Protein AF-0000000068022196 (afdb_homodimer)

Structure (mmCIF, N/CA/C/O backbone):
data_AF-0000000068022196-model_v1
#
loop_
_entity.id
_entity.type
_entity.pdbx_description
1 polymer 'cysteine dioxygenase'
#
loop_
_atom_site.group_PDB
_atom_site.id
_atom_site.type_symbol
_atom_site.label_atom_id
_atom_site.label_alt_id
_atom_site.label_comp_id
_atom_site.label_asym_id
_atom_site.label_entity_id
_atom_site.label_seq_id
_atom_site.pdbx_PDB_ins_code
_atom_site.Cartn_x
_atom_site.Cartn_y
_atom_site.Cartn_z
_atom_site.occupancy
_atom_site.B_iso_or_equiv
_atom_site.auth_seq_id
_atom_site.auth_comp_id
_atom_site.auth_asym_id
_atom_site.auth_atom_id
_atom_site.pdbx_PDB_model_num
ATOM 1 N N . MET A 1 1 ? 104.312 42.906 -6.195 1 23.88 1 MET A N 1
ATOM 2 C CA . MET A 1 1 ? 105.125 42.062 -7.109 1 23.88 1 MET A CA 1
ATOM 3 C C . MET A 1 1 ? 104.25 40.875 -7.605 1 23.88 1 MET A C 1
ATOM 5 O O . MET A 1 1 ? 104.688 39.719 -7.438 1 23.88 1 MET A O 1
ATOM 9 N N . GLY A 1 2 ? 102.875 40.969 -7.668 1 22.78 2 GLY A N 1
ATOM 10 C CA . GLY A 1 2 ? 101.812 40.125 -7.254 1 22.78 2 GLY A CA 1
ATOM 11 C C . GLY A 1 2 ? 101.5 39.031 -8.258 1 22.78 2 GLY A C 1
ATOM 12 O O . GLY A 1 2 ? 101.688 39.219 -9.469 1 22.78 2 GLY A O 1
ATOM 13 N N . ALA A 1 3 ? 101.562 37.719 -7.883 1 22.64 3 ALA A N 1
ATOM 14 C CA . ALA A 1 3 ? 101.625 36.375 -8.5 1 22.64 3 ALA A CA 1
ATOM 15 C C . ALA A 1 3 ? 100.375 36.125 -9.375 1 22.64 3 ALA A C 1
ATOM 17 O O . ALA A 1 3 ? 99.25 36.312 -8.938 1 22.64 3 ALA A O 1
ATOM 18 N N . GLY A 1 4 ? 100.438 36.25 -10.719 1 22.05 4 GLY A N 1
ATOM 19 C CA . GLY A 1 4 ? 99.562 36.375 -11.883 1 22.05 4 GLY A CA 1
ATOM 20 C C . GLY A 1 4 ? 98.812 35.125 -12.219 1 22.05 4 GLY A C 1
ATOM 21 O O . GLY A 1 4 ? 99.188 34.406 -13.164 1 22.05 4 GLY A O 1
ATOM 22 N N . ALA A 1 5 ? 98.25 34.344 -11.133 1 22.5 5 ALA A N 1
ATOM 23 C CA . ALA A 1 5 ? 97.938 32.938 -11.305 1 22.5 5 ALA A CA 1
ATOM 24 C C . ALA A 1 5 ? 96.812 32.75 -12.367 1 22.5 5 ALA A C 1
ATOM 26 O O . ALA A 1 5 ? 95.75 33.375 -12.289 1 22.5 5 ALA A O 1
ATOM 27 N N . ALA A 1 6 ? 97.188 32.5 -13.633 1 22.41 6 ALA A N 1
ATOM 28 C CA . ALA A 1 6 ? 96.5 32.406 -14.922 1 22.41 6 ALA A CA 1
ATOM 29 C C . ALA A 1 6 ? 95.438 31.297 -14.906 1 22.41 6 ALA A C 1
ATOM 31 O O . ALA A 1 6 ? 95.75 30.125 -14.719 1 22.41 6 ALA A O 1
ATOM 32 N N . GLY A 1 7 ? 94.312 31.5 -14.172 1 22.11 7 GLY A N 1
ATOM 33 C CA . GLY A 1 7 ? 93.25 30.562 -13.836 1 22.11 7 GLY A CA 1
ATOM 34 C C . GLY A 1 7 ? 92.562 29.953 -15.055 1 22.11 7 GLY A C 1
ATOM 35 O O . GLY A 1 7 ? 92.188 30.656 -15.984 1 22.11 7 GLY A O 1
ATOM 36 N N . LEU A 1 8 ? 93.062 28.75 -15.602 1 22.62 8 LEU A N 1
ATOM 37 C CA . LEU A 1 8 ? 92.688 27.953 -16.781 1 22.62 8 LEU A CA 1
ATOM 38 C C . LEU A 1 8 ? 91.188 27.656 -16.828 1 22.62 8 LEU A C 1
ATOM 40 O O . LEU A 1 8 ? 90.625 27.172 -15.859 1 22.62 8 LEU A O 1
ATOM 44 N N . ASP A 1 9 ? 90.375 28.453 -17.516 1 23.56 9 ASP A N 1
ATOM 45 C CA . ASP A 1 9 ? 88.938 28.516 -17.812 1 23.56 9 ASP A CA 1
ATOM 46 C C . ASP A 1 9 ? 88.5 27.234 -18.516 1 23.56 9 ASP A C 1
ATOM 48 O O . ASP A 1 9 ? 88.812 27.016 -19.688 1 23.56 9 ASP A O 1
ATOM 52 N N . VAL A 1 10 ? 88.688 26.016 -17.938 1 22.84 10 VAL A N 1
ATOM 53 C CA . VAL A 1 10 ? 88.375 24.797 -18.656 1 22.84 10 VAL A CA 1
ATOM 54 C C . VAL A 1 10 ? 86.875 24.797 -19.031 1 22.84 10 VAL A C 1
ATOM 56 O O . VAL A 1 10 ? 86.062 25.109 -18.188 1 22.84 10 VAL A O 1
ATOM 59 N N . ALA A 1 11 ? 86.5 24.953 -20.312 1 22.17 11 ALA A N 1
ATOM 60 C CA . ALA A 1 11 ? 85.312 25.031 -21.062 1 22.17 11 ALA A CA 1
ATOM 61 C C . ALA A 1 11 ? 84.438 23.797 -20.844 1 22.17 11 ALA A C 1
ATOM 63 O O . ALA A 1 11 ? 84.812 22.688 -21.234 1 22.17 11 ALA A O 1
ATOM 64 N N . ALA A 1 12 ? 83.875 23.516 -19.641 1 22.25 12 ALA A N 1
ATOM 65 C CA . ALA A 1 12 ? 83.125 22.312 -19.344 1 22.25 12 ALA A CA 1
ATOM 66 C C . ALA A 1 12 ? 81.938 22.156 -20.297 1 22.25 12 ALA A C 1
ATOM 68 O O . ALA A 1 12 ? 81.125 23.078 -20.438 1 22.25 12 ALA A O 1
ATOM 69 N N . GLY A 1 13 ? 82.062 21.406 -21.422 1 22.8 13 GLY A N 1
ATOM 70 C CA . GLY A 1 13 ? 81.125 21.078 -22.469 1 22.8 13 GLY A CA 1
ATOM 71 C C . GLY A 1 13 ? 79.812 20.531 -21.938 1 22.8 13 GLY A C 1
ATOM 72 O O . GLY A 1 13 ? 79.812 19.625 -21.078 1 22.8 13 GLY A O 1
ATOM 73 N N . ARG A 1 14 ? 78.812 21.328 -21.703 1 24.19 14 ARG A N 1
ATOM 74 C CA . ARG A 1 14 ? 77.438 21.094 -21.234 1 24.19 14 ARG A CA 1
ATOM 75 C C . ARG A 1 14 ? 76.75 20.031 -22.078 1 24.19 14 ARG A C 1
ATOM 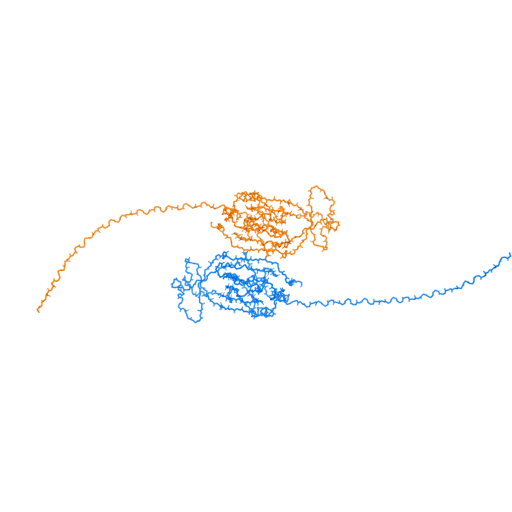77 O O . ARG A 1 14 ? 76.5 20.234 -23.266 1 24.19 14 ARG A O 1
ATOM 84 N N . ARG A 1 15 ? 77.25 18.75 -22.094 1 22.47 15 ARG A N 1
ATOM 85 C CA . ARG A 1 15 ? 76.562 17.719 -22.859 1 22.47 15 ARG A CA 1
ATOM 86 C C . ARG A 1 15 ? 75.062 17.703 -22.531 1 22.47 15 ARG A C 1
ATOM 88 O O . ARG A 1 15 ? 74.688 17.578 -21.359 1 22.47 15 ARG A O 1
ATOM 95 N N . ARG A 1 16 ? 74.25 18.344 -23.312 1 24.45 16 ARG A N 1
ATOM 96 C CA . ARG A 1 16 ? 72.75 18.375 -23.297 1 24.45 16 ARG A CA 1
ATOM 97 C C . ARG A 1 16 ? 72.188 16.969 -23.266 1 24.45 16 ARG A C 1
ATOM 99 O O . ARG A 1 16 ? 72.375 16.188 -24.188 1 24.45 16 ARG A O 1
ATOM 106 N N . VAL A 1 17 ? 72.312 16.172 -22.172 1 24.62 17 VAL A N 1
ATOM 107 C CA . VAL A 1 17 ? 71.688 14.859 -22.109 1 24.62 17 VAL A CA 1
ATOM 108 C C . VAL A 1 17 ? 70.25 14.977 -22.484 1 24.62 17 VAL A C 1
ATOM 110 O O . VAL A 1 17 ? 69.5 15.766 -21.906 1 24.62 17 VAL A O 1
ATOM 113 N N . LEU A 1 18 ? 69.938 14.742 -23.797 1 26.58 18 LEU A N 1
ATOM 114 C CA . LEU A 1 18 ? 68.562 14.594 -24.312 1 26.58 18 LEU A CA 1
ATOM 115 C C . LEU A 1 18 ? 67.75 13.641 -23.438 1 26.58 18 LEU A C 1
ATOM 117 O O . LEU A 1 18 ? 68.125 12.492 -23.234 1 26.58 18 LEU A O 1
ATOM 121 N N . ALA A 1 19 ? 67.25 14.055 -22.281 1 25.36 19 ALA A N 1
ATOM 122 C CA . ALA A 1 19 ? 66.312 13.273 -21.5 1 25.36 19 ALA A CA 1
ATOM 123 C C . ALA A 1 19 ? 65.188 12.664 -22.391 1 25.36 19 ALA A C 1
ATOM 125 O O . ALA A 1 19 ? 64.5 13.383 -23.078 1 25.36 19 ALA A O 1
ATOM 126 N N . ALA A 1 20 ? 65.438 11.484 -22.938 1 23.94 20 ALA A N 1
ATOM 127 C CA . ALA A 1 20 ? 64.375 10.727 -23.625 1 23.94 20 ALA A CA 1
ATOM 128 C C . ALA A 1 20 ? 63.125 10.688 -22.781 1 23.94 20 ALA A C 1
ATOM 130 O O . ALA A 1 20 ? 63.156 10.227 -21.625 1 23.94 20 ALA A O 1
ATOM 131 N N . LYS A 1 21 ? 62.281 11.719 -22.953 1 27.84 21 LYS A N 1
ATOM 132 C CA . LYS A 1 21 ? 60.906 11.648 -22.406 1 27.84 21 LYS A CA 1
ATOM 133 C C . LYS A 1 21 ? 60.312 10.266 -22.641 1 27.84 21 LYS A C 1
ATOM 135 O O . LYS A 1 21 ? 60.156 9.836 -23.781 1 27.84 21 LYS A O 1
ATOM 140 N N . ASN A 1 22 ? 60.781 9.203 -21.922 1 27.55 22 ASN A N 1
ATOM 141 C CA . ASN A 1 22 ? 60.062 7.945 -21.969 1 27.55 22 ASN A CA 1
ATOM 142 C C . ASN A 1 22 ? 58.562 8.18 -21.859 1 27.55 22 ASN A C 1
ATOM 144 O O . ASN A 1 22 ? 58.062 8.75 -20.875 1 27.55 22 ASN A O 1
ATOM 148 N N . ARG A 1 23 ? 57.938 8.445 -23.031 1 30.75 23 ARG A N 1
ATOM 149 C CA . ARG A 1 23 ? 56.469 8.445 -23.047 1 30.75 23 ARG A CA 1
ATOM 150 C C . ARG A 1 23 ? 55.938 7.23 -22.312 1 30.75 23 ARG A C 1
ATOM 152 O O . ARG A 1 23 ? 56.094 6.094 -22.766 1 30.75 23 ARG A O 1
ATOM 159 N N . ALA A 1 24 ? 56.156 7.148 -20.969 1 31.89 24 ALA A N 1
ATOM 160 C CA . ALA A 1 24 ? 55.375 6.152 -20.234 1 31.89 24 ALA A CA 1
ATOM 161 C C . ALA A 1 24 ? 53.938 6.039 -20.766 1 31.89 24 ALA A C 1
ATOM 163 O O . ALA A 1 24 ? 53.25 7.043 -20.891 1 31.89 24 ALA A O 1
ATOM 164 N N . GLY A 1 25 ? 53.844 5.137 -21.797 1 34.28 25 GLY A N 1
ATOM 165 C CA . GLY A 1 25 ? 52.531 4.758 -22.297 1 34.28 25 GLY A CA 1
ATOM 166 C C . GLY A 1 25 ? 51.469 4.707 -21.219 1 34.28 25 GLY A C 1
ATOM 167 O O . GLY A 1 25 ? 51.75 4.301 -20.094 1 34.28 25 GLY A O 1
ATOM 168 N N . ARG A 1 26 ? 50.656 5.781 -21.188 1 36.53 26 ARG A N 1
ATOM 169 C CA . ARG A 1 26 ? 49.5 5.719 -20.312 1 36.53 26 ARG A CA 1
ATOM 170 C C . ARG A 1 26 ? 48.938 4.301 -20.234 1 36.53 26 ARG A C 1
ATOM 172 O O . ARG A 1 26 ? 48.781 3.631 -21.266 1 36.53 26 ARG A O 1
ATOM 179 N N . PRO A 1 27 ? 49.25 3.547 -19.109 1 38.97 27 PRO A N 1
ATOM 180 C CA . PRO A 1 27 ? 48.562 2.246 -19.031 1 38.97 27 PRO A CA 1
ATOM 181 C C . PRO A 1 27 ? 47.156 2.27 -19.609 1 38.97 27 PRO A C 1
ATOM 183 O O . PRO A 1 27 ? 46.5 3.305 -19.562 1 38.97 27 PRO A O 1
ATOM 186 N N . ARG A 1 28 ? 46.906 1.58 -20.734 1 39.06 28 ARG A N 1
ATOM 187 C CA . ARG A 1 28 ? 45.562 1.353 -21.172 1 39.06 28 ARG A CA 1
ATOM 188 C C . ARG A 1 28 ? 44.594 1.18 -19.984 1 39.06 28 ARG A C 1
ATOM 190 O O . ARG A 1 28 ? 44.844 0.325 -19.125 1 39.06 28 ARG A O 1
ATOM 197 N N . GLN A 1 29 ? 44.062 2.283 -19.531 1 37.97 29 GLN A N 1
ATOM 198 C CA . GLN A 1 29 ? 42.969 2.08 -18.594 1 37.97 29 GLN A CA 1
ATOM 199 C C . GLN A 1 29 ? 42.188 0.817 -18.922 1 37.97 29 GLN A C 1
ATOM 201 O O . GLN A 1 29 ? 41.656 0.68 -20.047 1 37.97 29 GLN A O 1
ATOM 206 N N . ALA A 1 30 ? 42.594 -0.324 -18.547 1 35.62 30 ALA A N 1
ATOM 207 C CA . ALA A 1 30 ? 41.75 -1.509 -18.688 1 35.62 30 ALA A CA 1
ATOM 208 C C . ALA A 1 30 ? 40.281 -1.131 -18.703 1 35.62 30 ALA A C 1
ATOM 210 O O . ALA A 1 30 ? 39.812 -0.468 -17.781 1 35.62 30 ALA A O 1
ATOM 211 N N . ARG A 1 31 ? 39.688 -0.895 -19.781 1 39.31 31 ARG A N 1
ATOM 212 C CA . ARG A 1 31 ? 38.219 -0.824 -19.859 1 39.31 31 ARG A CA 1
ATOM 213 C C . ARG A 1 31 ? 37.594 -1.742 -18.812 1 39.31 31 ARG A C 1
ATOM 215 O O . ARG A 1 31 ? 37.844 -2.945 -18.797 1 39.31 31 ARG A O 1
ATOM 222 N N . ARG A 1 32 ? 37.375 -1.353 -17.641 1 44.69 32 ARG A N 1
ATOM 223 C CA . ARG A 1 32 ? 36.562 -2.146 -16.719 1 44.69 32 ARG A CA 1
ATOM 224 C C . ARG A 1 32 ? 35.5 -2.943 -17.469 1 44.69 32 ARG A C 1
ATOM 226 O O . ARG A 1 32 ? 34.656 -2.365 -18.156 1 44.69 32 ARG A O 1
ATOM 233 N N . ARG A 1 33 ? 35.781 -4.043 -18 1 45.69 33 ARG A N 1
ATOM 234 C CA . ARG A 1 33 ? 34.812 -4.945 -18.609 1 45.69 33 ARG A CA 1
ATOM 235 C C . ARG A 1 33 ? 33.469 -4.832 -17.906 1 45.69 33 ARG A C 1
ATOM 237 O O . ARG A 1 33 ? 33.375 -4.98 -16.688 1 45.69 33 ARG A O 1
ATOM 244 N N . ALA A 1 34 ? 32.531 -4.129 -18.516 1 61.06 34 ALA A N 1
ATOM 245 C CA . ALA A 1 34 ? 31.156 -3.965 -18 1 61.06 34 ALA A CA 1
ATOM 246 C C . ALA A 1 34 ? 30.625 -5.277 -17.453 1 61.06 34 ALA A C 1
ATOM 248 O O . ALA A 1 34 ? 30.734 -6.328 -18.078 1 61.06 34 ALA A O 1
ATOM 249 N N . GLN A 1 35 ? 30.641 -5.57 -16.156 1 75.62 35 GLN A N 1
ATOM 250 C CA . GLN A 1 35 ? 30.078 -6.75 -15.516 1 75.62 35 GLN A CA 1
ATOM 251 C C . GLN A 1 35 ? 28.75 -7.137 -16.156 1 75.62 35 GLN A C 1
ATOM 253 O O . GLN A 1 35 ? 27.953 -6.27 -16.547 1 75.62 35 GLN A O 1
ATOM 258 N N . PRO A 1 36 ? 28.703 -8.406 -16.703 1 85.88 36 PRO A N 1
ATOM 259 C CA . PRO A 1 36 ? 27.438 -8.859 -17.281 1 85.88 36 PRO A CA 1
ATOM 260 C C . PRO A 1 36 ? 26.234 -8.492 -16.438 1 85.88 36 PRO A C 1
ATOM 262 O O . PRO A 1 36 ? 26.328 -8.438 -15.203 1 85.88 36 PRO A O 1
ATOM 265 N N . PRO A 1 37 ? 25.141 -8.156 -17.156 1 90.06 37 PRO A N 1
ATOM 266 C CA . PRO A 1 37 ? 23.938 -7.82 -16.391 1 90.06 37 PRO A CA 1
ATOM 267 C C . PRO A 1 37 ? 23.469 -8.953 -15.484 1 90.06 37 PRO A C 1
ATOM 269 O O . PRO A 1 37 ? 23.641 -10.133 -15.82 1 90.06 37 PRO A O 1
ATOM 272 N N . THR A 1 38 ? 22.906 -8.641 -14.359 1 93.62 38 THR A N 1
ATOM 273 C CA . THR A 1 38 ? 22.359 -9.617 -13.422 1 93.62 38 THR A CA 1
ATOM 274 C C . THR A 1 38 ? 21.156 -10.328 -14.023 1 93.62 38 THR A C 1
ATOM 276 O O . THR A 1 38 ? 20.594 -9.867 -15.023 1 93.62 38 THR A O 1
ATOM 279 N N . ALA A 1 39 ? 20.828 -11.477 -13.461 1 97 39 ALA A N 1
ATOM 280 C CA . ALA A 1 39 ? 19.641 -12.203 -13.891 1 97 39 ALA A CA 1
ATOM 281 C C . ALA A 1 39 ? 18.391 -11.336 -13.773 1 97 39 ALA A C 1
ATOM 283 O O . ALA A 1 39 ? 17.531 -11.344 -14.664 1 97 39 ALA A O 1
ATOM 284 N N . LEU A 1 40 ? 18.281 -10.57 -12.727 1 98.19 40 LEU A N 1
ATOM 285 C CA . LEU A 1 40 ? 17.141 -9.695 -12.508 1 98.19 40 LEU A CA 1
ATOM 286 C C . LEU A 1 40 ? 17.078 -8.594 -13.555 1 98.19 40 LEU A C 1
ATOM 288 O O . LEU A 1 40 ? 16 -8.25 -14.055 1 98.19 40 LEU A O 1
ATOM 292 N N . GLN A 1 41 ? 18.188 -8 -13.867 1 97.88 41 GLN A N 1
ATOM 293 C CA . GLN A 1 41 ? 18.25 -6.961 -14.891 1 97.88 41 GLN A CA 1
ATOM 294 C C . GLN A 1 41 ? 17.781 -7.488 -16.25 1 97.88 41 GLN A C 1
ATOM 296 O O . GLN A 1 41 ? 17.078 -6.789 -16.984 1 97.88 41 GLN A O 1
ATOM 301 N N . ARG A 1 42 ? 18.25 -8.695 -16.578 1 97.81 42 ARG A N 1
ATOM 302 C CA . ARG A 1 42 ? 17.828 -9.305 -17.828 1 97.81 42 ARG A CA 1
ATOM 303 C C . ARG A 1 42 ? 16.312 -9.539 -17.844 1 97.81 42 ARG A C 1
ATOM 305 O O . ARG A 1 42 ? 15.648 -9.266 -18.859 1 97.81 42 ARG A O 1
ATOM 312 N N . LEU A 1 43 ? 15.797 -10.094 -16.766 1 98.56 43 LEU A N 1
ATOM 313 C CA . LEU A 1 43 ? 14.359 -10.289 -16.656 1 98.56 43 LEU A CA 1
ATOM 314 C C . LEU A 1 43 ? 13.617 -8.961 -16.812 1 98.56 43 LEU A C 1
ATOM 316 O O . LEU A 1 43 ? 12.609 -8.891 -17.516 1 98.56 43 LEU A O 1
ATOM 320 N N . PHE A 1 44 ? 14.102 -7.918 -16.156 1 98.56 44 PHE A N 1
ATOM 321 C CA . PHE A 1 44 ? 13.508 -6.586 -16.219 1 98.56 44 PHE A CA 1
ATOM 322 C C . PHE A 1 44 ? 13.414 -6.102 -17.656 1 98.56 44 PHE A C 1
ATOM 324 O O . PHE A 1 44 ? 12.359 -5.637 -18.094 1 98.56 44 PHE A O 1
ATOM 331 N N . ARG A 1 45 ? 14.469 -6.234 -18.375 1 97.88 45 ARG A N 1
ATOM 332 C CA . ARG A 1 45 ? 14.492 -5.793 -19.766 1 97.88 45 ARG A CA 1
ATOM 333 C C . ARG A 1 45 ? 13.492 -6.578 -20.609 1 97.88 45 ARG A C 1
ATOM 335 O O . ARG A 1 45 ? 12.812 -6.008 -21.469 1 97.88 45 ARG A O 1
ATOM 342 N N . ALA A 1 46 ? 13.461 -7.852 -20.375 1 98.44 46 ALA A N 1
ATOM 343 C CA . ALA A 1 46 ? 12.5 -8.68 -21.094 1 98.44 46 ALA A CA 1
ATOM 344 C C . ALA A 1 46 ? 11.07 -8.258 -20.797 1 98.44 46 ALA A C 1
ATOM 346 O O . ALA A 1 46 ? 10.234 -8.18 -21.688 1 98.44 46 ALA A O 1
ATOM 347 N N . CYS A 1 47 ? 10.773 -7.957 -19.516 1 98.44 47 CYS A N 1
ATOM 348 C CA . CYS A 1 47 ? 9.445 -7.504 -19.125 1 98.44 47 CYS A CA 1
ATOM 349 C C . CYS A 1 47 ? 9.086 -6.195 -19.828 1 98.44 47 CYS A C 1
ATOM 351 O O . CYS A 1 47 ? 7.957 -6.023 -20.281 1 98.44 47 CYS A O 1
ATOM 353 N N . ARG A 1 48 ? 10.008 -5.289 -19.859 1 97.44 48 ARG A N 1
ATOM 354 C CA . ARG A 1 48 ? 9.789 -4.004 -20.531 1 97.44 48 ARG A CA 1
ATOM 355 C C . ARG A 1 48 ? 9.398 -4.195 -21.984 1 97.44 48 ARG A C 1
ATOM 357 O O . ARG A 1 48 ? 8.57 -3.449 -22.516 1 97.44 48 ARG A O 1
ATOM 364 N N . ALA A 1 49 ? 10.016 -5.168 -22.562 1 97.06 49 ALA A N 1
ATOM 365 C CA . ALA A 1 49 ? 9.742 -5.449 -23.969 1 97.06 49 ALA A CA 1
ATOM 366 C C . ALA A 1 49 ? 8.391 -6.137 -24.141 1 97.06 49 ALA A C 1
ATOM 368 O O . ALA A 1 49 ? 7.699 -5.926 -25.141 1 97.06 49 ALA A O 1
ATOM 369 N N . VAL A 1 50 ? 7.977 -6.914 -23.203 1 98.19 50 VAL A N 1
ATOM 370 C CA . VAL A 1 50 ? 6.816 -7.793 -23.344 1 98.19 50 VAL A CA 1
ATOM 371 C C . VAL A 1 50 ? 5.551 -7.039 -22.953 1 98.19 50 VAL A C 1
ATOM 373 O O . VAL A 1 50 ? 4.523 -7.141 -23.625 1 98.19 50 VAL A O 1
ATOM 376 N N . PHE A 1 51 ? 5.605 -6.281 -21.828 1 97.88 51 PHE A N 1
ATOM 377 C CA . PHE A 1 51 ? 4.41 -5.613 -21.328 1 97.88 51 PHE A CA 1
ATOM 378 C C . PHE A 1 51 ? 4.246 -4.238 -21.969 1 97.88 51 PHE A C 1
ATOM 380 O O . PHE A 1 51 ? 5.117 -3.377 -21.812 1 97.88 51 PHE A O 1
ATOM 387 N N . ARG A 1 52 ? 3.084 -4.047 -22.578 1 94.31 52 ARG A N 1
ATOM 388 C CA . ARG A 1 52 ? 2.867 -2.836 -23.359 1 94.31 52 ARG A CA 1
ATOM 389 C C . ARG A 1 52 ? 1.705 -2.021 -22.797 1 94.31 52 ARG A C 1
ATOM 391 O O . ARG A 1 52 ? 1.088 -1.233 -23.516 1 94.31 52 ARG A O 1
ATOM 398 N N . GLY A 1 53 ? 1.331 -2.326 -21.609 1 89.75 53 GLY A N 1
ATOM 399 C CA . GLY A 1 53 ? 0.364 -1.484 -20.922 1 89.75 53 GLY A CA 1
ATOM 400 C C . GLY A 1 53 ? -1.019 -2.105 -20.844 1 89.75 53 GLY A C 1
ATOM 401 O O . GLY A 1 53 ? -1.221 -3.24 -21.281 1 89.75 53 GLY A O 1
ATOM 402 N N . PRO A 1 54 ? -1.987 -1.312 -20.281 1 88.75 54 PRO A N 1
ATOM 403 C CA . PRO A 1 54 ? -3.346 -1.822 -20.078 1 88.75 54 PRO A CA 1
ATOM 404 C C . PRO A 1 54 ? -4.035 -2.188 -21.391 1 88.75 54 PRO A C 1
ATOM 406 O O . PRO A 1 54 ? -3.854 -1.501 -22.406 1 88.75 54 PRO A O 1
ATOM 409 N N . GLY A 1 55 ? -4.887 -3.254 -21.312 1 89.88 55 GLY A N 1
ATOM 410 C CA . GLY A 1 55 ? -5.629 -3.699 -22.484 1 89.88 55 GLY A CA 1
ATOM 411 C C . GLY A 1 55 ? -4.828 -4.629 -23.375 1 89.88 55 GLY A C 1
ATOM 412 O O . GLY A 1 55 ? -5.34 -5.125 -24.391 1 89.88 55 GLY A O 1
ATOM 413 N N . THR A 1 56 ? -3.592 -4.883 -23.062 1 91.94 56 THR A N 1
ATOM 414 C CA . THR A 1 56 ? -2.742 -5.758 -23.859 1 91.94 56 THR A CA 1
ATOM 415 C C . THR A 1 56 ? -2.432 -7.047 -23.109 1 91.94 56 THR A C 1
ATOM 417 O O . THR A 1 56 ? -2.211 -7.023 -21.891 1 91.94 56 THR A O 1
ATOM 420 N N . VAL A 1 57 ? -2.5 -8.156 -23.844 1 95 57 VAL A N 1
ATOM 421 C CA . VAL A 1 57 ? -2.078 -9.453 -23.328 1 95 57 VAL A CA 1
ATOM 422 C C . VAL A 1 57 ? -0.837 -9.93 -24.078 1 95 57 VAL A C 1
ATOM 424 O O . VAL A 1 57 ? -0.839 -10 -25.312 1 95 57 VAL A O 1
ATOM 427 N N . PRO A 1 58 ? 0.172 -10.211 -23.391 1 97.38 58 PRO A N 1
ATOM 428 C CA . PRO A 1 58 ? 1.369 -10.68 -24.094 1 97.38 58 PRO A CA 1
ATOM 429 C C . PRO A 1 58 ? 1.116 -11.945 -24.906 1 97.38 58 PRO A C 1
ATOM 431 O O . PRO A 1 58 ? 0.324 -12.797 -24.5 1 97.38 58 PRO A O 1
ATOM 434 N N . ALA A 1 59 ? 1.83 -12.078 -26.016 1 97.19 59 ALA A N 1
ATOM 435 C CA . ALA A 1 59 ? 1.725 -13.266 -26.844 1 97.19 59 ALA A CA 1
ATOM 436 C C . ALA A 1 59 ? 2.311 -14.484 -26.141 1 97.19 59 ALA A C 1
ATOM 438 O O . ALA A 1 59 ? 3.234 -14.359 -25.328 1 97.19 59 ALA A O 1
ATOM 439 N N . PRO A 1 60 ? 1.838 -15.625 -26.516 1 96.94 60 PRO A N 1
ATOM 440 C CA . PRO A 1 60 ? 2.262 -16.844 -25.828 1 96.94 60 PRO A CA 1
ATOM 441 C C . PRO A 1 60 ? 3.777 -17.047 -25.844 1 96.94 60 PRO A C 1
ATOM 443 O O . PRO A 1 60 ? 4.371 -17.375 -24.828 1 96.94 60 PRO A O 1
ATOM 446 N N . PRO A 1 61 ? 4.41 -16.75 -26.953 1 97.94 61 PRO A N 1
ATOM 447 C CA . PRO A 1 61 ? 5.863 -16.922 -26.922 1 97.94 61 PRO A CA 1
ATOM 448 C C . PRO A 1 61 ? 6.555 -15.953 -25.969 1 97.94 61 PRO A C 1
ATOM 450 O O . PRO A 1 61 ? 7.594 -16.281 -25.391 1 97.94 61 PRO A O 1
ATOM 453 N N . GLU A 1 62 ? 5.98 -14.758 -25.875 1 98.38 62 GLU A N 1
ATOM 454 C CA . GLU A 1 62 ? 6.539 -13.766 -24.969 1 98.38 62 GLU A CA 1
ATOM 455 C C . GLU A 1 62 ? 6.391 -14.211 -23.516 1 98.38 62 GLU A C 1
ATOM 457 O O . GLU A 1 62 ? 7.32 -14.062 -22.719 1 98.38 62 GLU A O 1
ATOM 462 N N . VAL A 1 63 ? 5.285 -14.742 -23.219 1 98.5 63 VAL A N 1
ATOM 463 C CA . VAL A 1 63 ? 5.051 -15.258 -21.875 1 98.5 63 VAL A CA 1
ATOM 464 C C . VAL A 1 63 ? 5.984 -16.438 -21.594 1 98.5 63 VAL A C 1
ATOM 466 O O . VAL A 1 63 ? 6.539 -16.547 -20.5 1 98.5 63 VAL A O 1
ATOM 469 N N . ALA A 1 64 ? 6.098 -17.281 -22.594 1 98.38 64 ALA A N 1
ATOM 470 C CA . ALA A 1 64 ? 6.98 -18.438 -22.453 1 98.38 64 ALA A CA 1
ATOM 471 C C . ALA A 1 64 ? 8.414 -18 -22.156 1 98.38 64 ALA A C 1
ATOM 473 O O . ALA A 1 64 ? 9.109 -18.641 -21.359 1 98.38 64 ALA A O 1
ATOM 474 N N . LEU A 1 65 ? 8.82 -16.969 -22.797 1 98.62 65 LEU A N 1
ATOM 475 C CA . LEU A 1 65 ? 10.148 -16.422 -22.578 1 98.62 65 LEU A CA 1
ATOM 476 C C . LEU A 1 65 ? 10.312 -15.977 -21.125 1 98.62 65 LEU A C 1
ATOM 478 O O . LEU A 1 65 ? 11.281 -16.344 -20.453 1 98.62 65 LEU A O 1
ATOM 482 N N . LEU A 1 66 ? 9.406 -15.188 -20.641 1 98.81 66 LEU A N 1
ATOM 483 C CA . LEU A 1 66 ? 9.477 -14.703 -19.266 1 98.81 66 LEU A CA 1
ATOM 484 C C . LEU A 1 66 ? 9.43 -15.867 -18.281 1 98.81 66 LEU A C 1
ATOM 486 O O . LEU A 1 66 ? 10.141 -15.859 -17.266 1 98.81 66 LEU A O 1
ATOM 490 N N . ARG A 1 67 ? 8.578 -16.812 -18.578 1 98.69 67 ARG A N 1
ATOM 491 C CA . ARG A 1 67 ? 8.477 -17.984 -17.719 1 98.69 67 ARG A CA 1
ATOM 492 C C . ARG A 1 67 ? 9.82 -18.719 -17.609 1 98.69 67 ARG A C 1
ATOM 494 O O . ARG A 1 67 ? 10.242 -19.109 -16.531 1 98.69 67 ARG A O 1
ATOM 501 N N . ALA A 1 68 ? 10.453 -18.922 -18.719 1 98.56 68 ALA A N 1
ATOM 502 C CA . ALA A 1 68 ? 11.742 -19.594 -18.75 1 98.56 68 ALA A CA 1
ATOM 503 C C . ALA A 1 68 ? 12.781 -18.844 -17.922 1 98.56 68 ALA A C 1
ATOM 505 O O . ALA A 1 68 ? 13.586 -19.453 -17.219 1 98.56 68 ALA A O 1
ATOM 506 N N . MET A 1 69 ? 12.766 -17.578 -18.031 1 98.69 69 MET A N 1
ATOM 507 C CA . MET A 1 69 ? 13.695 -16.75 -17.266 1 98.69 69 MET A CA 1
ATOM 508 C C . MET A 1 69 ? 13.406 -16.844 -15.773 1 98.69 69 MET A C 1
ATOM 510 O O . MET A 1 69 ? 14.328 -16.984 -14.961 1 98.69 69 MET A O 1
ATOM 514 N N . LEU A 1 70 ? 12.203 -16.797 -15.43 1 98.81 70 LEU A N 1
ATOM 515 C CA . LEU A 1 70 ? 11.797 -16.891 -14.031 1 98.81 70 LEU A CA 1
ATOM 516 C C . LEU A 1 70 ? 12.117 -18.266 -13.453 1 98.81 70 LEU A C 1
ATOM 518 O O . LEU A 1 70 ? 12.523 -18.375 -12.297 1 98.81 70 LEU A O 1
ATOM 522 N N . ASP A 1 71 ? 11.883 -19.266 -14.211 1 98.5 71 ASP A N 1
ATOM 523 C CA . ASP A 1 71 ? 12.164 -20.625 -13.758 1 98.5 71 ASP A CA 1
ATOM 524 C C . ASP A 1 71 ? 13.625 -20.766 -13.352 1 98.5 71 ASP A C 1
ATOM 526 O O . ASP A 1 71 ? 13.961 -21.594 -12.5 1 98.5 71 ASP A O 1
ATOM 530 N N . ARG A 1 72 ? 14.461 -19.984 -13.883 1 97.44 72 ARG A N 1
ATOM 531 C CA . ARG A 1 72 ? 15.891 -20.078 -13.602 1 97.44 72 ARG A CA 1
ATOM 532 C C . ARG A 1 72 ? 16.297 -19.109 -12.5 1 97.44 72 ARG A C 1
ATOM 534 O O . ARG A 1 72 ? 17.453 -19.094 -12.07 1 97.44 72 ARG A O 1
ATOM 541 N N . MET A 1 73 ? 15.383 -18.281 -12.133 1 97.88 73 MET A N 1
ATOM 542 C CA . MET A 1 73 ? 15.664 -17.297 -11.102 1 97.88 73 MET A CA 1
ATOM 543 C C . MET A 1 73 ? 15.922 -17.969 -9.758 1 97.88 73 MET A C 1
ATOM 545 O O . MET A 1 73 ? 15.172 -18.859 -9.352 1 97.88 73 MET A O 1
ATOM 549 N N . ARG A 1 74 ? 16.984 -17.562 -9.086 1 97.31 74 ARG A N 1
ATOM 550 C CA . ARG A 1 74 ? 17.344 -18.047 -7.75 1 97.31 74 ARG A CA 1
ATOM 551 C C . ARG A 1 74 ? 17.094 -16.953 -6.699 1 97.31 74 ARG A C 1
ATOM 553 O O . ARG A 1 74 ? 17.109 -15.766 -7.016 1 97.31 74 ARG A O 1
ATOM 560 N N . PRO A 1 75 ? 16.875 -17.438 -5.41 1 97.69 75 PRO A N 1
ATOM 561 C CA . PRO A 1 75 ? 16.688 -16.438 -4.352 1 97.69 75 PRO A CA 1
ATOM 562 C C . PRO A 1 75 ? 17.812 -15.406 -4.305 1 97.69 75 PRO A C 1
ATOM 564 O O . PRO A 1 75 ? 17.547 -14.219 -4.121 1 97.69 75 PRO A O 1
ATOM 567 N N . GLU A 1 76 ? 19 -15.75 -4.578 1 96.88 76 GLU A N 1
ATOM 568 C CA . GLU A 1 76 ? 20.172 -14.875 -4.496 1 96.88 76 GLU A CA 1
ATOM 569 C C . GLU A 1 76 ? 20.109 -13.789 -5.562 1 96.88 76 GLU A C 1
ATOM 571 O O . GLU A 1 76 ? 20.703 -12.711 -5.391 1 96.88 76 GLU A O 1
ATOM 576 N N . ASP A 1 77 ? 19.469 -14.086 -6.637 1 97.75 77 ASP A N 1
ATOM 577 C CA . ASP A 1 77 ? 19.375 -13.125 -7.734 1 97.75 77 ASP A CA 1
ATOM 578 C C . ASP A 1 77 ? 18.562 -11.898 -7.32 1 97.75 77 ASP A C 1
ATOM 580 O O . ASP A 1 77 ? 18.625 -10.859 -7.977 1 97.75 77 ASP A O 1
ATOM 584 N N . VAL A 1 78 ? 17.781 -12.055 -6.281 1 97.94 78 VAL A N 1
ATOM 585 C CA . VAL A 1 78 ? 17 -10.922 -5.805 1 97.94 78 VAL A CA 1
ATOM 586 C C . VAL A 1 78 ? 17.391 -10.586 -4.367 1 97.94 78 VAL A C 1
ATOM 588 O O . VAL A 1 78 ? 16.609 -10.008 -3.615 1 97.94 78 VAL A O 1
ATOM 591 N N . GLY A 1 79 ? 18.5 -11.031 -3.963 1 96.12 79 GLY A N 1
ATOM 592 C CA . GLY A 1 79 ? 19.062 -10.633 -2.68 1 96.12 79 GLY A CA 1
ATOM 593 C C . GLY A 1 79 ? 18.531 -11.453 -1.519 1 96.12 79 GLY A C 1
ATOM 594 O O . GLY A 1 79 ? 18.562 -11 -0.371 1 96.12 79 GLY A O 1
ATOM 595 N N . LEU A 1 80 ? 18.016 -12.641 -1.746 1 97.31 80 LEU A N 1
ATOM 596 C CA . LEU A 1 80 ? 17.469 -13.469 -0.679 1 97.31 80 LEU A CA 1
ATOM 597 C C . LEU A 1 80 ? 18.328 -14.703 -0.446 1 97.31 80 LEU A C 1
ATOM 599 O O . LEU A 1 80 ? 19.172 -15.039 -1.279 1 97.31 80 LEU A O 1
ATOM 603 N N . SER A 1 81 ? 18.172 -15.211 0.724 1 94.25 81 SER A N 1
ATOM 604 C CA . SER A 1 81 ? 18.797 -16.484 1.094 1 94.25 81 SER A CA 1
ATOM 605 C C . SER A 1 81 ? 17.922 -17.25 2.076 1 94.25 81 SER A C 1
ATOM 607 O O . SER A 1 81 ? 17.328 -16.672 2.98 1 94.25 81 SER A O 1
ATOM 609 N N . PRO A 1 82 ? 17.859 -18.562 1.837 1 90.5 82 PRO A N 1
ATOM 610 C CA . PRO A 1 82 ? 17.047 -19.375 2.76 1 90.5 82 PRO A CA 1
ATOM 611 C C . PRO A 1 82 ? 17.516 -19.25 4.207 1 90.5 82 PRO A C 1
ATOM 613 O O . PRO A 1 82 ? 16.766 -19.562 5.133 1 90.5 82 PRO A O 1
ATOM 616 N N . GLY A 1 83 ? 18.734 -18.75 4.422 1 89.56 83 GLY A N 1
ATOM 617 C CA . GLY A 1 83 ? 19.297 -18.625 5.754 1 89.56 83 GLY A CA 1
ATOM 618 C C . GLY A 1 83 ? 18.844 -17.375 6.488 1 89.56 83 GLY A C 1
ATOM 619 O O . GLY A 1 83 ? 19.141 -17.203 7.672 1 89.56 83 GLY A O 1
ATOM 620 N N . MET A 1 84 ? 18.188 -16.578 5.789 1 91.88 84 MET A N 1
ATOM 621 C CA . MET A 1 84 ? 17.688 -15.367 6.422 1 91.88 84 MET A CA 1
ATOM 622 C C . MET A 1 84 ? 16.734 -15.703 7.562 1 91.88 84 MET A C 1
ATOM 624 O O . MET A 1 84 ? 15.977 -16.672 7.48 1 91.88 84 MET A O 1
ATOM 628 N N . ARG A 1 85 ? 16.672 -14.852 8.57 1 87.81 85 ARG A N 1
ATOM 629 C CA . ARG A 1 85 ? 15.898 -15.07 9.797 1 87.81 85 ARG A CA 1
ATOM 630 C C . ARG A 1 85 ? 14.414 -15.266 9.484 1 87.81 85 ARG A C 1
ATOM 632 O O . ARG A 1 85 ? 13.75 -16.078 10.117 1 87.81 85 ARG A O 1
ATOM 639 N N . PHE A 1 86 ? 14.016 -14.648 8.586 1 91.56 86 PHE A N 1
ATOM 640 C CA . PHE A 1 86 ? 12.602 -14.711 8.219 1 91.56 86 PHE A CA 1
ATOM 641 C C . PHE A 1 86 ? 12.195 -16.141 7.883 1 91.56 86 PHE A C 1
ATOM 643 O O . PHE A 1 86 ? 11.102 -16.594 8.258 1 91.56 86 PHE A O 1
ATOM 650 N N . PHE A 1 87 ? 13.016 -16.797 7.258 1 91.38 87 PHE A N 1
ATOM 651 C CA . PHE A 1 87 ? 12.656 -18.109 6.73 1 91.38 87 PHE A CA 1
ATOM 652 C C . PHE A 1 87 ? 12.938 -19.203 7.754 1 91.38 87 PHE A C 1
ATOM 654 O O . PHE A 1 87 ? 12.594 -20.359 7.539 1 91.38 87 PHE A O 1
ATOM 661 N N . ARG A 1 88 ? 13.547 -18.828 8.781 1 84.81 88 ARG A N 1
ATOM 662 C CA . ARG A 1 88 ? 13.891 -19.797 9.812 1 84.81 88 ARG A CA 1
ATOM 663 C C . ARG A 1 88 ? 12.906 -19.734 10.977 1 84.81 88 ARG A C 1
ATOM 665 O O . ARG A 1 88 ? 12.914 -20.609 11.844 1 84.81 88 ARG A O 1
ATOM 672 N N . THR A 1 89 ? 12.211 -18.609 10.984 1 74.88 89 THR A N 1
ATOM 673 C CA . THR A 1 89 ? 11.289 -18.422 12.102 1 74.88 89 THR A CA 1
ATOM 674 C C . THR A 1 89 ? 10.078 -19.359 11.969 1 74.88 89 THR A C 1
ATOM 676 O O . THR A 1 89 ? 9.492 -19.469 10.891 1 74.88 89 THR A O 1
ATOM 679 N N . ARG A 1 90 ? 9.953 -20.312 12.852 1 66.06 90 ARG A N 1
ATOM 680 C CA . ARG A 1 90 ? 8.773 -21.172 12.875 1 66.06 90 ARG A CA 1
ATOM 681 C C . ARG A 1 90 ? 7.668 -20.578 13.734 1 66.06 90 ARG A C 1
ATOM 683 O O . ARG A 1 90 ? 7.941 -19.938 14.75 1 66.06 90 ARG A O 1
ATOM 690 N N . ASP A 1 91 ? 6.609 -19.953 13.023 1 59.25 91 ASP A N 1
ATOM 691 C CA . ASP A 1 91 ? 5.477 -19.422 13.773 1 59.25 91 ASP A CA 1
ATOM 692 C C . ASP A 1 91 ? 5 -20.422 14.828 1 59.25 91 ASP A C 1
ATOM 694 O O . ASP A 1 91 ? 4.512 -21.5 14.492 1 59.25 91 ASP A O 1
ATOM 698 N N . ASN A 1 92 ? 5.648 -20.391 15.867 1 51.84 92 ASN A N 1
ATOM 699 C CA . ASN A 1 92 ? 5.129 -21.172 16.984 1 51.84 92 ASN A CA 1
ATOM 700 C C . ASN A 1 92 ? 3.795 -20.625 17.484 1 51.84 92 ASN A C 1
ATOM 702 O O . ASN A 1 92 ? 3.438 -20.828 18.641 1 51.84 92 ASN A O 1
ATOM 706 N N . ALA A 1 93 ? 3.223 -19.953 16.672 1 51.81 93 ALA A N 1
ATOM 707 C CA . ALA A 1 93 ? 2.002 -19.469 17.312 1 51.81 93 ALA A CA 1
ATOM 708 C C . ALA A 1 93 ? 1.155 -20.641 17.828 1 51.81 93 ALA A C 1
ATOM 710 O O . ALA A 1 93 ? 1.024 -21.656 17.156 1 51.81 93 ALA A O 1
ATOM 711 N N . ALA A 1 94 ? 0.57 -20.453 18.953 1 47.69 94 ALA A N 1
ATOM 712 C CA . ALA A 1 94 ? -0.35 -21.406 19.562 1 47.69 94 ALA A CA 1
ATOM 713 C C . ALA A 1 94 ? -1.578 -21.625 18.688 1 47.69 94 ALA A C 1
ATOM 715 O O . ALA A 1 94 ? -2.068 -20.688 18.047 1 47.69 94 ALA A O 1
ATOM 716 N N . PRO A 1 95 ? -2.164 -22.859 18.469 1 50.47 95 PRO A N 1
ATOM 717 C CA . PRO A 1 95 ? -3.26 -23.281 17.594 1 50.47 95 PRO A CA 1
ATOM 718 C C . PRO A 1 95 ? -4.438 -22.297 17.609 1 50.47 95 PRO A C 1
ATOM 720 O O . PRO A 1 95 ? -5.148 -22.172 16.609 1 50.47 95 PRO A O 1
ATOM 723 N N . GLY A 1 96 ? -4.902 -21.766 18.688 1 44.03 96 GLY A N 1
ATOM 724 C CA . GLY A 1 96 ? -6.191 -21.125 18.922 1 44.03 96 GLY A CA 1
ATOM 725 C C . GLY A 1 96 ? -6.301 -19.75 18.312 1 44.03 96 GLY A C 1
ATOM 726 O O . GLY A 1 96 ? -7.379 -19.328 17.875 1 44.03 96 GLY A O 1
ATOM 727 N N . LYS A 1 97 ? -5.82 -18.828 18.844 1 52.91 97 LYS A N 1
ATOM 728 C CA . LYS A 1 97 ? -6.078 -17.406 18.609 1 52.91 97 LYS A CA 1
ATOM 729 C C . LYS A 1 97 ? -5.426 -16.922 17.312 1 52.91 97 LYS A C 1
ATOM 731 O O . LYS A 1 97 ? -4.836 -15.852 17.281 1 52.91 97 LYS A O 1
ATOM 736 N N . LYS A 1 98 ? -5.457 -17.688 16.109 1 62.38 98 LYS A N 1
ATOM 737 C CA . LYS A 1 98 ? -4.441 -17.578 15.062 1 62.38 98 LYS A CA 1
ATOM 738 C C . LYS A 1 98 ? -4.758 -16.438 14.094 1 62.38 98 LYS A C 1
ATOM 740 O O . LYS A 1 98 ? -5.582 -16.594 13.188 1 62.38 98 LYS A O 1
ATOM 745 N N . LYS A 1 99 ? -4.496 -15.219 14.352 1 85.5 99 LYS A N 1
ATOM 746 C CA . LYS A 1 99 ? -4.523 -14.055 13.477 1 85.5 99 LYS A CA 1
ATOM 747 C C . LYS A 1 99 ? -3.65 -14.273 12.242 1 85.5 99 LYS A C 1
ATOM 749 O O . LYS A 1 99 ? -2.615 -14.938 12.32 1 85.5 99 LYS A O 1
ATOM 754 N N . ASN A 1 100 ? -4.246 -14.016 11.07 1 94.19 100 ASN A N 1
ATOM 755 C CA . ASN A 1 100 ? -3.475 -14.055 9.836 1 94.19 100 ASN A CA 1
ATOM 756 C C . ASN A 1 10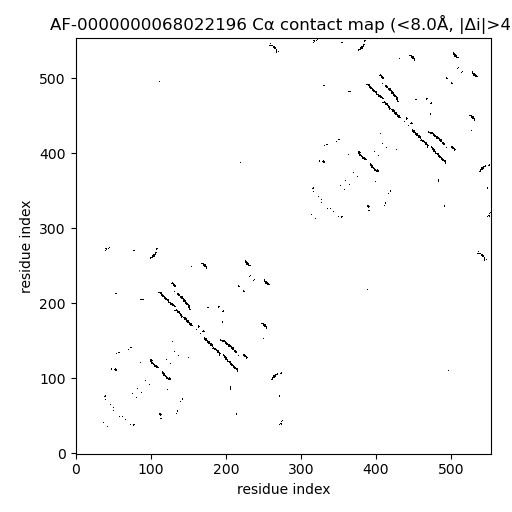0 ? -2.182 -13.258 9.953 1 94.19 100 ASN A C 1
ATOM 758 O O . ASN A 1 100 ? -2.215 -12.031 10.109 1 94.19 100 ASN A O 1
ATOM 762 N N . PRO A 1 101 ? -1.039 -13.961 9.992 1 94.5 101 PRO A N 1
ATOM 763 C CA . PRO A 1 101 ? 0.215 -13.203 10.07 1 94.5 101 PRO A CA 1
ATOM 764 C C . PRO A 1 101 ? 0.331 -12.133 8.992 1 94.5 101 PRO A C 1
ATOM 766 O O . PRO A 1 101 ? -0.178 -12.312 7.883 1 94.5 101 PRO A O 1
ATOM 769 N N . ALA A 1 102 ? 1.042 -11.07 9.281 1 94.56 102 ALA A N 1
ATOM 770 C CA . ALA A 1 102 ? 1.198 -9.969 8.336 1 94.56 102 ALA A CA 1
ATOM 771 C C . ALA A 1 102 ? 2.021 -10.398 7.121 1 94.56 102 ALA A C 1
ATOM 773 O O . ALA A 1 102 ? 3.021 -11.102 7.262 1 94.56 102 ALA A O 1
ATOM 774 N N . ILE A 1 103 ? 1.599 -9.961 6.012 1 97.25 103 ILE A N 1
ATOM 775 C CA . ILE A 1 103 ? 2.307 -10.195 4.758 1 97.25 103 ILE A CA 1
ATOM 776 C C . ILE A 1 103 ? 3.129 -8.961 4.391 1 97.25 103 ILE A C 1
ATOM 778 O O . ILE A 1 103 ? 2.652 -7.832 4.52 1 97.25 103 ILE A O 1
ATOM 782 N N . THR A 1 104 ? 4.363 -9.164 3.986 1 96.69 104 THR A N 1
ATOM 783 C CA . THR A 1 104 ? 5.234 -8.07 3.582 1 96.69 104 THR A CA 1
ATOM 784 C C . THR A 1 104 ? 5.516 -8.125 2.084 1 96.69 104 THR A C 1
ATOM 786 O O . THR A 1 104 ? 5.652 -9.211 1.512 1 96.69 104 THR A O 1
ATOM 789 N N . HIS A 1 105 ? 5.5 -6.988 1.477 1 97.19 105 HIS A N 1
ATOM 790 C CA . HIS A 1 105 ? 5.918 -6.965 0.08 1 97.19 105 HIS A CA 1
ATOM 791 C C . HIS A 1 105 ? 6.949 -5.871 -0.167 1 97.19 105 HIS A C 1
ATOM 793 O O . HIS A 1 105 ? 7.004 -4.883 0.57 1 97.19 105 HIS A O 1
ATOM 799 N N . ALA A 1 106 ? 7.824 -6.047 -1.062 1 96.75 106 ALA A N 1
ATOM 800 C CA . ALA A 1 106 ? 8.812 -5.094 -1.553 1 96.75 106 ALA A CA 1
ATOM 801 C C . ALA A 1 106 ? 8.703 -4.91 -3.064 1 96.75 106 ALA A C 1
ATOM 803 O O . ALA A 1 106 ? 8.734 -5.887 -3.816 1 96.75 106 ALA A O 1
ATOM 804 N N . THR A 1 107 ? 8.578 -3.674 -3.463 1 96.06 107 THR A N 1
ATOM 805 C CA . THR A 1 107 ? 8.469 -3.375 -4.887 1 96.06 107 THR A CA 1
ATOM 806 C C . THR A 1 107 ? 9.852 -3.188 -5.504 1 96.06 107 THR A C 1
ATOM 808 O O . THR A 1 107 ? 10.617 -2.326 -5.074 1 96.06 107 THR A O 1
ATOM 811 N N . ILE A 1 108 ? 10.125 -4 -6.473 1 97.06 108 ILE A N 1
ATOM 812 C CA . ILE A 1 108 ? 11.383 -3.891 -7.207 1 97.06 108 ILE A CA 1
ATOM 813 C C . ILE A 1 108 ? 11.258 -2.807 -8.273 1 97.06 108 ILE A C 1
ATOM 815 O O . ILE A 1 108 ? 12.18 -2.01 -8.469 1 97.06 108 ILE A O 1
ATOM 819 N N . TYR A 1 109 ? 10.164 -2.891 -8.938 1 95.81 109 TYR A N 1
ATOM 820 C CA . TYR A 1 109 ? 9.891 -1.959 -10.023 1 95.81 109 TYR A CA 1
ATOM 821 C C . TYR A 1 109 ? 8.391 -1.762 -10.211 1 95.81 109 TYR A C 1
ATOM 823 O O . TYR A 1 109 ? 7.609 -2.701 -10.047 1 95.81 109 TYR A O 1
ATOM 831 N N . LYS A 1 110 ? 8.062 -0.555 -10.539 1 93.88 110 LYS A N 1
ATOM 832 C CA . LYS A 1 110 ? 6.664 -0.272 -10.844 1 93.88 110 LYS A CA 1
ATOM 833 C C . LYS A 1 110 ? 6.543 0.783 -11.938 1 93.88 110 LYS A C 1
ATOM 835 O O . LYS A 1 110 ? 7.223 1.81 -11.898 1 93.88 110 LYS A O 1
ATOM 840 N N . SER A 1 111 ? 5.742 0.58 -12.945 1 92.62 111 SER A N 1
ATOM 841 C CA . SER A 1 111 ? 5.355 1.498 -14.008 1 92.62 111 SER A CA 1
ATOM 842 C C . SER A 1 111 ? 3.889 1.32 -14.391 1 92.62 111 SER A C 1
ATOM 844 O O . SER A 1 111 ? 3.16 0.571 -13.734 1 92.62 111 SER A O 1
ATOM 846 N N . GLU A 1 112 ? 3.484 2.039 -15.375 1 90.81 112 GLU A N 1
ATOM 847 C CA . GLU A 1 112 ? 2.117 1.896 -15.875 1 90.81 112 GLU A CA 1
ATOM 848 C C . GLU A 1 112 ? 1.927 0.561 -16.594 1 90.81 112 GLU A C 1
ATOM 850 O O . GLU A 1 112 ? 0.808 0.051 -16.672 1 90.81 112 GLU A O 1
ATOM 855 N N . ASN A 1 113 ? 2.992 -0.019 -17.078 1 95.38 113 ASN A N 1
ATOM 856 C CA . ASN A 1 113 ? 2.895 -1.204 -17.922 1 95.38 113 ASN A CA 1
ATOM 857 C C . ASN A 1 113 ? 3.002 -2.486 -17.094 1 95.38 113 ASN A C 1
ATOM 859 O O . ASN A 1 113 ? 2.322 -3.473 -17.391 1 95.38 113 ASN A O 1
ATOM 863 N N . PHE A 1 114 ? 3.914 -2.432 -16.141 1 97.25 114 PHE A N 1
ATOM 864 C CA . PHE A 1 114 ? 4.051 -3.631 -15.328 1 97.25 114 PHE A CA 1
ATOM 865 C C . PHE A 1 114 ? 4.727 -3.307 -14 1 97.25 114 PHE A C 1
ATOM 867 O O . PHE A 1 114 ? 5.23 -2.199 -13.812 1 97.25 114 PHE A O 1
ATOM 874 N N . SER A 1 115 ? 4.633 -4.23 -13.07 1 97.5 115 SER A N 1
ATOM 875 C CA . SER A 1 115 ? 5.328 -4.125 -11.797 1 97.5 115 SER A CA 1
ATOM 876 C C . SER A 1 115 ? 6 -5.441 -11.422 1 97.5 115 SER A C 1
ATOM 878 O O . SER A 1 115 ? 5.617 -6.504 -11.914 1 97.5 115 SER A O 1
ATOM 880 N N . MET A 1 116 ? 7.094 -5.367 -10.727 1 98.38 116 MET A N 1
ATOM 881 C CA . MET A 1 116 ? 7.82 -6.477 -10.117 1 98.38 116 MET A CA 1
ATOM 882 C C . MET A 1 116 ? 7.824 -6.355 -8.602 1 98.38 116 MET A C 1
ATOM 884 O O . MET A 1 116 ? 8.289 -5.352 -8.055 1 98.38 116 MET A O 1
ATOM 888 N N . VAL A 1 117 ? 7.32 -7.348 -7.973 1 98.5 117 VAL A N 1
ATOM 889 C CA . VAL A 1 117 ? 7.176 -7.273 -6.523 1 98.5 117 VAL A CA 1
ATOM 890 C C . VAL A 1 117 ? 7.574 -8.609 -5.895 1 98.5 117 VAL A C 1
ATOM 892 O O . VAL A 1 117 ? 7.371 -9.664 -6.492 1 98.5 117 VAL A O 1
ATOM 895 N N . ILE A 1 118 ? 8.203 -8.578 -4.73 1 98.56 118 ILE A N 1
ATOM 896 C CA . ILE A 1 118 ? 8.414 -9.781 -3.93 1 98.56 118 ILE A CA 1
ATOM 897 C C . ILE A 1 118 ? 7.445 -9.789 -2.748 1 98.56 118 ILE A C 1
ATOM 899 O O . ILE A 1 118 ? 7.309 -8.789 -2.043 1 98.56 118 ILE A O 1
ATOM 903 N N . LEU A 1 119 ? 6.777 -10.875 -2.57 1 98.56 119 LEU A N 1
ATOM 904 C CA . LEU A 1 119 ? 5.902 -11.078 -1.42 1 98.56 119 LEU A CA 1
ATOM 905 C C . LEU A 1 119 ? 6.547 -12.023 -0.411 1 98.56 119 LEU A C 1
ATOM 907 O O . LEU A 1 119 ? 7.07 -13.078 -0.786 1 98.56 119 LEU A O 1
ATOM 911 N N . PHE A 1 120 ? 6.559 -11.648 0.835 1 97.94 120 PHE A N 1
ATOM 912 C CA . PHE A 1 120 ? 7.031 -12.469 1.946 1 97.94 120 PHE A CA 1
ATOM 913 C C . PHE A 1 120 ? 5.871 -12.898 2.834 1 97.94 120 PHE A C 1
ATOM 915 O O . PHE A 1 120 ? 5.191 -12.055 3.426 1 97.94 120 PHE A O 1
ATOM 922 N N . LEU A 1 121 ? 5.629 -14.164 2.912 1 97.69 121 LEU A N 1
ATOM 923 C CA . LEU A 1 121 ? 4.57 -14.711 3.754 1 97.69 121 LEU A CA 1
ATOM 924 C C . LEU A 1 121 ? 5.152 -15.562 4.871 1 97.69 121 LEU A C 1
ATOM 926 O O . LEU A 1 121 ? 5.828 -16.562 4.609 1 97.69 121 LEU A O 1
ATOM 930 N N . PRO A 1 122 ? 4.926 -15.164 6.109 1 96.56 122 PRO A N 1
ATOM 931 C CA . PRO A 1 122 ? 5.254 -16.094 7.191 1 96.56 122 PRO A CA 1
ATOM 932 C C . PRO A 1 122 ? 4.438 -17.391 7.129 1 96.56 122 PRO A C 1
ATOM 934 O O . PRO A 1 122 ? 3.434 -17.453 6.414 1 96.56 122 PRO A O 1
ATOM 937 N N . GLN A 1 123 ? 4.922 -18.344 7.84 1 95.69 123 GLN A N 1
ATOM 938 C CA . GLN A 1 123 ? 4.152 -19.578 7.93 1 95.69 123 GLN A CA 1
ATOM 939 C C . GLN A 1 123 ? 2.713 -19.297 8.352 1 95.69 123 GLN A C 1
ATOM 941 O O . GLN A 1 123 ? 2.469 -18.484 9.25 1 95.69 123 GLN A O 1
ATOM 946 N N . ASN A 1 124 ? 1.783 -19.906 7.648 1 95.56 124 ASN A N 1
ATOM 947 C CA . ASN A 1 124 ? 0.349 -19.875 7.918 1 95.56 124 ASN A CA 1
ATOM 948 C C . ASN A 1 124 ? -0.288 -18.578 7.406 1 95.56 124 ASN A C 1
ATOM 950 O O . ASN A 1 124 ? -1.503 -18.406 7.508 1 95.56 124 ASN A O 1
ATOM 954 N N . ALA A 1 125 ? 0.485 -17.688 6.922 1 97.06 125 ALA A N 1
ATOM 955 C CA . ALA A 1 125 ? -0.111 -16.484 6.348 1 97.06 125 ALA A CA 1
ATOM 956 C C . ALA A 1 125 ? -0.955 -16.812 5.121 1 97.06 125 ALA A C 1
ATOM 958 O O . ALA A 1 125 ? -0.608 -17.719 4.348 1 97.06 125 ALA A O 1
ATOM 959 N N . VAL A 1 126 ? -2.014 -16.062 4.996 1 97.69 126 VAL A N 1
ATOM 960 C CA . VAL A 1 126 ? -2.936 -16.297 3.887 1 97.69 126 VAL A CA 1
ATOM 961 C C . VAL A 1 126 ? -3.162 -14.992 3.119 1 97.69 126 VAL A C 1
ATOM 963 O O . VAL A 1 126 ? -3.527 -13.969 3.709 1 97.69 126 VAL A O 1
ATOM 966 N N . ILE A 1 127 ? -2.848 -14.953 1.855 1 98.25 127 ILE A N 1
ATOM 967 C CA . ILE A 1 127 ? -3.457 -13.961 0.979 1 98.25 127 ILE A CA 1
ATOM 968 C C . ILE A 1 127 ? -4.82 -14.461 0.503 1 98.25 127 ILE A C 1
ATOM 970 O O . ILE A 1 127 ? -4.902 -15.414 -0.273 1 98.25 127 ILE A O 1
ATOM 974 N N . PRO A 1 128 ? -5.82 -13.836 0.926 1 98.06 128 PRO A N 1
ATOM 975 C CA . PRO A 1 128 ? -7.16 -14.344 0.627 1 98.06 128 PRO A CA 1
ATOM 976 C C . PRO A 1 128 ? -7.461 -14.375 -0.87 1 98.06 128 PRO A C 1
ATOM 978 O O . PRO A 1 128 ? -6.715 -13.797 -1.664 1 98.06 128 PRO A O 1
ATOM 981 N N . LEU A 1 129 ? -8.562 -15.148 -1.175 1 98.31 129 LEU A N 1
ATOM 982 C CA . LEU A 1 129 ? -8.992 -15.25 -2.566 1 98.31 129 LEU A CA 1
ATOM 983 C C . LEU A 1 129 ? -9.234 -13.867 -3.16 1 98.31 129 LEU A C 1
ATOM 985 O O . LEU A 1 129 ? -9.977 -13.062 -2.594 1 98.31 129 LEU A O 1
ATOM 989 N N . HIS A 1 130 ? -8.562 -13.531 -4.219 1 98.31 130 HIS A N 1
ATOM 990 C CA . HIS A 1 130 ? -8.641 -12.227 -4.871 1 98.31 130 HIS A CA 1
ATOM 991 C C . HIS A 1 130 ? -8.391 -12.352 -6.371 1 98.31 130 HIS A C 1
ATOM 993 O O . HIS A 1 130 ? -7.898 -13.375 -6.844 1 98.31 130 HIS A O 1
ATOM 999 N N . ASN A 1 131 ? -8.758 -11.273 -7.125 1 98.06 131 ASN A N 1
ATOM 1000 C CA . ASN A 1 131 ? -8.641 -11.367 -8.578 1 98.06 131 ASN A CA 1
ATOM 1001 C C . ASN A 1 131 ? -7.527 -10.469 -9.109 1 98.06 131 ASN A C 1
ATOM 1003 O O . ASN A 1 131 ? -6.926 -9.703 -8.352 1 98.06 131 ASN A O 1
ATOM 1007 N N . HIS A 1 132 ? -7.219 -10.625 -10.328 1 98.06 132 HIS A N 1
ATOM 1008 C CA . HIS A 1 132 ? -6.281 -9.836 -11.109 1 98.06 132 HIS A CA 1
ATOM 1009 C C . HIS A 1 132 ? -6.922 -9.352 -12.406 1 98.06 132 HIS A C 1
ATOM 1011 O O . HIS A 1 132 ? -6.539 -9.781 -13.492 1 98.06 132 HIS A O 1
ATOM 1017 N N . PRO A 1 133 ? -7.793 -8.359 -12.375 1 96.38 133 PRO A N 1
ATOM 1018 C CA . PRO A 1 133 ? -8.547 -7.938 -13.555 1 96.38 133 PRO A CA 1
ATOM 1019 C C . PRO A 1 133 ? -7.652 -7.406 -14.672 1 96.38 133 PRO A C 1
ATOM 1021 O O . PRO A 1 133 ? -6.891 -6.461 -14.461 1 96.38 133 PRO A O 1
ATOM 1024 N N . GLY A 1 134 ? -7.754 -8.078 -15.805 1 95.81 134 GLY A N 1
ATOM 1025 C CA . GLY A 1 134 ? -7.074 -7.594 -17 1 95.81 134 GLY A CA 1
ATOM 1026 C C . GLY A 1 134 ? -5.578 -7.84 -16.969 1 95.81 134 GLY A C 1
ATOM 1027 O O . GLY A 1 134 ? -4.836 -7.254 -17.766 1 95.81 134 GLY A O 1
ATOM 1028 N N . MET A 1 135 ? -5.121 -8.672 -16.125 1 97.44 135 MET A N 1
ATOM 1029 C CA . MET A 1 135 ? -3.678 -8.773 -15.93 1 97.44 135 MET A CA 1
ATOM 1030 C C . MET A 1 135 ? -3.162 -10.125 -16.422 1 97.44 135 MET A C 1
ATOM 1032 O O . MET A 1 135 ? -3.891 -11.117 -16.391 1 97.44 135 MET A O 1
ATOM 1036 N N . THR A 1 136 ? -2.016 -10.156 -16.906 1 98.44 136 THR A N 1
ATOM 1037 C CA . THR A 1 136 ? -1.162 -11.336 -16.938 1 98.44 136 THR A CA 1
ATOM 1038 C C . THR A 1 136 ? -0.147 -11.305 -15.805 1 98.44 136 THR A C 1
ATOM 1040 O O . THR A 1 136 ? 0.591 -10.328 -15.656 1 98.44 136 THR A O 1
ATOM 1043 N N . VAL A 1 137 ? -0.159 -12.312 -14.992 1 98.81 137 VAL A N 1
ATOM 1044 C CA . VAL A 1 137 ? 0.706 -12.336 -13.812 1 98.81 137 VAL A CA 1
ATOM 1045 C C . VAL A 1 137 ? 1.575 -13.594 -13.836 1 98.81 137 VAL A C 1
ATOM 1047 O O . VAL A 1 137 ? 1.081 -14.695 -14.086 1 98.81 137 VAL A O 1
ATOM 1050 N N . LEU A 1 138 ? 2.844 -13.453 -13.688 1 98.88 138 LEU A N 1
ATOM 1051 C CA . LEU A 1 138 ? 3.779 -14.555 -13.484 1 98.88 138 LEU A CA 1
ATOM 1052 C C . LEU A 1 138 ? 4.289 -14.586 -12.047 1 98.88 138 LEU A C 1
ATOM 1054 O O . LEU A 1 138 ? 4.793 -13.578 -11.547 1 98.88 138 LEU A O 1
ATOM 1058 N N . SER A 1 139 ? 4.141 -15.711 -11.391 1 98.81 139 SER A N 1
ATOM 1059 C CA . SER A 1 139 ? 4.535 -15.859 -9.992 1 98.81 139 SER A CA 1
ATOM 1060 C C . SER A 1 139 ? 5.57 -16.969 -9.82 1 98.81 139 SER A C 1
ATOM 1062 O O . SER A 1 139 ? 5.305 -18.125 -10.148 1 98.81 139 SER A O 1
ATOM 1064 N N . LYS A 1 140 ? 6.691 -16.641 -9.328 1 98.81 140 LYS A N 1
ATOM 1065 C CA . LYS A 1 140 ? 7.773 -17.578 -9.078 1 98.81 140 LYS A CA 1
ATOM 1066 C C . LYS A 1 140 ? 8.016 -17.75 -7.582 1 98.81 140 LYS A C 1
ATOM 1068 O O . LYS A 1 140 ? 8.477 -16.828 -6.91 1 98.81 140 LYS A O 1
ATOM 1073 N N . LEU A 1 141 ? 7.699 -18.938 -7.062 1 98.75 141 LEU A N 1
ATOM 1074 C CA . LEU A 1 141 ? 8.047 -19.266 -5.684 1 98.75 141 LEU A CA 1
ATOM 1075 C C . LEU A 1 141 ? 9.547 -19.469 -5.535 1 98.75 141 LEU A C 1
ATOM 1077 O O . LEU A 1 141 ? 10.109 -20.438 -6.066 1 98.75 141 LEU A O 1
ATOM 1081 N N . LEU A 1 142 ? 10.188 -18.656 -4.797 1 98.62 142 LEU A N 1
ATOM 1082 C CA . LEU A 1 142 ? 11.641 -18.672 -4.68 1 98.62 142 LEU A CA 1
ATOM 1083 C C . LEU A 1 142 ? 12.078 -19.516 -3.482 1 98.62 142 LEU A C 1
ATOM 1085 O O . LEU A 1 142 ? 13.094 -20.203 -3.547 1 98.62 142 LEU A O 1
ATOM 1089 N N . ILE A 1 143 ? 11.438 -19.344 -2.396 1 98.25 143 ILE A N 1
ATOM 1090 C CA . ILE A 1 143 ? 11.742 -20.031 -1.148 1 98.25 143 ILE A CA 1
ATOM 1091 C C . ILE A 1 143 ? 10.445 -20.484 -0.474 1 98.25 143 ILE A C 1
ATOM 1093 O O . ILE A 1 143 ? 9.461 -19.734 -0.445 1 98.25 143 ILE A O 1
ATOM 1097 N N . GLY A 1 144 ? 10.43 -21.719 0.05 1 97.62 144 GLY A N 1
ATOM 1098 C CA . GLY A 1 144 ? 9.352 -22.156 0.923 1 97.62 144 GLY A CA 1
ATOM 1099 C C . GLY A 1 144 ? 8.328 -23.031 0.215 1 97.62 144 GLY A C 1
ATOM 1100 O O . GLY A 1 144 ? 8.641 -23.688 -0.782 1 97.62 144 GLY A O 1
ATOM 1101 N N . SER A 1 145 ? 7.156 -23.156 0.824 1 97.81 145 SER A N 1
ATOM 1102 C CA . SER A 1 145 ? 6.043 -23.953 0.302 1 97.81 145 SER A CA 1
ATOM 1103 C C . SER A 1 145 ? 4.711 -23.25 0.538 1 97.81 145 SER A C 1
ATOM 1105 O O . SER A 1 145 ? 4.52 -22.594 1.563 1 97.81 145 SER A O 1
ATOM 1107 N N . MET A 1 146 ? 3.846 -23.375 -0.429 1 97.62 146 MET A N 1
ATOM 1108 C CA . MET A 1 146 ? 2.574 -22.656 -0.371 1 97.62 146 MET A CA 1
ATOM 1109 C C . MET A 1 146 ? 1.459 -23.484 -1.009 1 97.62 146 MET A C 1
ATOM 1111 O O . MET A 1 146 ? 1.679 -24.156 -2.012 1 97.62 146 MET A O 1
ATOM 1115 N N . HIS A 1 147 ? 0.32 -23.453 -0.384 1 98.62 147 HIS A N 1
ATOM 1116 C CA . HIS A 1 147 ? -0.894 -23.984 -1.004 1 98.62 147 HIS A CA 1
ATOM 1117 C C . HIS A 1 147 ? -1.55 -22.938 -1.896 1 98.62 147 HIS A C 1
ATOM 1119 O O . HIS A 1 147 ? -1.73 -21.781 -1.481 1 98.62 147 HIS A O 1
ATOM 1125 N N . VAL A 1 148 ? -1.866 -23.312 -3.119 1 98.44 148 VAL A N 1
ATOM 1126 C CA . VAL A 1 148 ? -2.527 -22.422 -4.066 1 98.44 148 VAL A CA 1
ATOM 1127 C C . VAL A 1 148 ? -3.891 -22.984 -4.449 1 98.44 148 VAL A C 1
ATOM 1129 O O . VAL A 1 148 ? -3.99 -24.141 -4.871 1 98.44 148 VAL A O 1
ATOM 1132 N N . ARG A 1 149 ? -4.867 -22.266 -4.211 1 97.62 149 ARG A N 1
ATOM 1133 C CA . ARG A 1 149 ? -6.211 -22.547 -4.707 1 97.62 149 ARG A CA 1
ATOM 1134 C C . ARG A 1 149 ? -6.676 -21.453 -5.672 1 97.62 149 ARG A C 1
ATOM 1136 O O . ARG A 1 149 ? -6.695 -20.281 -5.32 1 97.62 149 ARG A O 1
ATOM 1143 N N . SER A 1 150 ? -7.027 -21.781 -6.863 1 98 150 SER A N 1
ATOM 1144 C CA . SER A 1 150 ? -7.324 -20.75 -7.844 1 98 150 SER A CA 1
ATOM 1145 C C . SER A 1 150 ? -8.57 -21.094 -8.648 1 98 150 SER A C 1
ATOM 1147 O O . SER A 1 150 ? -8.961 -22.25 -8.734 1 98 150 SER A O 1
ATOM 1149 N N . TYR A 1 151 ? -9.203 -20.047 -9.172 1 96.62 151 TYR A N 1
ATOM 1150 C CA . TYR A 1 151 ? -10.445 -20.156 -9.922 1 96.62 151 TYR A CA 1
ATOM 1151 C C . TYR A 1 151 ? -10.422 -19.281 -11.164 1 96.62 151 TYR A C 1
ATOM 1153 O O . TYR A 1 151 ? -9.703 -18.281 -11.203 1 96.62 151 TYR A O 1
ATOM 1161 N N . ASP A 1 152 ? -11.164 -19.688 -12.117 1 97.19 152 ASP A N 1
ATOM 1162 C CA . ASP A 1 152 ? -11.609 -18.828 -13.203 1 97.19 152 ASP A CA 1
ATOM 1163 C C . ASP A 1 152 ? -13.133 -18.812 -13.305 1 97.19 152 ASP A C 1
ATOM 1165 O O . ASP A 1 152 ? -13.797 -19.75 -12.883 1 97.19 152 ASP A O 1
ATOM 1169 N N . TRP A 1 153 ? -13.664 -17.703 -13.82 1 94.56 153 TRP A N 1
ATOM 1170 C CA . TRP A 1 153 ? -15.109 -17.672 -14.016 1 94.56 153 TRP A CA 1
ATOM 1171 C C . TRP A 1 153 ? -15.555 -18.766 -14.984 1 94.56 153 TRP A C 1
ATOM 1173 O O . TRP A 1 153 ? -14.891 -19.016 -15.992 1 94.56 153 TRP A O 1
ATOM 1183 N N . ALA A 1 154 ? -16.625 -19.312 -14.617 1 90.31 154 ALA A N 1
ATOM 1184 C CA . ALA A 1 154 ? -17.188 -20.328 -15.492 1 90.31 154 ALA A CA 1
ATOM 1185 C C . ALA A 1 154 ? -17.875 -19.703 -16.703 1 90.31 154 ALA A C 1
ATOM 1187 O O . ALA A 1 154 ? -18.406 -18.594 -16.625 1 90.31 154 ALA A O 1
ATOM 1188 N N . ASP A 1 155 ? -17.578 -20.109 -17.891 1 76 155 ASP A N 1
ATOM 1189 C CA . ASP A 1 155 ? -18.25 -19.641 -19.094 1 76 155 ASP A CA 1
ATOM 1190 C C . ASP A 1 155 ? -19.766 -19.609 -18.906 1 76 155 ASP A C 1
ATOM 1192 O O . ASP A 1 155 ? -20.344 -20.531 -18.344 1 76 155 ASP A O 1
ATOM 1196 N N . ASP A 1 156 ? -20.312 -18.453 -18.453 1 55.31 156 ASP A N 1
ATOM 1197 C CA . ASP A 1 156 ? -21.766 -18.422 -18.359 1 55.31 156 ASP A CA 1
ATOM 1198 C C . ASP A 1 156 ? -22.406 -19.219 -19.5 1 55.31 156 ASP A C 1
ATOM 1200 O O . ASP A 1 156 ? -22.203 -18.906 -20.672 1 55.31 156 ASP A O 1
ATOM 1204 N N . PRO A 1 157 ? -22.812 -20.406 -19.359 1 48.25 157 PRO A N 1
ATOM 1205 C CA . PRO A 1 157 ? -23.641 -20.766 -20.516 1 48.25 157 PRO A CA 1
ATOM 1206 C C . PRO A 1 157 ? -24.469 -19.594 -21.016 1 48.25 157 PRO A C 1
ATOM 1208 O O . PRO A 1 157 ? -24.578 -18.562 -20.359 1 48.25 157 PRO A O 1
ATOM 1211 N N . GLY A 1 158 ? -25.719 -19.812 -21.859 1 41.22 158 GLY A N 1
ATOM 1212 C CA . GLY A 1 158 ? -26.797 -18.953 -22.312 1 41.22 158 GLY A CA 1
ATOM 1213 C C . GLY A 1 158 ? -27.188 -17.891 -21.297 1 41.22 158 GLY A C 1
ATOM 1214 O O . GLY A 1 158 ? -26.688 -17.891 -20.172 1 41.22 158 GLY A O 1
ATOM 1215 N N . ASP A 1 159 ? -28.25 -16.938 -21.703 1 39.44 159 ASP A N 1
ATOM 1216 C CA . ASP A 1 159 ? -29.188 -16 -21.094 1 39.44 159 ASP A CA 1
ATOM 1217 C C . ASP A 1 159 ? -29.672 -16.516 -19.734 1 39.44 159 ASP A C 1
ATOM 1219 O O . ASP A 1 159 ? -30.75 -16.141 -19.266 1 39.44 159 ASP A O 1
ATOM 1223 N N . ASP A 1 160 ? -29.266 -17.672 -19.266 1 40.09 160 ASP A N 1
ATOM 1224 C CA . ASP A 1 160 ? -30.094 -18.141 -18.172 1 40.09 160 ASP A CA 1
ATOM 1225 C C . ASP A 1 160 ? -29.875 -17.297 -16.906 1 40.09 160 ASP A C 1
ATOM 1227 O O . ASP A 1 160 ? -28.75 -17.188 -16.422 1 40.09 160 ASP A O 1
ATOM 1231 N N . PRO A 1 161 ? -30.719 -16.391 -16.609 1 42.78 161 PRO A N 1
ATOM 1232 C CA . PRO A 1 161 ? -30.859 -15.547 -15.414 1 42.78 161 PRO A CA 1
ATOM 1233 C C . PRO A 1 161 ? -30.438 -16.281 -14.141 1 42.78 161 PRO A C 1
ATOM 1235 O O . PRO A 1 161 ? -30.422 -15.68 -13.062 1 42.78 161 PRO A O 1
ATOM 1238 N N . ALA A 1 162 ? -30.531 -17.562 -14.156 1 42.28 162 ALA A N 1
ATOM 1239 C CA . ALA A 1 162 ? -30.391 -18.328 -12.922 1 42.28 162 ALA A CA 1
ATOM 1240 C C . ALA A 1 162 ? -28.953 -18.328 -12.43 1 42.28 162 ALA A C 1
ATOM 1242 O O . ALA A 1 162 ? -28.672 -18.781 -11.32 1 42.28 162 ALA A O 1
ATOM 1243 N N . ALA A 1 163 ? -27.969 -18.219 -13.219 1 47.25 163 ALA A N 1
ATOM 1244 C CA . ALA A 1 163 ? -26.578 -18.328 -12.781 1 47.25 163 ALA A CA 1
ATOM 1245 C C . ALA A 1 163 ? -26.203 -17.156 -11.859 1 47.25 163 ALA A C 1
ATOM 1247 O O . ALA A 1 163 ? -25.109 -17.141 -11.281 1 47.25 163 ALA A O 1
ATOM 1248 N N . SER A 1 164 ? -26.641 -16.031 -12.031 1 47.81 164 SER A N 1
ATOM 1249 C CA . SER A 1 164 ? -26.531 -14.969 -11.039 1 47.81 164 SER A CA 1
ATOM 1250 C C . SER A 1 164 ? -27.719 -14.969 -10.094 1 47.81 164 SER A C 1
ATOM 1252 O O . SER A 1 164 ? -28.875 -14.914 -10.531 1 47.81 164 SER A O 1
ATOM 1254 N N . SER A 1 165 ? -27.875 -15.797 -9.227 1 47.09 165 SER A N 1
ATOM 1255 C CA . SER A 1 165 ? -28.984 -15.516 -8.328 1 47.09 165 SER A CA 1
ATOM 1256 C C . SER A 1 165 ? -29.094 -14.023 -8.023 1 47.09 165 SER A C 1
ATOM 1258 O O . SER A 1 165 ? -28.094 -13.375 -7.711 1 47.09 165 SER A O 1
ATOM 1260 N N . PRO A 1 166 ? -30.094 -13.375 -8.539 1 48.56 166 PRO A N 1
ATOM 1261 C CA . PRO A 1 166 ? -30.344 -11.945 -8.336 1 48.56 166 PRO A CA 1
ATOM 1262 C C . PRO A 1 166 ? -29.812 -11.453 -6.984 1 48.56 166 PRO A C 1
ATOM 1264 O O . PRO A 1 166 ? -29.312 -10.328 -6.891 1 48.56 166 PRO A O 1
ATOM 1267 N N . ASP A 1 167 ? -30.375 -12.117 -5.941 1 50.16 167 ASP A N 1
ATOM 1268 C CA . ASP A 1 167 ? -30.297 -11.492 -4.621 1 50.16 167 ASP A CA 1
ATOM 1269 C C . ASP A 1 167 ? -28.844 -11.469 -4.121 1 50.16 167 ASP A C 1
ATOM 1271 O O . ASP A 1 167 ? -28.438 -10.523 -3.441 1 50.16 167 ASP A O 1
ATOM 1275 N N . ASP A 1 168 ? -28.031 -12.703 -4.184 1 57.66 168 ASP A N 1
ATOM 1276 C CA . ASP A 1 168 ? -26.922 -12.844 -3.248 1 57.66 168 ASP A CA 1
ATOM 1277 C C . ASP A 1 168 ? -25.594 -12.508 -3.922 1 57.66 168 ASP A C 1
ATOM 1279 O O . ASP A 1 168 ? -24.531 -12.617 -3.301 1 57.66 168 ASP A O 1
ATOM 1283 N N . GLN A 1 169 ? -25.469 -11.828 -5.039 1 74.94 169 GLN A N 1
ATOM 1284 C CA . GLN A 1 169 ? -24.219 -11.406 -5.668 1 74.94 169 GLN A CA 1
ATOM 1285 C C . GLN A 1 169 ? -23.25 -12.578 -5.828 1 74.94 169 GLN A C 1
ATOM 1287 O O . GLN A 1 169 ? -22.047 -12.43 -5.633 1 74.94 169 GLN A O 1
ATOM 1292 N N . LEU A 1 170 ? -23.734 -13.828 -6.047 1 86.12 170 LEU A N 1
ATOM 1293 C CA . LEU A 1 170 ? -22.922 -15.016 -6.258 1 86.12 170 LEU A CA 1
ATOM 1294 C C . LEU A 1 170 ? -22.688 -15.258 -7.746 1 86.12 170 LEU A C 1
ATOM 1296 O O . LEU A 1 170 ? -23.594 -15.07 -8.562 1 86.12 170 LEU A O 1
ATOM 1300 N N . ARG A 1 171 ? -21.406 -15.625 -8.086 1 89.88 171 ARG A N 1
ATOM 1301 C CA . ARG A 1 171 ? -21.047 -15.969 -9.461 1 89.88 171 ARG A CA 1
ATOM 1302 C C . ARG A 1 171 ? -20.344 -17.328 -9.516 1 89.88 171 ARG A C 1
ATOM 1304 O O . ARG A 1 171 ? -19.531 -17.641 -8.656 1 89.88 171 ARG A O 1
ATOM 1311 N N . LEU A 1 172 ? -20.625 -18.094 -10.523 1 90.62 172 LEU A N 1
ATOM 1312 C CA . LEU A 1 172 ? -20.078 -19.438 -10.664 1 90.62 172 LEU A CA 1
ATOM 1313 C C . LEU A 1 172 ? -18.641 -19.391 -11.195 1 90.62 172 LEU A C 1
ATOM 1315 O O . LEU A 1 172 ? -18.359 -18.641 -12.141 1 90.62 172 LEU A O 1
ATOM 1319 N N . ALA A 1 173 ? -17.812 -20.172 -10.539 1 93.69 173 ALA A N 1
ATOM 1320 C CA . ALA A 1 173 ? -16.406 -20.266 -10.93 1 93.69 173 ALA A CA 1
ATOM 1321 C C . ALA A 1 173 ? -15.961 -21.719 -11.023 1 93.69 173 ALA A C 1
ATOM 1323 O O . ALA A 1 173 ? -16.578 -22.609 -10.438 1 93.69 173 ALA A O 1
ATOM 1324 N N . GLU A 1 174 ? -14.938 -21.891 -11.852 1 93.69 174 GLU A N 1
ATOM 1325 C CA . GLU A 1 174 ? -14.32 -23.203 -11.992 1 93.69 174 GLU A CA 1
ATOM 1326 C C . GLU A 1 174 ? -12.984 -23.266 -11.266 1 93.69 174 GLU A C 1
ATOM 1328 O O . GLU A 1 174 ? -12.141 -22.391 -11.43 1 93.69 174 GLU A O 1
ATOM 1333 N N . LEU A 1 175 ? -12.766 -24.359 -10.477 1 94.94 175 LEU A N 1
ATOM 1334 C CA . LEU A 1 175 ? -11.484 -24.578 -9.82 1 94.94 175 LEU A CA 1
ATOM 1335 C C . LEU A 1 175 ? -10.398 -24.906 -10.836 1 94.94 175 LEU A C 1
ATOM 1337 O O . LEU A 1 175 ? -10.555 -25.828 -11.641 1 94.94 175 LEU A O 1
ATOM 1341 N N . VAL A 1 176 ? -9.367 -24.188 -10.891 1 96.31 176 VAL A N 1
ATOM 1342 C CA . VAL A 1 176 ? -8.281 -24.359 -11.852 1 96.31 176 VAL A CA 1
ATOM 1343 C C . VAL A 1 176 ? -7.133 -25.125 -11.188 1 96.31 176 VAL A C 1
ATOM 1345 O O . VAL A 1 176 ? -6.539 -26.016 -11.805 1 96.31 176 VAL A O 1
ATOM 1348 N N . LEU A 1 177 ? -6.801 -24.75 -10 1 95.75 177 LEU A N 1
ATOM 1349 C CA . LEU A 1 177 ? -5.695 -25.344 -9.266 1 95.75 177 LEU A CA 1
ATOM 1350 C C . LEU A 1 177 ? -6.039 -25.469 -7.781 1 95.75 177 LEU A C 1
ATOM 1352 O O . LEU A 1 177 ? -6.691 -24.594 -7.215 1 95.75 177 LEU A O 1
ATOM 1356 N N . ASP A 1 178 ? -5.664 -26.469 -7.16 1 96.31 178 ASP A N 1
ATOM 1357 C CA . ASP A 1 178 ? -5.734 -26.734 -5.727 1 96.31 178 ASP A CA 1
ATOM 1358 C C . ASP A 1 178 ? -4.609 -27.672 -5.285 1 96.31 178 ASP A C 1
ATOM 1360 O O . ASP A 1 178 ? -4.801 -28.891 -5.215 1 96.31 178 ASP A O 1
ATOM 1364 N N . ASP A 1 179 ? -3.494 -27.062 -5.016 1 97.5 179 ASP A N 1
ATOM 1365 C CA . ASP A 1 179 ? -2.32 -27.906 -4.797 1 97.5 179 ASP A CA 1
ATOM 1366 C C . ASP A 1 179 ? -1.266 -27.172 -3.973 1 97.5 179 ASP A C 1
ATOM 1368 O O . ASP A 1 179 ? -1.365 -25.953 -3.766 1 97.5 179 ASP A O 1
ATOM 1372 N N . VAL A 1 180 ? -0.306 -27.938 -3.473 1 98.19 180 VAL A N 1
ATOM 1373 C CA . VAL A 1 180 ? 0.818 -27.391 -2.717 1 98.19 180 VAL A CA 1
ATOM 1374 C C . VAL A 1 180 ? 2.059 -27.328 -3.605 1 98.19 180 VAL A C 1
ATOM 1376 O O . VAL A 1 180 ? 2.365 -28.297 -4.32 1 98.19 180 VAL A O 1
ATOM 1379 N N . PHE A 1 181 ? 2.721 -26.234 -3.605 1 97.94 181 PHE A N 1
ATOM 1380 C CA . PHE A 1 181 ? 3.965 -26.047 -4.34 1 97.94 181 PHE A CA 1
ATOM 1381 C C . PHE A 1 181 ? 5.129 -25.828 -3.381 1 97.94 181 PHE A C 1
ATOM 1383 O O . PHE A 1 181 ? 4.992 -25.125 -2.373 1 97.94 181 PHE A O 1
ATOM 1390 N N . THR A 1 182 ? 6.203 -26.391 -3.643 1 97.81 182 THR A N 1
ATOM 1391 C CA . THR A 1 182 ? 7.43 -26.219 -2.873 1 97.81 182 THR A CA 1
ATOM 1392 C C . THR A 1 182 ? 8.586 -25.812 -3.779 1 97.81 182 THR A C 1
ATOM 1394 O O . THR A 1 182 ? 8.805 -26.422 -4.828 1 97.81 182 THR A O 1
ATOM 1397 N N . ALA A 1 183 ? 9.289 -24.828 -3.367 1 97.12 183 ALA A N 1
ATOM 1398 C CA . ALA A 1 183 ? 10.438 -24.359 -4.148 1 97.12 183 ALA A CA 1
ATOM 1399 C C . ALA A 1 183 ? 11.578 -25.375 -4.094 1 97.12 183 ALA A C 1
ATOM 1401 O O . ALA A 1 183 ? 11.859 -25.953 -3.041 1 97.12 183 ALA A O 1
ATOM 1402 N N . PRO A 1 184 ? 12.266 -25.656 -5.16 1 95.69 184 PRO A N 1
ATOM 1403 C CA . PRO A 1 184 ? 12.07 -24.984 -6.453 1 95.69 184 PRO A CA 1
ATOM 1404 C C . PRO A 1 184 ? 10.906 -25.578 -7.246 1 95.69 184 PRO A C 1
ATOM 1406 O O . PRO A 1 184 ? 10.648 -26.781 -7.172 1 95.69 184 PRO A O 1
ATOM 1409 N N . CYS A 1 185 ? 10.148 -24.828 -7.91 1 96.38 185 CYS A N 1
ATOM 1410 C CA . CYS A 1 185 ? 9.062 -25.25 -8.789 1 96.38 185 CYS A CA 1
ATOM 1411 C C . CYS A 1 185 ? 8.922 -24.312 -9.969 1 96.38 185 CYS A C 1
ATOM 1413 O O . CYS A 1 185 ? 9.57 -23.266 -10.016 1 96.38 185 CYS A O 1
ATOM 1415 N N . ASP A 1 186 ? 8.156 -24.672 -10.883 1 96.94 186 ASP A N 1
ATOM 1416 C CA . ASP A 1 186 ? 7.965 -23.875 -12.086 1 96.94 186 ASP A CA 1
ATOM 1417 C C . ASP A 1 186 ? 7.133 -22.625 -11.789 1 96.94 186 ASP A C 1
ATOM 1419 O O . ASP A 1 186 ? 6.348 -22.609 -10.836 1 96.94 186 ASP A O 1
ATOM 1423 N N . THR A 1 187 ? 7.309 -21.656 -12.609 1 98.44 187 THR A N 1
ATOM 1424 C CA . THR A 1 187 ? 6.57 -20.391 -12.523 1 98.44 187 THR A CA 1
ATOM 1425 C C . THR A 1 187 ? 5.105 -20.594 -12.883 1 98.44 187 THR A C 1
ATOM 1427 O O . THR A 1 187 ? 4.793 -21.297 -13.852 1 98.44 187 THR A O 1
ATOM 1430 N N . SER A 1 188 ? 4.266 -20.109 -12.086 1 97.88 188 SER A N 1
ATOM 1431 C CA . SER A 1 188 ? 2.842 -20.094 -12.406 1 97.88 188 SER A CA 1
ATOM 1432 C C . SER A 1 188 ? 2.469 -18.875 -13.227 1 97.88 188 SER A C 1
ATOM 1434 O O . SER A 1 188 ? 2.973 -17.781 -12.977 1 97.88 188 SER A O 1
ATOM 1436 N N . VAL A 1 189 ? 1.56 -19.031 -14.18 1 98.44 189 VAL A N 1
ATOM 1437 C CA . VAL A 1 189 ? 1.101 -17.938 -15.016 1 98.44 189 VAL A CA 1
ATOM 1438 C C . VAL A 1 189 ? -0.424 -17.859 -14.992 1 98.44 189 VAL A C 1
ATOM 1440 O O . VAL A 1 189 ? -1.102 -18.891 -15.109 1 98.44 189 VAL A O 1
ATOM 1443 N N . LEU A 1 190 ? -0.909 -16.688 -14.797 1 98.31 190 LEU A N 1
ATOM 1444 C CA . LEU A 1 190 ? -2.338 -16.469 -14.969 1 98.31 190 LEU A CA 1
ATOM 1445 C C . LEU A 1 190 ? -2.594 -15.359 -15.992 1 98.31 190 LEU A C 1
ATOM 1447 O O . LEU A 1 190 ? -1.705 -14.555 -16.281 1 98.31 190 LEU A O 1
ATOM 1451 N N . TYR A 1 191 ? -3.781 -15.367 -16.578 1 97.75 191 TYR A N 1
ATOM 1452 C CA . TYR A 1 191 ? -4.227 -14.438 -17.609 1 97.75 191 TYR A CA 1
ATOM 1453 C C . TYR A 1 191 ? -5.516 -13.742 -17.203 1 97.75 191 TYR A C 1
ATOM 1455 O O . TYR A 1 191 ? -6.121 -14.086 -16.188 1 97.75 191 TYR A O 1
ATOM 1463 N N . PRO A 1 192 ? -5.875 -12.727 -17.953 1 96.75 192 PRO A N 1
ATOM 1464 C CA . PRO A 1 192 ? -7.078 -11.984 -17.594 1 96.75 192 PRO A CA 1
ATOM 1465 C C . PRO A 1 192 ? -8.297 -12.883 -17.391 1 96.75 192 PRO A C 1
ATOM 1467 O O . PRO A 1 192 ? -9.156 -12.594 -16.562 1 96.75 192 PRO A O 1
ATOM 1470 N N . THR A 1 193 ? -8.336 -14.008 -18.109 1 95.56 193 THR A N 1
ATOM 1471 C CA . THR A 1 193 ? -9.555 -14.812 -18.031 1 95.56 193 THR A CA 1
ATOM 1472 C C . THR A 1 193 ? -9.219 -16.281 -17.797 1 95.56 193 THR A C 1
ATOM 1474 O O . THR A 1 193 ? -10.102 -17.141 -17.859 1 95.56 193 THR A O 1
ATOM 1477 N N . ALA A 1 194 ? -8.008 -16.594 -17.625 1 96.56 194 ALA A N 1
ATOM 1478 C CA . ALA A 1 194 ? -7.617 -17.984 -17.5 1 96.56 194 ALA A CA 1
ATOM 1479 C C . ALA A 1 194 ? -6.379 -18.141 -16.625 1 96.56 194 ALA A C 1
ATOM 1481 O O . ALA A 1 194 ? -5.727 -17.141 -16.281 1 96.56 194 ALA A O 1
ATOM 1482 N N . GLY A 1 195 ? -6.137 -19.391 -16.234 1 97.12 195 GLY A N 1
ATOM 1483 C CA . GLY A 1 195 ? -4.922 -19.688 -15.5 1 97.12 195 GLY A CA 1
ATOM 1484 C C . GLY A 1 195 ? -5.059 -19.453 -14.008 1 97.12 195 GLY A C 1
ATOM 1485 O O . GLY A 1 195 ? -4.055 -19.328 -13.297 1 97.12 195 GLY A O 1
ATOM 1486 N N . GLY A 1 196 ? -6.297 -19.344 -13.594 1 98.12 196 GLY A N 1
ATOM 1487 C CA . GLY A 1 196 ? -6.523 -19.078 -12.18 1 98.12 196 GLY A CA 1
ATOM 1488 C C . GLY A 1 196 ? -6.418 -17.609 -11.82 1 98.12 196 GLY A C 1
ATOM 1489 O O . GLY A 1 196 ? -5.691 -17.25 -10.891 1 98.12 196 GLY A O 1
ATOM 1490 N N . ASN A 1 197 ? -7.16 -16.812 -12.555 1 98.19 197 ASN A N 1
ATOM 1491 C CA . ASN A 1 197 ? -7.117 -15.367 -12.344 1 98.19 197 ASN A CA 1
ATOM 1492 C C . ASN A 1 197 ? -7.426 -15 -10.891 1 98.19 197 ASN A C 1
ATOM 1494 O O . ASN A 1 197 ? -6.855 -14.055 -10.352 1 98.19 197 ASN A O 1
ATOM 1498 N N . MET A 1 198 ? -8.32 -15.695 -10.375 1 98.12 198 MET A N 1
ATOM 1499 C CA . MET A 1 198 ? -8.578 -15.562 -8.945 1 98.12 198 MET A CA 1
ATOM 1500 C C . MET A 1 198 ? -7.824 -16.625 -8.148 1 98.12 198 MET A C 1
ATOM 1502 O O . MET A 1 198 ? -7.871 -17.797 -8.484 1 98.12 198 MET A O 1
ATOM 1506 N N . HIS A 1 199 ? -7.148 -16.203 -7.145 1 98.56 199 HIS A N 1
ATOM 1507 C CA . HIS A 1 199 ? -6.41 -17.219 -6.414 1 98.56 199 HIS A CA 1
ATOM 1508 C C . HIS A 1 199 ? -6.188 -16.812 -4.961 1 98.56 199 HIS A C 1
ATOM 1510 O O . HIS A 1 199 ? -6.336 -15.641 -4.613 1 98.56 199 HIS A O 1
ATOM 1516 N N . ARG A 1 200 ? -5.988 -17.781 -4.141 1 98.5 200 ARG A N 1
ATOM 1517 C CA . ARG A 1 200 ? -5.598 -17.688 -2.736 1 98.5 200 ARG A CA 1
ATOM 1518 C C . ARG A 1 200 ? -4.25 -18.359 -2.5 1 98.5 200 ARG A C 1
ATOM 1520 O O . ARG A 1 200 ? -3.994 -19.453 -3.021 1 98.5 200 ARG A O 1
ATOM 1527 N N . PHE A 1 201 ? -3.406 -17.719 -1.801 1 98.38 201 PHE A N 1
ATOM 1528 C CA . PHE A 1 201 ? -2.141 -18.297 -1.36 1 98.38 201 PHE A CA 1
ATOM 1529 C C . PHE A 1 201 ? -2.16 -18.562 0.139 1 98.38 201 PHE A C 1
ATOM 1531 O O . PHE A 1 201 ? -2.561 -17.703 0.924 1 98.38 201 PHE A O 1
ATOM 1538 N N . THR A 1 202 ? -1.742 -19.688 0.555 1 98.12 202 THR A N 1
ATOM 1539 C CA . THR A 1 202 ? -1.526 -20.031 1.957 1 98.12 202 THR A CA 1
ATOM 1540 C C . THR A 1 202 ? -0.116 -20.562 2.172 1 98.12 202 THR A C 1
ATOM 1542 O O . THR A 1 202 ? 0.242 -21.609 1.629 1 98.12 202 THR A O 1
ATOM 1545 N N . ALA A 1 203 ? 0.572 -19.875 2.98 1 97.75 203 ALA A N 1
ATOM 1546 C CA . ALA A 1 203 ? 1.939 -20.328 3.236 1 97.75 203 ALA A CA 1
ATOM 1547 C C . ALA A 1 203 ? 1.956 -21.547 4.152 1 97.75 203 ALA A C 1
ATOM 1549 O O . ALA A 1 203 ? 1.442 -21.484 5.273 1 97.75 203 ALA A O 1
ATOM 1550 N N . ILE A 1 204 ? 2.551 -22.594 3.664 1 96.94 204 ILE A N 1
ATOM 1551 C CA . ILE A 1 204 ? 2.779 -23.781 4.48 1 96.94 204 ILE A CA 1
ATOM 1552 C C . ILE A 1 204 ? 4.066 -23.609 5.285 1 96.94 204 ILE A C 1
ATOM 1554 O O . ILE A 1 204 ? 4.105 -23.922 6.477 1 96.94 204 ILE A O 1
ATOM 1558 N N . ALA A 1 205 ? 5.051 -23.172 4.656 1 95.94 205 ALA A N 1
ATOM 1559 C CA . ALA A 1 205 ? 6.301 -22.688 5.23 1 95.94 205 ALA A CA 1
ATOM 1560 C C . ALA A 1 205 ? 6.559 -21.234 4.832 1 95.94 205 ALA A C 1
ATOM 1562 O O . ALA A 1 205 ? 5.957 -20.719 3.885 1 95.94 205 ALA A O 1
ATOM 1563 N N . PRO A 1 206 ? 7.387 -20.562 5.645 1 96.44 206 PRO A N 1
ATOM 1564 C CA . PRO A 1 206 ? 7.691 -19.203 5.199 1 96.44 206 PRO A CA 1
ATOM 1565 C C . PRO A 1 206 ? 8.133 -19.141 3.738 1 96.44 206 PRO A C 1
ATOM 1567 O O . PRO A 1 206 ? 8.969 -19.938 3.309 1 96.44 206 PRO A O 1
ATOM 1570 N N . CYS A 1 207 ? 7.555 -18.156 3.029 1 96.69 207 CYS A N 1
ATOM 1571 C CA . CYS A 1 207 ? 7.75 -18.156 1.584 1 96.69 207 CYS A CA 1
ATOM 1572 C C . CYS A 1 207 ? 8.156 -16.781 1.086 1 96.69 207 CYS A C 1
ATOM 1574 O O . CYS A 1 207 ? 7.863 -15.766 1.731 1 96.69 207 CYS A O 1
ATOM 1576 N N . ALA A 1 208 ? 8.844 -16.797 -0.006 1 98.5 208 ALA A N 1
ATOM 1577 C CA . ALA A 1 208 ? 9.062 -15.617 -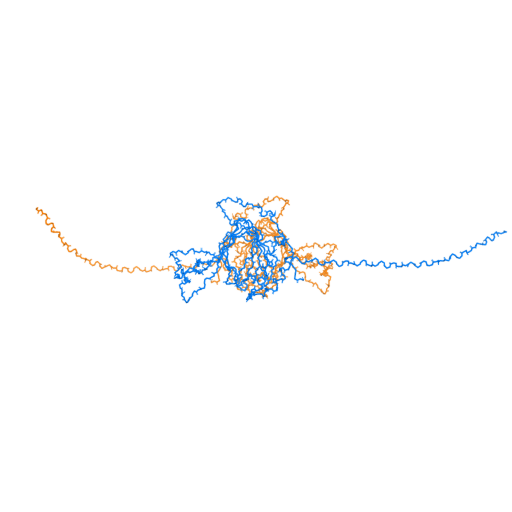0.838 1 98.5 208 ALA A CA 1
ATOM 1578 C C . ALA A 1 208 ? 8.641 -15.875 -2.279 1 98.5 208 ALA A C 1
ATOM 1580 O O . ALA A 1 208 ? 9.055 -16.859 -2.891 1 98.5 208 ALA A O 1
ATOM 1581 N N . ILE A 1 209 ? 7.828 -15.031 -2.795 1 98.75 209 ILE A N 1
ATOM 1582 C CA . ILE A 1 209 ? 7.316 -15.164 -4.152 1 98.75 209 ILE A CA 1
ATOM 1583 C C . ILE A 1 209 ? 7.684 -13.93 -4.969 1 98.75 209 ILE A C 1
ATOM 1585 O O . ILE A 1 209 ? 7.457 -12.797 -4.527 1 98.75 209 ILE A O 1
ATOM 1589 N N . LEU A 1 210 ? 8.25 -14.117 -6.109 1 98.81 210 LEU A N 1
ATOM 1590 C CA . LEU A 1 210 ? 8.461 -13.031 -7.066 1 98.81 210 LEU A CA 1
ATOM 1591 C C . LEU A 1 210 ? 7.309 -12.953 -8.062 1 98.81 210 LEU A C 1
ATOM 1593 O O . LEU A 1 210 ? 7.062 -13.898 -8.812 1 98.81 210 LEU A O 1
ATOM 1597 N N . ASP A 1 211 ? 6.637 -11.828 -8.086 1 98.69 211 ASP A N 1
ATOM 1598 C CA . ASP A 1 211 ? 5.48 -11.609 -8.945 1 98.69 211 ASP A CA 1
ATOM 1599 C C . ASP A 1 211 ? 5.77 -10.539 -9.992 1 98.69 211 ASP A C 1
ATOM 1601 O O . ASP A 1 211 ? 6.266 -9.453 -9.664 1 98.69 211 ASP A O 1
ATOM 1605 N N . ILE A 1 212 ? 5.492 -10.852 -11.172 1 98.81 212 ILE A N 1
ATOM 1606 C CA . ILE A 1 212 ? 5.461 -9.883 -12.258 1 98.81 212 ILE A CA 1
ATOM 1607 C C . ILE A 1 212 ? 4.02 -9.672 -12.719 1 98.81 212 ILE A C 1
ATOM 1609 O O . ILE A 1 212 ? 3.361 -10.609 -13.172 1 98.81 212 ILE A O 1
ATOM 1613 N N . LEU A 1 213 ? 3.52 -8.445 -12.586 1 98.12 213 LEU A N 1
ATOM 1614 C CA . LEU A 1 213 ? 2.145 -8.125 -12.945 1 98.12 213 LEU A CA 1
ATOM 1615 C C . LEU A 1 213 ? 2.105 -7.133 -14.109 1 98.12 213 LEU A C 1
ATOM 1617 O O . LEU A 1 213 ? 2.727 -6.07 -14.047 1 98.12 213 LEU A O 1
ATOM 1621 N N . GLY A 1 214 ? 1.421 -7.449 -15.234 1 97.5 214 GLY A N 1
ATOM 1622 C CA . GLY A 1 214 ? 1.229 -6.527 -16.344 1 97.5 214 GLY A CA 1
ATOM 1623 C C . GLY A 1 214 ? -0.207 -6.465 -16.828 1 97.5 214 GLY A C 1
ATOM 1624 O O . GLY A 1 214 ? -0.747 -7.457 -17.312 1 97.5 214 GLY A O 1
ATOM 1625 N N . PRO A 1 215 ? -0.879 -5.352 -16.766 1 96.62 215 PRO A N 1
ATOM 1626 C CA . PRO A 1 215 ? -0.512 -4.113 -16.078 1 96.62 215 PRO A CA 1
ATOM 1627 C C . PRO A 1 215 ? -0.677 -4.207 -14.57 1 96.62 215 PRO A C 1
ATOM 1629 O O . PRO A 1 215 ? -1.181 -5.215 -14.062 1 96.62 215 PRO A O 1
ATOM 1632 N N . PRO A 1 216 ? -0.153 -3.223 -13.789 1 95.12 216 PRO A N 1
ATOM 1633 C CA . PRO A 1 216 ? -0.376 -3.234 -12.344 1 95.12 216 PRO A CA 1
ATOM 1634 C C . PRO A 1 216 ? -1.811 -2.871 -11.961 1 95.12 216 PRO A C 1
ATOM 1636 O O . PRO A 1 216 ? -2.574 -2.395 -12.805 1 95.12 216 PRO A O 1
ATOM 1639 N N . TYR A 1 217 ? -2.182 -3.15 -10.75 1 92.31 217 TYR A N 1
ATOM 1640 C CA . TYR A 1 217 ? -3.455 -2.666 -10.234 1 92.31 217 TYR A CA 1
ATOM 1641 C C . TYR A 1 217 ? -3.559 -1.151 -10.367 1 92.31 217 TYR A C 1
ATOM 1643 O O . TYR A 1 217 ? -2.562 -0.439 -10.227 1 92.31 217 TYR A O 1
ATOM 1651 N N . SER A 1 218 ? -4.781 -0.703 -10.68 1 87 218 SER A N 1
ATOM 1652 C CA . SER A 1 218 ? -5.027 0.724 -10.852 1 87 218 SER A CA 1
ATOM 1653 C C . SER A 1 218 ? -6.48 1.076 -10.555 1 87 218 SER A C 1
ATOM 1655 O O . SER A 1 218 ? -7.387 0.624 -11.258 1 87 218 SER A O 1
ATOM 1657 N N . LEU A 1 219 ? -6.629 1.922 -9.609 1 81.5 219 LEU A N 1
ATOM 1658 C CA . LEU A 1 219 ? -7.973 2.414 -9.336 1 81.5 219 LEU A CA 1
ATOM 1659 C C . LEU A 1 219 ? -8.461 3.318 -10.461 1 81.5 219 LEU A C 1
ATOM 1661 O O . LEU A 1 219 ? -9.625 3.232 -10.875 1 81.5 219 LEU A O 1
ATOM 1665 N N . ALA A 1 220 ? -7.566 4.168 -10.945 1 78.19 220 ALA A N 1
ATOM 1666 C CA . ALA A 1 220 ? -7.906 5.137 -11.984 1 78.19 220 ALA A CA 1
ATOM 1667 C C . ALA A 1 220 ? -8.43 4.438 -13.234 1 78.19 220 ALA A C 1
ATOM 1669 O O . ALA A 1 220 ? -9.281 4.977 -13.945 1 78.19 220 ALA A O 1
ATOM 1670 N N . GLU A 1 221 ? -7.953 3.264 -13.43 1 83 221 GLU A N 1
ATOM 1671 C CA . GLU A 1 221 ? -8.328 2.549 -14.648 1 83 221 GLU A CA 1
ATOM 1672 C C . GLU A 1 221 ? -9.297 1.411 -14.344 1 83 221 GLU A C 1
ATOM 1674 O O . GLU A 1 221 ? -9.445 0.482 -15.141 1 83 221 GLU A O 1
ATOM 1679 N N . ASP A 1 222 ? -9.852 1.346 -13.188 1 84.31 222 ASP A N 1
ATOM 1680 C CA . ASP A 1 222 ? -10.852 0.371 -12.766 1 84.31 222 ASP A CA 1
ATOM 1681 C C . ASP A 1 222 ? -10.289 -1.049 -12.82 1 84.31 222 ASP A C 1
ATOM 1683 O O . ASP A 1 222 ? -10.922 -1.954 -13.359 1 84.31 222 ASP A O 1
ATOM 1687 N N . ARG A 1 223 ? -9.094 -1.185 -12.438 1 91 223 ARG A N 1
ATOM 1688 C CA . ARG A 1 223 ? -8.414 -2.471 -12.328 1 91 223 ARG A CA 1
ATOM 1689 C C . ARG A 1 223 ? -7.949 -2.723 -10.898 1 91 223 ARG A C 1
ATOM 1691 O O . ARG A 1 223 ? -6.797 -3.096 -10.672 1 91 223 ARG A O 1
ATOM 1698 N N . ASP A 1 224 ? -8.867 -2.514 -10.031 1 90.75 224 ASP A N 1
ATOM 1699 C CA . ASP A 1 224 ? -8.562 -2.699 -8.617 1 90.75 224 ASP A CA 1
ATOM 1700 C C . ASP A 1 224 ? -8.797 -4.148 -8.195 1 90.75 224 ASP A C 1
ATOM 1702 O O . ASP A 1 224 ? -9.523 -4.887 -8.859 1 90.75 224 ASP A O 1
ATOM 1706 N N . CYS A 1 225 ? -8.211 -4.5 -7.09 1 94.56 225 CYS A N 1
ATOM 1707 C CA . CYS A 1 225 ? -8.305 -5.848 -6.535 1 94.56 225 CYS A CA 1
ATOM 1708 C C . CYS A 1 225 ? -9.672 -6.094 -5.914 1 94.56 225 CYS A C 1
ATOM 1710 O O . CYS A 1 225 ? -10.219 -5.223 -5.23 1 94.56 225 CYS A O 1
ATOM 1712 N N . THR A 1 226 ? -10.305 -7.18 -6.18 1 95.44 226 THR A N 1
ATOM 1713 C CA . THR A 1 226 ? -11.539 -7.629 -5.547 1 95.44 226 THR A CA 1
ATOM 1714 C C . THR A 1 226 ? -11.305 -8.914 -4.762 1 95.44 226 THR A C 1
ATOM 1716 O O . THR A 1 226 ? -10.617 -9.82 -5.234 1 95.44 226 THR A O 1
ATOM 1719 N N . TYR A 1 227 ? -11.875 -9.008 -3.609 1 96.88 227 TYR A N 1
ATOM 1720 C CA . TYR A 1 227 ? -11.773 -10.203 -2.781 1 96.88 227 TYR A CA 1
ATOM 1721 C C . TYR A 1 227 ? -13.039 -11.047 -2.879 1 96.88 227 TYR A C 1
ATOM 1723 O O . TYR A 1 227 ? -14.125 -10.516 -3.119 1 96.88 227 TYR A O 1
ATOM 1731 N N . TYR A 1 228 ? -12.852 -12.367 -2.656 1 96.69 228 TYR A N 1
ATOM 1732 C CA . TYR A 1 228 ? -13.969 -13.297 -2.773 1 96.69 228 TYR A CA 1
ATOM 1733 C C . TYR A 1 228 ? -13.953 -14.312 -1.636 1 96.69 228 TYR A C 1
ATOM 1735 O O . TYR A 1 228 ? -12.906 -14.562 -1.034 1 96.69 228 TYR A O 1
ATOM 1743 N N . GLU A 1 229 ? -15.141 -14.797 -1.376 1 95.25 229 GLU A N 1
ATOM 1744 C CA . GLU A 1 229 ? -15.312 -16.016 -0.581 1 95.25 229 GLU A CA 1
ATOM 1745 C C . GLU A 1 229 ? -15.922 -17.141 -1.412 1 95.25 229 GLU A C 1
ATOM 1747 O O . GLU A 1 229 ? -16.828 -16.906 -2.209 1 95.25 229 GLU A O 1
ATOM 1752 N N . ASP A 1 230 ? -15.367 -18.266 -1.271 1 90.94 230 ASP A N 1
ATOM 1753 C CA . ASP A 1 230 ? -15.961 -19.406 -1.952 1 90.94 230 ASP A CA 1
ATOM 1754 C C . ASP A 1 230 ? -17.016 -20.078 -1.081 1 90.94 230 ASP A C 1
ATOM 1756 O O . ASP A 1 230 ? -16.781 -20.328 0.106 1 90.94 230 ASP A O 1
ATOM 1760 N N . VAL A 1 231 ? -18.172 -20.219 -1.617 1 84.94 231 VAL A N 1
ATOM 1761 C CA . VAL A 1 231 ? -19.312 -20.859 -0.942 1 84.94 231 VAL A CA 1
ATOM 1762 C C . VAL A 1 231 ? -19.578 -22.219 -1.569 1 84.94 231 VAL A C 1
ATOM 1764 O O . VAL A 1 231 ? -19.75 -22.328 -2.787 1 84.94 231 VAL A O 1
ATOM 1767 N N . PRO A 1 232 ? -19.5 -23.281 -0.652 1 74.94 232 PRO A N 1
ATOM 1768 C CA . PRO A 1 232 ? -19.75 -24.609 -1.206 1 74.94 232 PRO A CA 1
ATOM 1769 C C . PRO A 1 232 ? -21.141 -24.719 -1.832 1 74.94 232 PRO A C 1
ATOM 1771 O O . PRO A 1 232 ? -22.078 -24.047 -1.396 1 74.94 232 PRO A O 1
ATOM 1774 N N . CYS A 1 233 ? -21.188 -25.484 -2.912 1 64.19 233 CYS A N 1
ATOM 1775 C CA . CYS A 1 233 ? -22.453 -25.766 -3.59 1 64.19 233 CYS A CA 1
ATOM 1776 C C . CYS A 1 233 ? -23.359 -26.609 -2.713 1 64.19 233 CYS A C 1
ATOM 1778 O O . CYS A 1 233 ? -22.969 -27.688 -2.252 1 64.19 233 CYS A O 1
ATOM 1780 N N . SER A 1 234 ? -24.016 -26.047 -1.817 1 58.12 234 SER A N 1
ATOM 1781 C CA . SER A 1 234 ? -25 -26.812 -1.053 1 58.12 234 SER A CA 1
ATOM 1782 C C . SER A 1 234 ? -26.375 -26.766 -1.702 1 58.12 234 SER A C 1
ATOM 1784 O O . SER A 1 234 ? -26.562 -26.078 -2.705 1 58.12 234 SER A O 1
ATOM 1786 N N . SER A 1 235 ? -27.281 -27.688 -1.16 1 53.31 235 SER A N 1
ATOM 1787 C CA . SER A 1 235 ? -28.688 -27.703 -1.553 1 53.31 235 SER A CA 1
ATOM 1788 C C . SER A 1 235 ? -29.234 -26.297 -1.687 1 53.31 235 SER A C 1
ATOM 1790 O O . SER A 1 235 ? -30.172 -26.047 -2.455 1 53.31 235 SER A O 1
ATOM 1792 N N . GLN A 1 236 ? -28.75 -25.438 -1.018 1 52.56 236 GLN A N 1
ATOM 1793 C CA . GLN A 1 236 ? -29.25 -24.078 -1.027 1 52.56 236 GLN A CA 1
ATOM 1794 C C . GLN A 1 236 ? -28.703 -23.281 -2.211 1 52.56 236 GLN A C 1
ATOM 1796 O O . GLN A 1 236 ? -29.312 -22.328 -2.674 1 52.56 236 GLN A O 1
ATOM 1801 N N . HIS A 1 237 ? -27.609 -23.672 -2.596 1 54.91 237 HIS A N 1
ATOM 1802 C CA . HIS A 1 237 ? -27.016 -23.062 -3.787 1 54.91 237 HIS A CA 1
ATOM 1803 C C . HIS A 1 237 ? -26.594 -24.125 -4.789 1 54.91 237 HIS A C 1
ATOM 1805 O O . HIS A 1 237 ? -25.391 -24.375 -4.973 1 54.91 237 HIS A O 1
ATOM 1811 N N . PRO A 1 238 ? -27.625 -24.906 -5.211 1 55.06 238 PRO A N 1
ATOM 1812 C CA . PRO A 1 238 ? -27.297 -26.047 -6.074 1 55.06 238 PRO A CA 1
ATOM 1813 C C . PRO A 1 238 ? -26.625 -25.625 -7.375 1 55.06 238 PRO A C 1
ATOM 1815 O O . PRO A 1 238 ? -26.875 -24.516 -7.875 1 55.06 238 PRO A O 1
ATOM 1818 N N . ILE A 1 239 ? -25.453 -26.125 -7.613 1 53.88 239 ILE A N 1
ATOM 1819 C CA . ILE A 1 239 ? -24.984 -26 -8.992 1 53.88 239 ILE A CA 1
ATOM 1820 C C . ILE A 1 239 ? -25.953 -26.719 -9.93 1 53.88 239 ILE A C 1
ATOM 1822 O O . ILE A 1 239 ? -26.109 -27.938 -9.836 1 53.88 239 ILE A O 1
ATOM 1826 N N . VAL A 1 240 ? -27.125 -26.078 -10.164 1 45.25 240 VAL A N 1
ATOM 1827 C CA . VAL A 1 240 ? -28.109 -26.734 -11.016 1 45.25 240 VAL A CA 1
ATOM 1828 C C . VAL A 1 240 ? -27.469 -27.188 -12.32 1 45.25 240 VAL A C 1
ATOM 1830 O O . VAL A 1 240 ? -28.156 -27.531 -13.281 1 45.25 240 VAL A O 1
ATOM 1833 N N . THR A 1 241 ? -26.328 -26.656 -12.641 1 46.09 241 THR A N 1
ATOM 1834 C CA . THR A 1 241 ? -26.125 -26.984 -14.047 1 46.09 241 THR A CA 1
ATOM 1835 C C . THR A 1 241 ? -26.141 -28.5 -14.25 1 46.09 241 THR A C 1
ATOM 1837 O O . THR A 1 241 ? -25.672 -29.25 -13.391 1 46.09 241 THR A O 1
ATOM 1840 N N . GLY A 1 242 ? -27.094 -29.078 -14.945 1 40.06 242 GLY A N 1
ATOM 1841 C CA . GLY A 1 242 ? -27.094 -30.359 -15.648 1 40.06 242 GLY A CA 1
ATOM 1842 C C . GLY A 1 242 ? -25.703 -30.859 -15.961 1 40.06 242 GLY A C 1
ATOM 1843 O O . GLY A 1 242 ? -25.547 -31.953 -16.516 1 40.06 242 GLY A O 1
ATOM 1844 N N . ASN A 1 243 ? -24.844 -29.953 -16.359 1 39.41 243 ASN A N 1
ATOM 1845 C CA . ASN A 1 243 ? -23.547 -30.438 -16.828 1 39.41 243 ASN A CA 1
ATOM 1846 C C . ASN A 1 243 ? -22.656 -30.859 -15.672 1 39.41 243 ASN A C 1
ATOM 1848 O O . ASN A 1 243 ? -21.781 -30.109 -15.25 1 39.41 243 ASN A O 1
ATOM 1852 N N . GLU A 1 244 ? -23.141 -31.203 -14.516 1 44.12 244 GLU A N 1
ATOM 1853 C CA . GLU A 1 244 ? -22.281 -32.094 -13.75 1 44.12 244 GLU A CA 1
ATOM 1854 C C . GLU A 1 244 ? -21.344 -32.875 -14.672 1 44.12 244 GLU A C 1
ATOM 1856 O O . GLU A 1 244 ? -20.75 -33.875 -14.258 1 44.12 244 GLU A O 1
ATOM 1861 N N . GLN A 1 245 ? -21.594 -32.719 -15.977 1 42.34 245 GLN A N 1
ATOM 1862 C CA . GLN A 1 245 ? -20.766 -33.594 -16.828 1 42.34 245 GLN A CA 1
ATOM 1863 C C . GLN A 1 245 ? -19.359 -33.719 -16.266 1 42.34 245 GLN A C 1
ATOM 1865 O O . GLN A 1 245 ? -19.016 -33.062 -15.266 1 42.34 245 GLN A O 1
ATOM 1870 N N . GLU A 1 246 ? -18.25 -33.531 -17.234 1 48.91 246 GLU A N 1
ATOM 1871 C CA . GLU A 1 246 ? -16.906 -34.031 -17.453 1 48.91 246 GLU A CA 1
ATOM 1872 C C . GLU A 1 246 ? -15.898 -33.312 -16.547 1 48.91 246 GLU A C 1
ATOM 1874 O O . GLU A 1 246 ? -15.43 -32.219 -16.844 1 48.91 246 GLU A O 1
ATOM 1879 N N . GLY A 1 247 ? -15.695 -33.781 -15.344 1 66.31 247 GLY A N 1
ATOM 1880 C CA . GLY A 1 247 ? -14.484 -33.719 -14.539 1 66.31 247 GLY A CA 1
ATOM 1881 C C . GLY A 1 247 ? -14.188 -32.312 -14.016 1 66.31 247 GLY A C 1
ATOM 1882 O O . GLY A 1 247 ? -13.18 -32.125 -13.336 1 66.31 247 GLY A O 1
ATOM 1883 N N . ARG A 1 248 ? -15.305 -31.312 -14.203 1 77.25 248 ARG A N 1
ATOM 1884 C CA . ARG A 1 248 ? -15.031 -29.953 -13.742 1 77.25 248 ARG A CA 1
ATOM 1885 C C . ARG A 1 248 ? -15.492 -29.75 -12.305 1 77.25 248 ARG A C 1
ATOM 1887 O O . ARG A 1 248 ? -16.594 -30.172 -11.93 1 77.25 248 ARG A O 1
ATOM 1894 N N . ARG A 1 249 ? -14.617 -29.109 -11.461 1 86.5 249 ARG A N 1
ATOM 1895 C CA . ARG A 1 249 ? -14.922 -28.734 -10.094 1 86.5 249 ARG A CA 1
ATOM 1896 C C . ARG A 1 249 ? -15.375 -27.266 -10.016 1 86.5 249 ARG A C 1
ATOM 1898 O O . ARG A 1 249 ? -14.602 -26.359 -10.328 1 86.5 249 ARG A O 1
ATOM 1905 N N . LEU A 1 250 ? -16.672 -27.031 -9.695 1 88.38 250 LEU A N 1
ATOM 1906 C CA . LEU A 1 250 ? -17.25 -25.688 -9.695 1 88.38 250 LEU A CA 1
ATOM 1907 C C . LEU A 1 250 ? -17.484 -25.203 -8.266 1 88.38 250 LEU A C 1
ATOM 1909 O O . LEU A 1 250 ? -17.609 -26 -7.344 1 88.38 250 LEU A O 1
ATOM 1913 N N . ALA A 1 251 ? -17.484 -23.859 -8.078 1 89.62 251 ALA A N 1
ATOM 1914 C CA . ALA A 1 251 ? -17.781 -23.203 -6.805 1 89.62 251 ALA A CA 1
ATOM 1915 C C . ALA A 1 251 ? -18.453 -21.859 -7.027 1 89.62 251 ALA A C 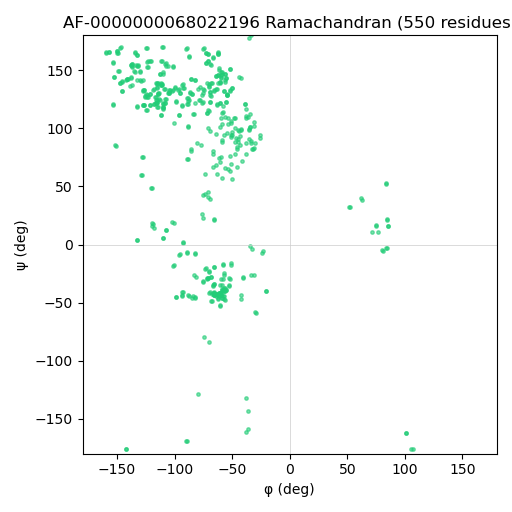1
ATOM 1917 O O . ALA A 1 251 ? -18.266 -21.219 -8.07 1 89.62 251 ALA A O 1
ATOM 1918 N N . TRP A 1 252 ? -19.281 -21.516 -6.082 1 90.75 252 TRP A N 1
ATOM 1919 C CA . TRP A 1 252 ? -19.844 -20.172 -6.082 1 90.75 252 TRP A CA 1
ATOM 1920 C C . TRP A 1 252 ? -18.906 -19.203 -5.363 1 90.75 252 TRP A C 1
ATOM 1922 O O . TRP A 1 252 ? -18.391 -19.5 -4.281 1 90.75 252 TRP A O 1
ATOM 1932 N N . LEU A 1 253 ? -18.656 -18.078 -6.078 1 93.94 253 LEU A N 1
ATOM 1933 C CA . LEU A 1 253 ? -17.859 -17.047 -5.441 1 93.94 253 LEU A CA 1
ATOM 1934 C C . LEU A 1 253 ? -18.703 -15.805 -5.152 1 93.94 253 LEU A C 1
ATOM 1936 O O . LEU A 1 253 ? -19.531 -15.406 -5.977 1 93.94 253 LEU A O 1
ATOM 1940 N N . LYS A 1 254 ? -18.5 -15.266 -3.969 1 93.88 254 LYS A N 1
ATOM 1941 C CA . LYS A 1 254 ? -19.141 -14.031 -3.543 1 93.88 254 LYS A CA 1
ATOM 1942 C C . LYS A 1 254 ? -18.125 -12.922 -3.309 1 93.88 254 LYS A C 1
ATOM 1944 O O . LYS A 1 254 ? -17.125 -13.133 -2.609 1 93.88 254 LYS A O 1
ATOM 1949 N N . GLU A 1 255 ? -18.344 -11.812 -3.922 1 94.62 255 GLU A N 1
ATOM 1950 C CA . GLU A 1 255 ? -17.484 -10.664 -3.645 1 94.62 255 GLU A CA 1
ATOM 1951 C C . GLU A 1 255 ? -17.625 -10.219 -2.191 1 94.62 255 GLU A C 1
ATOM 1953 O O . GLU A 1 255 ? -18.719 -10.164 -1.649 1 94.62 255 GLU A O 1
ATOM 1958 N N . VAL A 1 256 ? -16.484 -9.984 -1.584 1 94.44 256 VAL A N 1
ATOM 1959 C CA . VAL A 1 256 ? -16.484 -9.523 -0.199 1 94.44 256 VAL A CA 1
ATOM 1960 C C . VAL A 1 256 ? -15.5 -8.359 -0.045 1 94.44 256 VAL A C 1
ATOM 1962 O O . VAL A 1 256 ? -14.672 -8.117 -0.924 1 94.44 256 VAL A O 1
ATOM 1965 N N . GLU A 1 257 ? -15.672 -7.688 1.105 1 91.25 257 GLU A N 1
ATOM 1966 C CA . GLU A 1 257 ? -14.68 -6.684 1.461 1 91.25 257 GLU A CA 1
ATOM 1967 C C . GLU A 1 257 ? -13.359 -7.332 1.868 1 91.25 257 GLU A C 1
ATOM 1969 O O . GLU A 1 257 ? -13.312 -8.531 2.15 1 91.25 257 GLU A O 1
ATOM 1974 N N . MET A 1 258 ? -12.32 -6.508 1.886 1 92.31 258 MET A N 1
ATOM 1975 C CA . MET A 1 258 ? -11.039 -6.984 2.398 1 92.31 258 MET A CA 1
ATOM 1976 C C . MET A 1 258 ? -11.195 -7.562 3.801 1 92.31 258 MET A C 1
ATOM 1978 O O . MET A 1 258 ? -11.797 -6.93 4.672 1 92.31 258 MET A O 1
ATOM 1982 N N . PRO A 1 259 ? -10.688 -8.766 3.955 1 93 259 PRO A N 1
ATOM 1983 C CA . PRO A 1 259 ? -10.797 -9.359 5.293 1 93 259 PRO A CA 1
ATOM 1984 C C . PRO A 1 259 ? -10.172 -8.484 6.379 1 93 259 PRO A C 1
ATOM 1986 O O . PRO A 1 259 ? -9.125 -7.871 6.156 1 93 259 PRO A O 1
ATOM 1989 N N . ARG A 1 260 ? -10.695 -8.469 7.57 1 91.12 260 ARG A N 1
ATOM 1990 C CA . ARG A 1 260 ? -10.297 -7.59 8.664 1 91.12 260 ARG A CA 1
ATOM 1991 C C . ARG A 1 260 ? -8.922 -7.973 9.203 1 91.12 260 ARG A C 1
ATOM 1993 O O . ARG A 1 260 ? -8.195 -7.125 9.727 1 91.12 260 ARG A O 1
ATOM 2000 N N . ASP A 1 261 ? -8.594 -9.234 9.094 1 92.69 261 ASP A N 1
ATOM 2001 C CA . ASP A 1 261 ? -7.344 -9.688 9.703 1 92.69 261 ASP A CA 1
ATOM 2002 C C . ASP A 1 261 ? -6.195 -9.633 8.695 1 92.69 261 ASP A C 1
ATOM 2004 O O . ASP A 1 261 ? -5.078 -10.055 9 1 92.69 261 ASP A O 1
ATOM 2008 N N . LEU A 1 262 ? -6.508 -9.18 7.523 1 95.56 262 LEU A N 1
ATOM 2009 C CA . LEU A 1 262 ? -5.449 -9.062 6.527 1 95.56 262 LEU A CA 1
ATOM 2010 C C . LEU A 1 262 ? -4.602 -7.82 6.777 1 95.56 262 LEU A C 1
ATOM 2012 O O . LEU A 1 262 ? -5.133 -6.711 6.875 1 95.56 262 LEU A O 1
ATOM 2016 N N . LYS A 1 263 ? -3.322 -7.969 6.922 1 94.88 263 LYS A N 1
ATOM 2017 C CA . LYS A 1 263 ? -2.344 -6.895 7.059 1 94.88 263 LYS A CA 1
ATOM 2018 C C . LYS A 1 263 ? -1.248 -7.008 6 1 94.88 263 LYS A C 1
ATOM 2020 O O . LYS A 1 263 ? -0.52 -8 5.961 1 94.88 263 LYS A O 1
ATOM 2025 N N . MET A 1 264 ? -1.169 -6.039 5.125 1 95.62 264 MET A N 1
ATOM 2026 C CA . MET A 1 264 ? -0.169 -5.988 4.062 1 95.62 264 MET A CA 1
ATOM 2027 C C . MET A 1 264 ? 0.847 -4.883 4.324 1 95.62 264 MET A C 1
ATOM 2029 O O . MET A 1 264 ? 0.49 -3.703 4.367 1 95.62 264 MET A O 1
ATOM 2033 N N . CYS A 1 265 ? 2.152 -5.227 4.414 1 95.56 265 CYS A N 1
ATOM 2034 C CA . CYS A 1 265 ? 3.186 -4.266 4.785 1 95.56 265 CYS A CA 1
ATOM 2035 C C . CYS A 1 265 ? 4.145 -4.02 3.625 1 95.56 265 CYS A C 1
ATOM 2037 O O . CYS A 1 265 ? 4.664 -4.969 3.035 1 95.56 265 CYS A O 1
ATOM 2039 N N . SER A 1 266 ? 4.379 -2.824 3.322 1 94.81 266 SER A N 1
ATOM 2040 C CA . SER A 1 266 ? 5.352 -2.449 2.299 1 94.81 266 SER A CA 1
ATOM 2041 C C . SER A 1 266 ? 6.699 -2.105 2.92 1 94.81 266 SER A C 1
ATOM 2043 O O . SER A 1 266 ? 6.766 -1.374 3.908 1 94.81 266 SER A O 1
ATOM 2045 N N . VAL A 1 267 ? 7.801 -2.635 2.363 1 94.62 267 VAL A N 1
ATOM 2046 C CA . VAL A 1 267 ? 9.164 -2.344 2.789 1 94.62 267 VAL A CA 1
ATOM 2047 C C . VAL A 1 267 ? 10.031 -2.045 1.57 1 94.62 267 VAL A C 1
ATOM 2049 O O . VAL A 1 267 ? 9.641 -2.336 0.437 1 94.62 267 VAL A O 1
ATOM 2052 N N . ARG A 1 268 ? 11.164 -1.446 1.863 1 94.12 268 ARG A N 1
ATOM 2053 C CA . ARG A 1 268 ? 12.109 -1.144 0.794 1 94.12 268 ARG A CA 1
ATOM 2054 C C . ARG A 1 268 ? 12.75 -2.418 0.255 1 94.12 268 ARG A C 1
ATOM 2056 O O . ARG A 1 268 ? 13.133 -3.301 1.025 1 94.12 268 ARG A O 1
ATOM 2063 N N . TYR A 1 269 ? 12.812 -2.455 -1.043 1 96.12 269 TYR A N 1
ATOM 2064 C CA . TYR A 1 269 ? 13.547 -3.547 -1.677 1 96.12 269 TYR A CA 1
ATOM 2065 C C . TYR A 1 269 ? 15.039 -3.426 -1.416 1 96.12 269 TYR A C 1
ATOM 2067 O O . TYR A 1 269 ? 15.641 -2.389 -1.699 1 96.12 269 TYR A O 1
ATOM 2075 N N . GLY A 1 270 ? 15.68 -4.531 -0.914 1 92.38 270 GLY A N 1
ATOM 2076 C CA . GLY A 1 270 ? 17.078 -4.48 -0.525 1 92.38 270 GLY A CA 1
ATOM 2077 C C . GLY A 1 270 ? 17.984 -5.262 -1.457 1 92.38 270 GLY A C 1
ATOM 2078 O O . GLY A 1 270 ? 19.188 -5.398 -1.196 1 92.38 270 GLY A O 1
ATOM 2079 N N . GLY A 1 271 ? 17.453 -5.82 -2.58 1 94.75 271 GLY A N 1
ATOM 2080 C CA . GLY A 1 271 ? 18.25 -6.594 -3.521 1 94.75 271 GLY A CA 1
ATOM 2081 C C . GLY A 1 271 ? 18.875 -5.746 -4.617 1 94.75 271 GLY A C 1
ATOM 2082 O O . GLY A 1 271 ? 18.953 -4.52 -4.496 1 94.75 271 GLY A O 1
ATOM 2083 N N . PRO A 1 272 ? 19.438 -6.445 -5.648 1 94.94 272 PRO A N 1
ATOM 2084 C CA . PRO A 1 272 ? 20.031 -5.719 -6.77 1 94.94 272 PRO A CA 1
ATOM 2085 C C . PRO A 1 272 ? 19.047 -4.777 -7.461 1 94.94 272 PRO A C 1
ATOM 2087 O O . PRO A 1 272 ? 17.891 -5.156 -7.703 1 94.94 272 PRO A O 1
ATOM 2090 N N . PRO A 1 273 ? 19.453 -3.539 -7.699 1 93.12 273 PRO A N 1
ATOM 2091 C CA . PRO A 1 273 ? 18.562 -2.607 -8.406 1 93.12 273 PRO A CA 1
ATOM 2092 C C . PRO A 1 273 ? 18.406 -2.949 -9.883 1 93.12 273 PRO A C 1
ATOM 2094 O O . PRO A 1 273 ? 19.188 -3.725 -10.43 1 93.12 273 PRO A O 1
ATOM 2097 N N . VAL A 1 274 ? 17.344 -2.477 -10.445 1 95.62 274 VAL A N 1
ATOM 2098 C CA . VAL A 1 274 ? 17.172 -2.545 -11.891 1 95.62 274 VAL A CA 1
ATOM 2099 C C . VAL A 1 274 ? 17.266 -1.146 -12.492 1 95.62 274 VAL A C 1
ATOM 2101 O O . VAL A 1 274 ? 16.938 -0.156 -11.836 1 95.62 274 VAL A O 1
ATOM 2104 N N . SER A 1 275 ? 17.797 -1.044 -13.695 1 90.62 275 SER A N 1
ATOM 2105 C CA . SER A 1 275 ? 17.969 0.251 -14.344 1 90.62 275 SER A CA 1
ATOM 2106 C C . SER A 1 275 ? 17.422 0.235 -15.766 1 90.62 275 SER A C 1
ATOM 2108 O O . SER A 1 275 ? 17.547 -0.765 -16.469 1 90.62 275 SER A O 1
ATOM 2110 N N . ASP A 1 276 ? 16.797 1.347 -16.156 1 84.31 276 ASP A N 1
ATOM 2111 C CA . ASP A 1 276 ? 16.266 1.494 -17.5 1 84.31 276 ASP A CA 1
ATOM 2112 C C . ASP A 1 276 ? 17.406 1.689 -18.516 1 84.31 276 ASP A C 1
ATOM 2114 O O . ASP A 1 276 ? 17.172 1.621 -19.734 1 84.31 276 ASP A O 1
ATOM 2118 N N . ARG A 1 277 ? 18.625 2.121 -18.062 1 68.94 277 ARG A N 1
ATOM 2119 C CA . ARG A 1 277 ? 19.734 2.402 -18.969 1 68.94 277 ARG A CA 1
ATOM 2120 C C . ARG A 1 277 ? 20.375 1.11 -19.453 1 68.94 277 ARG A C 1
ATOM 2122 O O . ARG A 1 277 ? 20.359 0.097 -18.75 1 68.94 277 ARG A O 1
ATOM 2129 N N . MET B 1 1 ? -70.562 -67.25 18.391 1 18.66 1 MET B N 1
ATOM 2130 C CA . MET B 1 1 ? -71.75 -66.438 18.594 1 18.66 1 MET B CA 1
ATOM 2131 C C . MET B 1 1 ? -71.5 -64.938 18.203 1 18.66 1 MET B C 1
ATOM 2133 O O . MET B 1 1 ? -72.312 -64.375 17.5 1 18.66 1 MET B O 1
ATOM 2137 N N . GLY B 1 2 ? -70.625 -64.125 18.875 1 17.52 2 GLY B N 1
ATOM 2138 C CA . GLY B 1 2 ? -71.188 -62.906 19.375 1 17.52 2 GLY B CA 1
ATOM 2139 C C . GLY B 1 2 ? -71.312 -61.844 18.312 1 17.52 2 GLY B C 1
ATOM 2140 O O . GLY B 1 2 ? -72.438 -61.594 17.797 1 17.52 2 GLY B O 1
ATOM 2141 N N . ALA B 1 3 ? -70.75 -60.5 18.578 1 19.33 3 ALA B N 1
ATOM 2142 C CA . ALA B 1 3 ? -71.188 -59.156 18.906 1 19.33 3 ALA B CA 1
ATOM 2143 C C . ALA B 1 3 ? -71.188 -58.25 17.688 1 19.33 3 ALA B C 1
ATOM 2145 O O . ALA B 1 3 ? -70.125 -58.094 17.047 1 19.33 3 ALA B O 1
ATOM 2146 N N . GLY B 1 4 ? -72.312 -57.875 17.047 1 21.72 4 GLY B N 1
ATOM 2147 C CA . GLY B 1 4 ? -72.75 -57.125 15.875 1 21.72 4 GLY B CA 1
ATOM 2148 C C . GLY B 1 4 ? -72.5 -55.625 16 1 21.72 4 GLY B C 1
ATOM 2149 O O . GLY B 1 4 ? -73.438 -54.906 16.453 1 21.72 4 GLY B O 1
ATOM 2150 N N . ALA B 1 5 ? -71.375 -55.094 16.562 1 20.94 5 ALA B N 1
ATOM 2151 C CA . ALA B 1 5 ? -71.312 -53.719 17.078 1 20.94 5 ALA B CA 1
ATOM 2152 C C . ALA B 1 5 ? -71.625 -52.688 16 1 20.94 5 ALA B C 1
ATOM 2154 O O . ALA B 1 5 ? -70.938 -52.625 14.977 1 20.94 5 ALA B O 1
ATOM 2155 N N . ALA B 1 6 ? -72.938 -52.312 15.797 1 21.52 6 ALA B N 1
ATOM 2156 C CA . ALA B 1 6 ? -73.625 -51.438 14.812 1 21.52 6 ALA B CA 1
ATOM 2157 C C . ALA B 1 6 ? -73.188 -50 15.008 1 21.52 6 ALA B C 1
ATOM 2159 O O . ALA B 1 6 ? -73.438 -49.406 16.047 1 21.52 6 ALA B O 1
ATOM 2160 N N . GLY B 1 7 ? -71.875 -49.594 14.742 1 20.98 7 GLY B N 1
ATOM 2161 C CA . GLY B 1 7 ? -71.312 -48.312 15.07 1 20.98 7 GLY B CA 1
ATOM 2162 C C . GLY B 1 7 ? -72 -47.125 14.477 1 20.98 7 GLY B C 1
ATOM 2163 O O . GLY B 1 7 ? -72.438 -47.188 13.312 1 20.98 7 GLY B O 1
ATOM 2164 N N . LEU B 1 8 ? -72.875 -46.281 15.273 1 21.17 8 LEU B N 1
ATOM 2165 C CA . LEU B 1 8 ? -73.75 -45.125 15.141 1 21.17 8 LEU B CA 1
ATOM 2166 C C . LEU B 1 8 ? -73.062 -43.969 14.461 1 21.17 8 LEU B C 1
ATOM 2168 O O . LEU B 1 8 ? -71.938 -43.625 14.828 1 21.17 8 LEU B O 1
ATOM 2172 N N . ASP B 1 9 ? -73.312 -43.562 13.172 1 23.05 9 ASP B N 1
ATOM 2173 C CA . ASP B 1 9 ? -72.875 -42.625 12.148 1 23.05 9 ASP B CA 1
ATOM 2174 C C . ASP B 1 9 ? -73.25 -41.219 12.5 1 23.05 9 ASP B C 1
ATOM 2176 O O . ASP B 1 9 ? -74.438 -40.844 12.336 1 23.05 9 ASP B O 1
ATOM 2180 N N . VAL B 1 10 ? -73.062 -40.656 13.773 1 21.62 10 VAL B N 1
ATOM 2181 C CA . VAL B 1 10 ? -73.625 -39.344 14.109 1 21.62 10 VAL B CA 1
ATOM 2182 C C . VAL B 1 10 ? -73.125 -38.281 13.156 1 21.62 10 VAL B C 1
ATOM 2184 O O . VAL B 1 10 ? -71.938 -38.188 12.922 1 21.62 10 VAL B O 1
ATOM 2187 N N . ALA B 1 11 ? -74 -37.562 12.352 1 21.95 11 ALA B N 1
ATOM 2188 C CA . ALA B 1 11 ? -73.938 -36.562 11.289 1 21.95 11 ALA B CA 1
ATOM 2189 C C . ALA B 1 11 ? -73.562 -35.188 11.844 1 21.95 11 ALA B C 1
ATOM 2191 O O . ALA B 1 11 ? -74.312 -34.562 12.578 1 21.95 11 ALA B O 1
ATOM 2192 N N . ALA B 1 12 ? -72.375 -34.938 12.5 1 22.59 12 ALA B N 1
ATOM 2193 C CA . ALA B 1 12 ? -72.062 -33.656 13.164 1 22.59 12 ALA B CA 1
ATOM 2194 C C . ALA B 1 12 ? -72.188 -32.5 12.18 1 22.59 12 ALA B C 1
ATOM 2196 O O . ALA B 1 12 ? -71.688 -32.594 11.07 1 22.59 12 ALA B O 1
ATOM 2197 N N . GLY B 1 13 ? -73.25 -31.578 12.305 1 22.95 13 GLY B N 1
ATOM 2198 C CA . GLY B 1 13 ? -73.625 -30.359 11.633 1 22.95 13 GLY B CA 1
ATOM 2199 C C . GLY B 1 13 ? -72.562 -29.297 11.586 1 22.95 13 GLY B C 1
ATOM 2200 O O . GLY B 1 13 ? -71.938 -29.016 12.602 1 22.95 13 GLY B O 1
ATOM 2201 N N . ARG B 1 14 ? -71.875 -29.062 10.477 1 24.5 14 ARG B N 1
ATOM 2202 C CA . ARG B 1 14 ? -70.75 -28.172 10.094 1 24.5 14 ARG B CA 1
ATOM 2203 C C . ARG B 1 14 ? -71.188 -26.719 10.219 1 24.5 14 ARG B C 1
ATOM 2205 O O . ARG B 1 14 ? -72.062 -26.234 9.492 1 24.5 14 ARG B O 1
ATOM 2212 N N . ARG B 1 15 ? -71.438 -26.141 11.453 1 22.64 15 ARG B N 1
ATOM 2213 C CA . ARG B 1 15 ? -71.75 -24.719 11.586 1 22.64 15 ARG B CA 1
ATOM 2214 C C . ARG B 1 15 ? -70.688 -23.859 10.93 1 22.64 15 ARG B C 1
ATOM 2216 O O . ARG B 1 15 ? -69.5 -24.031 11.211 1 22.64 15 ARG B O 1
ATOM 2223 N N . ARG B 1 16 ? -71 -23.219 9.812 1 25.42 16 ARG B N 1
ATOM 2224 C CA . ARG B 1 16 ? -70.25 -22.266 8.984 1 25.42 16 ARG B CA 1
ATOM 2225 C C . ARG B 1 16 ? -69.938 -20.984 9.758 1 25.42 16 ARG B C 1
ATOM 2227 O O . ARG B 1 16 ? -70.875 -20.203 10.047 1 25.42 16 ARG B O 1
ATOM 2234 N N . VAL B 1 17 ? -69.188 -20.953 10.898 1 24.91 17 VAL B N 1
ATOM 2235 C CA . VAL B 1 17 ? -68.875 -19.703 11.586 1 24.91 17 VAL B CA 1
ATOM 2236 C C . VAL B 1 17 ? -68.312 -18.688 10.617 1 24.91 17 VAL B C 1
ATOM 2238 O O . VAL B 1 17 ? -67.312 -19.016 9.906 1 24.91 17 VAL B O 1
ATOM 2241 N N . LEU B 1 18 ? -69.062 -17.672 10.188 1 27.77 18 LEU B N 1
ATOM 2242 C CA . LEU B 1 18 ? -68.75 -16.484 9.422 1 27.77 18 LEU B CA 1
ATOM 2243 C C . LEU B 1 18 ? -67.562 -15.742 10.062 1 27.77 18 LEU B C 1
ATOM 2245 O O . LEU B 1 18 ? -67.688 -15.32 11.219 1 27.77 18 LEU B O 1
ATOM 2249 N N . ALA B 1 19 ? -66.375 -16.141 9.938 1 26.28 19 ALA B N 1
ATOM 2250 C CA . ALA B 1 19 ? -65.188 -15.43 10.453 1 26.28 19 ALA B CA 1
ATOM 2251 C C . ALA B 1 19 ? -65.125 -13.984 9.953 1 26.28 19 ALA B C 1
ATOM 2253 O O . ALA B 1 19 ? -65.25 -13.734 8.75 1 26.28 19 ALA B O 1
ATOM 2254 N N . ALA B 1 20 ? -65.625 -13.047 10.766 1 24.84 20 ALA B N 1
ATOM 2255 C CA . ALA B 1 20 ? -65.5 -11.609 10.555 1 24.84 20 ALA B CA 1
ATOM 2256 C C . ALA B 1 20 ? -64.062 -11.258 10.211 1 24.84 20 ALA B C 1
ATOM 2258 O O . ALA B 1 20 ? -63.125 -11.586 10.961 1 24.84 20 ALA B O 1
ATOM 2259 N N . LYS B 1 21 ? -63.781 -11.062 8.914 1 28.52 21 LYS B N 1
ATOM 2260 C CA . LYS B 1 21 ? -62.5 -10.523 8.391 1 28.52 21 LYS B CA 1
ATOM 2261 C C . LYS B 1 21 ? -62.156 -9.203 9.055 1 28.52 21 LYS B C 1
ATOM 2263 O O . LYS B 1 21 ? -62.875 -8.203 8.883 1 28.52 21 LYS B O 1
ATOM 2268 N N . ASN B 1 22 ? -61.875 -9.133 10.406 1 28.55 22 ASN B N 1
ATOM 2269 C CA . ASN B 1 22 ? -61.344 -7.902 10.992 1 28.55 22 ASN B CA 1
ATOM 2270 C C . ASN B 1 22 ? -60.219 -7.312 10.141 1 28.55 22 ASN B C 1
ATOM 2272 O O . ASN B 1 22 ? -59.25 -8.008 9.797 1 28.55 22 ASN B O 1
ATOM 2276 N N . ARG B 1 23 ? -60.562 -6.305 9.305 1 31.75 23 ARG B N 1
ATOM 2277 C CA . ARG B 1 23 ? -59.625 -5.492 8.555 1 31.75 23 ARG B CA 1
ATOM 2278 C C . ARG B 1 23 ? -58.531 -4.945 9.469 1 31.75 23 ARG B C 1
ATOM 2280 O O . ARG B 1 23 ? -58.781 -4.035 10.266 1 31.75 23 ARG B O 1
ATOM 2287 N N . ALA B 1 24 ? -57.781 -5.773 10.188 1 33.28 24 ALA B N 1
ATOM 2288 C CA . ALA B 1 24 ? -56.625 -5.23 10.906 1 33.28 24 ALA B CA 1
ATOM 2289 C C . ALA B 1 24 ? -55.844 -4.25 10.031 1 33.28 24 ALA B C 1
ATOM 2291 O O . ALA B 1 24 ? -55.469 -4.574 8.898 1 33.28 24 ALA B O 1
ATOM 2292 N N . GLY B 1 25 ? -56.219 -2.951 10.195 1 33.88 25 GLY B N 1
ATOM 2293 C CA . GLY B 1 25 ? -55.5 -1.827 9.609 1 33.88 25 GLY B CA 1
ATOM 2294 C C . GLY B 1 25 ? -54 -2.016 9.586 1 33.88 25 GLY B C 1
ATOM 2295 O O . GLY B 1 25 ? -53.438 -2.621 10.5 1 33.88 25 GLY B O 1
ATOM 2296 N N . ARG B 1 26 ? -53.469 -2.199 8.367 1 35.69 26 ARG B N 1
ATOM 2297 C CA . ARG B 1 26 ? -52.031 -2.275 8.18 1 35.69 26 ARG B CA 1
ATOM 2298 C C . ARG B 1 26 ? -51.312 -1.212 9.008 1 35.69 26 ARG B C 1
ATOM 2300 O O . ARG B 1 26 ? -51.688 -0.038 8.977 1 35.69 26 ARG B O 1
ATOM 2307 N N . PRO B 1 27 ? -50.75 -1.597 10.219 1 40.88 27 PRO B N 1
ATOM 2308 C CA . PRO B 1 27 ? -49.969 -0.589 10.938 1 40.88 27 PRO B CA 1
ATOM 2309 C C . PRO B 1 27 ? -49.156 0.286 10.008 1 40.88 27 PRO B C 1
ATOM 2311 O O . PRO B 1 27 ? -48.75 -0.162 8.93 1 40.88 27 PRO B O 1
ATOM 2314 N N . ARG B 1 28 ? -49.438 1.626 9.953 1 42.03 28 ARG B N 1
ATOM 2315 C CA . ARG B 1 28 ? -48.562 2.592 9.305 1 42.03 28 ARG B CA 1
ATOM 2316 C C . ARG B 1 28 ? -47.094 2.211 9.492 1 42.03 28 ARG B C 1
ATOM 2318 O O . ARG B 1 28 ? -46.625 2.035 10.625 1 42.03 28 ARG B O 1
ATOM 2325 N N . GLN B 1 29 ? -46.562 1.472 8.602 1 38.31 29 GLN B N 1
ATOM 2326 C CA . GLN B 1 29 ? -45.125 1.3 8.602 1 38.31 29 GLN B CA 1
ATOM 2327 C C . GLN B 1 29 ? -44.406 2.602 8.969 1 38.31 29 GLN B C 1
ATOM 2329 O O . GLN B 1 29 ? -44.562 3.613 8.281 1 38.31 29 GLN B O 1
ATOM 2334 N N . ALA B 1 30 ? -44.312 3.037 10.219 1 35.44 30 ALA B N 1
ATOM 2335 C CA . ALA B 1 30 ? -43.469 4.16 10.586 1 35.44 30 ALA B CA 1
ATOM 2336 C C . ALA B 1 30 ? -42.312 4.316 9.602 1 35.44 30 ALA B C 1
ATOM 2338 O O . ALA B 1 30 ? -41.562 3.369 9.359 1 35.44 30 ALA B O 1
ATOM 2339 N N . ARG B 1 31 ? -42.406 5.109 8.609 1 40.28 31 ARG B N 1
ATOM 2340 C CA . ARG B 1 31 ? -41.25 5.492 7.812 1 40.28 31 ARG B CA 1
ATOM 2341 C C . ARG B 1 31 ? -40 5.57 8.672 1 40.28 31 ARG B C 1
ATOM 2343 O O . ARG B 1 31 ? -39.969 6.324 9.648 1 40.28 31 ARG B O 1
ATOM 2350 N N . ARG B 1 32 ? -39.281 4.602 8.898 1 45.28 32 ARG B N 1
ATOM 2351 C CA . ARG B 1 32 ? -38 4.695 9.547 1 45.28 32 ARG B CA 1
ATOM 2352 C C . ARG B 1 32 ? -37.312 6.012 9.211 1 45.28 32 ARG B C 1
ATOM 2354 O O . ARG B 1 32 ? -37.031 6.293 8.039 1 45.28 32 ARG B O 1
ATOM 2361 N N . ARG B 1 33 ? -37.562 7.113 9.82 1 44.91 33 ARG B N 1
ATOM 2362 C CA . ARG B 1 33 ? -36.844 8.375 9.672 1 44.91 33 ARG B CA 1
ATOM 2363 C C . ARG B 1 33 ? -35.375 8.133 9.344 1 44.91 33 ARG B C 1
ATOM 2365 O O . ARG B 1 33 ? -34.688 7.398 10.055 1 44.91 33 ARG B O 1
ATOM 2372 N N . ALA B 1 34 ? -35 8.359 8.109 1 60.09 34 ALA B N 1
ATOM 2373 C CA . ALA B 1 34 ? -33.625 8.219 7.617 1 60.09 34 ALA B CA 1
ATOM 2374 C C . ALA B 1 34 ? -32.625 8.828 8.594 1 60.09 34 ALA B C 1
ATOM 2376 O O . ALA B 1 34 ? -32.812 9.961 9.047 1 60.09 34 ALA B O 1
ATOM 2377 N N . GLN B 1 35 ? -31.953 8.141 9.484 1 75.75 35 GLN B N 1
ATOM 2378 C CA . GLN B 1 35 ? -30.906 8.594 10.398 1 75.75 35 GLN B CA 1
ATOM 2379 C C . GLN B 1 35 ? -29.984 9.609 9.719 1 75.75 35 GLN B C 1
ATOM 2381 O O . GLN B 1 35 ? -29.688 9.484 8.523 1 75.75 35 GLN B O 1
ATOM 2386 N N . PRO B 1 36 ? -29.922 10.844 10.32 1 85.56 36 PRO B N 1
ATOM 2387 C CA . PRO B 1 36 ? -29.031 11.852 9.742 1 85.56 36 PRO B CA 1
ATOM 2388 C C . PRO B 1 36 ? -27.672 11.273 9.367 1 85.56 36 PRO B C 1
ATOM 2390 O O . PRO B 1 36 ? -27.188 10.344 10.016 1 85.56 36 PRO B O 1
ATOM 2393 N N . PRO B 1 37 ? -27.141 11.812 8.25 1 89.62 37 PRO B N 1
ATOM 2394 C CA . PRO B 1 37 ? -25.828 11.32 7.836 1 89.62 37 PRO B CA 1
ATOM 2395 C C . PRO B 1 37 ? -24.75 11.555 8.898 1 89.62 37 PRO B C 1
ATOM 2397 O O . PRO B 1 37 ? -24.812 12.539 9.641 1 89.62 37 PRO B O 1
ATOM 2400 N N . THR B 1 38 ? -23.812 10.672 9.008 1 93.56 38 THR B N 1
ATOM 2401 C CA . THR B 1 38 ? -22.703 10.781 9.938 1 93.56 38 THR B CA 1
ATOM 2402 C C . THR B 1 38 ? -21.797 11.953 9.562 1 93.56 38 THR B C 1
ATOM 2404 O O . THR B 1 38 ? -21.875 12.477 8.445 1 93.56 38 THR B O 1
ATOM 2407 N N . ALA B 1 39 ? -20.984 12.391 10.516 1 97 39 ALA B N 1
ATOM 2408 C CA . ALA B 1 39 ? -20.016 13.445 10.25 1 97 39 ALA B CA 1
ATOM 2409 C C . ALA B 1 39 ? -19.078 13.055 9.109 1 97 39 ALA B C 1
ATOM 2411 O O . ALA B 1 39 ? -18.766 13.883 8.242 1 97 39 ALA B O 1
ATOM 2412 N N . LEU B 1 40 ? -18.672 11.82 9.062 1 98.19 40 LEU B N 1
ATOM 2413 C CA . LEU B 1 40 ? -17.766 11.336 8.016 1 98.19 40 LEU B CA 1
ATOM 2414 C C . LEU B 1 40 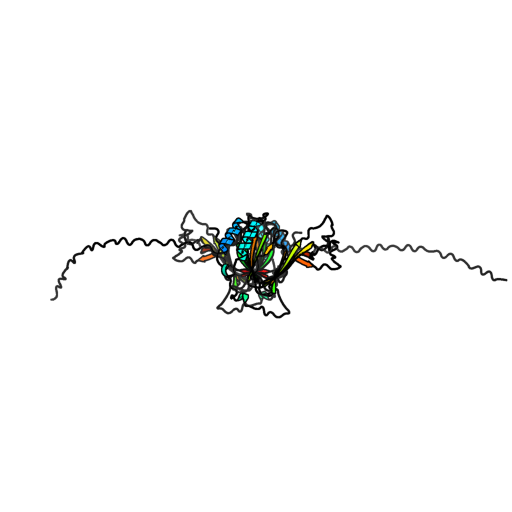? -18.453 11.352 6.656 1 98.19 40 LEU B C 1
ATOM 2416 O O . LEU B 1 40 ? -17.844 11.719 5.652 1 98.19 40 LEU B O 1
ATOM 2420 N N . GLN B 1 41 ? -19.672 10.938 6.59 1 97.88 41 GLN B N 1
ATOM 2421 C CA . GLN B 1 41 ? -20.422 10.953 5.344 1 97.88 41 GLN B CA 1
ATOM 2422 C C . GLN B 1 41 ? -20.547 12.367 4.789 1 97.88 41 GLN B C 1
ATOM 2424 O O . GLN B 1 41 ? -20.453 12.578 3.578 1 97.88 41 GLN B O 1
ATOM 2429 N N . ARG B 1 42 ? -20.844 13.312 5.688 1 97.81 42 ARG B N 1
ATOM 2430 C CA . ARG B 1 42 ? -20.953 14.703 5.266 1 97.81 42 ARG B CA 1
ATOM 2431 C C . ARG B 1 42 ? -19.609 15.203 4.715 1 97.81 42 ARG B C 1
ATOM 2433 O O . ARG B 1 42 ? -19.578 15.875 3.684 1 97.81 42 ARG B O 1
ATOM 2440 N N . LEU B 1 43 ? -18.547 14.914 5.43 1 98.62 43 LEU B N 1
ATOM 2441 C CA . LEU B 1 43 ? -17.219 15.281 4.953 1 98.62 43 LEU B CA 1
ATOM 2442 C C . LEU B 1 43 ? -16.938 14.664 3.584 1 98.62 43 LEU B C 1
ATOM 2444 O O . LEU B 1 43 ? -16.438 15.336 2.686 1 98.62 43 LEU B O 1
ATOM 2448 N N . PHE B 1 44 ? -17.281 13.398 3.412 1 98.56 44 PHE B N 1
ATOM 2449 C CA . PHE B 1 44 ? -17.094 12.68 2.158 1 98.56 44 PHE B CA 1
ATOM 2450 C C . PHE B 1 44 ? -17.797 13.391 1.012 1 98.56 44 PHE B C 1
ATOM 2452 O O . PHE B 1 44 ? -17.203 13.625 -0.043 1 98.56 44 PHE B O 1
ATOM 2459 N N . ARG B 1 45 ? -19 13.758 1.231 1 97.88 45 ARG B N 1
ATOM 2460 C CA . ARG B 1 45 ? -19.766 14.445 0.201 1 97.88 45 ARG B CA 1
ATOM 2461 C C . ARG B 1 45 ? -19.141 15.789 -0.157 1 97.88 45 ARG B C 1
ATOM 2463 O O . ARG B 1 45 ? -19.094 16.156 -1.33 1 97.88 45 ARG B O 1
ATOM 2470 N N . ALA B 1 46 ? -18.734 16.484 0.845 1 98.44 46 ALA B N 1
ATOM 2471 C CA . ALA B 1 46 ? -18.062 17.766 0.603 1 98.44 46 ALA B CA 1
ATOM 2472 C C . ALA B 1 46 ? -16.797 17.578 -0.211 1 98.44 46 ALA B C 1
ATOM 2474 O O . ALA B 1 46 ? -16.516 18.344 -1.134 1 98.44 46 ALA B O 1
ATOM 2475 N N . CYS B 1 47 ? -16 16.531 0.101 1 98.44 47 CYS B N 1
ATOM 2476 C CA . CYS B 1 47 ? -14.781 16.25 -0.636 1 98.44 47 CYS B CA 1
ATOM 2477 C C . CYS B 1 47 ? -15.086 15.938 -2.098 1 98.44 47 CYS B C 1
ATOM 2479 O O . CYS B 1 47 ? -14.375 16.391 -2.992 1 98.44 47 CYS B O 1
ATOM 2481 N N . ARG B 1 48 ? -16.094 15.156 -2.324 1 97.44 48 ARG B N 1
ATOM 2482 C CA . ARG B 1 48 ? -16.5 14.812 -3.684 1 97.44 48 ARG B CA 1
ATOM 2483 C C . ARG B 1 48 ? -16.812 16.062 -4.5 1 97.44 48 ARG B C 1
ATOM 2485 O O . ARG B 1 48 ? -16.516 16.109 -5.695 1 97.44 48 ARG B O 1
ATOM 2492 N N . ALA B 1 49 ? -17.391 16.984 -3.826 1 97.06 49 ALA B N 1
ATOM 2493 C CA . ALA B 1 49 ? -17.766 18.234 -4.496 1 97.06 49 ALA B CA 1
ATOM 2494 C C . ALA B 1 49 ? -16.547 19.109 -4.734 1 97.06 49 ALA B C 1
ATOM 2496 O O . ALA B 1 49 ? -16.469 19.828 -5.734 1 97.06 49 ALA B O 1
ATOM 2497 N N . VAL B 1 50 ? -15.578 19.062 -3.887 1 98.19 50 VAL B N 1
ATOM 2498 C CA . VAL B 1 50 ? -14.461 20 -3.879 1 98.19 50 VAL B CA 1
ATOM 2499 C C . VAL B 1 50 ? -13.352 19.5 -4.797 1 98.19 50 VAL B C 1
ATOM 2501 O O . VAL B 1 50 ? -12.766 20.266 -5.562 1 98.19 50 VAL B O 1
ATOM 2504 N N . PHE B 1 51 ? -13.039 18.188 -4.734 1 97.88 51 PHE B N 1
ATOM 2505 C CA . PHE B 1 51 ? -11.922 17.641 -5.5 1 97.88 51 PHE B CA 1
ATOM 2506 C C . PHE B 1 51 ? -12.375 17.203 -6.887 1 97.88 51 PHE B C 1
ATOM 2508 O O . PHE B 1 51 ? -13.234 16.328 -7.012 1 97.88 51 PHE B O 1
ATOM 2515 N N . ARG B 1 52 ? -11.719 17.766 -7.883 1 94.25 52 ARG B N 1
ATOM 2516 C CA . ARG B 1 52 ? -12.164 17.562 -9.258 1 94.25 52 ARG B CA 1
ATOM 2517 C C . ARG B 1 52 ? -11.086 16.859 -10.086 1 94.25 52 ARG B C 1
ATOM 2519 O O . ARG B 1 52 ? -11.078 16.969 -11.312 1 94.25 52 ARG B O 1
ATOM 2526 N N . GLY B 1 53 ? -10.141 16.328 -9.422 1 89.69 53 GLY B N 1
ATOM 2527 C CA . GLY B 1 53 ? -9.172 15.484 -10.117 1 89.69 53 GLY B CA 1
ATOM 2528 C C . GLY B 1 53 ? -7.82 16.141 -10.281 1 89.69 53 GLY B C 1
ATOM 2529 O O . GLY B 1 53 ? -7.605 17.266 -9.805 1 89.69 53 GLY B O 1
ATOM 2530 N N . PRO B 1 54 ? -6.895 15.43 -10.992 1 88.69 54 PRO B N 1
ATOM 2531 C CA . PRO B 1 54 ? -5.527 15.93 -11.164 1 88.69 54 PRO B CA 1
ATOM 2532 C C . PRO B 1 54 ? -5.473 17.25 -11.914 1 88.69 54 PRO B C 1
ATOM 2534 O O . PRO B 1 54 ? -6.246 17.469 -12.852 1 88.69 54 PRO B O 1
ATOM 2537 N N . GLY B 1 55 ? -4.484 18.094 -11.516 1 89.81 55 GLY B N 1
ATOM 2538 C CA . GLY B 1 55 ? -4.301 19.375 -12.164 1 89.81 55 GLY B CA 1
ATOM 2539 C C . GLY B 1 55 ? -5.195 20.469 -11.602 1 89.81 55 GLY B C 1
ATOM 2540 O O . GLY B 1 55 ? -5.121 21.625 -12.016 1 89.81 55 GLY B O 1
ATOM 2541 N N . THR B 1 56 ? -6.047 20.141 -10.672 1 91.62 56 THR B N 1
ATOM 2542 C CA . THR B 1 56 ? -6.957 21.109 -10.07 1 91.62 56 THR B CA 1
ATOM 2543 C C . THR B 1 56 ? -6.586 21.375 -8.617 1 91.62 56 THR B C 1
ATOM 2545 O O . THR B 1 56 ? -6.211 20.438 -7.891 1 91.62 56 THR B O 1
ATOM 2548 N N . VAL B 1 57 ? -6.645 22.641 -8.25 1 94.88 57 VAL B N 1
ATOM 2549 C CA . VAL B 1 57 ? -6.48 23.047 -6.863 1 94.88 57 VAL B CA 1
ATOM 2550 C C . VAL B 1 57 ? -7.793 23.625 -6.336 1 94.88 57 VAL B C 1
ATOM 2552 O O . VAL B 1 57 ? -8.352 24.562 -6.926 1 94.88 57 VAL B O 1
ATOM 2555 N N . PRO B 1 58 ? -8.266 23.125 -5.297 1 97.31 58 PRO B N 1
ATOM 2556 C CA . PRO B 1 58 ? -9.516 23.672 -4.766 1 97.31 58 PRO B CA 1
ATOM 2557 C C . PRO B 1 58 ? -9.414 25.156 -4.422 1 97.31 58 PRO B C 1
ATOM 2559 O O . PRO B 1 58 ? -8.359 25.609 -3.979 1 97.31 58 PRO B O 1
ATOM 2562 N N . ALA B 1 59 ? -10.516 25.859 -4.57 1 97.12 59 ALA B N 1
ATOM 2563 C CA . ALA B 1 59 ? -10.555 27.266 -4.211 1 97.12 59 ALA B CA 1
ATOM 2564 C C . ALA B 1 59 ? -10.461 27.453 -2.701 1 97.12 59 ALA B C 1
ATOM 2566 O O . ALA B 1 59 ? -10.898 26.594 -1.934 1 97.12 59 ALA B O 1
ATOM 2567 N N . PRO B 1 60 ? -9.992 28.594 -2.309 1 96.94 60 PRO B N 1
ATOM 2568 C CA . PRO B 1 60 ? -9.766 28.828 -0.883 1 96.94 60 PRO B CA 1
ATOM 2569 C C . PRO B 1 60 ? -11.023 28.641 -0.045 1 96.94 60 PRO B C 1
ATOM 2571 O O . PRO B 1 60 ? -10.977 28.016 1.014 1 96.94 60 PRO B O 1
ATOM 2574 N N . PRO B 1 61 ? -12.141 29.094 -0.537 1 97.94 61 PRO B N 1
ATOM 2575 C CA . PRO B 1 61 ? -13.336 28.875 0.286 1 97.94 61 PRO B CA 1
ATOM 2576 C C . PRO B 1 61 ? -13.688 27.391 0.417 1 97.94 61 PRO B C 1
ATOM 2578 O O . PRO B 1 61 ? -14.242 26.969 1.439 1 97.94 61 PRO B O 1
ATOM 2581 N N . GLU B 1 62 ? -13.414 26.656 -0.649 1 98.38 62 GLU B N 1
ATOM 2582 C CA . GLU B 1 62 ? -13.68 25.219 -0.609 1 98.38 62 GLU B CA 1
ATOM 2583 C C . GLU B 1 62 ? -12.773 24.516 0.401 1 98.38 62 GLU B C 1
ATOM 2585 O O . GLU B 1 62 ? -13.227 23.656 1.153 1 98.38 62 GLU B O 1
ATOM 2590 N N . VAL B 1 63 ? -11.57 24.906 0.414 1 98.5 63 VAL B N 1
ATOM 2591 C CA . VAL B 1 63 ? -10.625 24.359 1.376 1 98.5 63 VAL B CA 1
ATOM 2592 C C . VAL B 1 63 ? -11.047 24.734 2.793 1 98.5 63 VAL B C 1
ATOM 2594 O O . VAL B 1 63 ? -10.977 23.922 3.713 1 98.5 63 VAL B O 1
ATOM 2597 N N . ALA B 1 64 ? -11.43 26 2.932 1 98.38 64 ALA B N 1
ATOM 2598 C CA . ALA B 1 64 ? -11.867 26.469 4.238 1 98.38 64 ALA B CA 1
ATOM 2599 C C . ALA B 1 64 ? -13.047 25.656 4.754 1 98.38 64 ALA B C 1
ATOM 2601 O O . ALA B 1 64 ? -13.125 25.359 5.949 1 98.38 64 ALA B O 1
ATOM 2602 N N . LEU B 1 65 ? -13.922 25.328 3.877 1 98.62 65 LEU B N 1
ATOM 2603 C CA . LEU B 1 65 ? -15.07 24.5 4.234 1 98.62 65 LEU B CA 1
ATOM 2604 C C . LEU B 1 65 ? -14.617 23.141 4.758 1 98.62 65 LEU B C 1
ATOM 2606 O O . LEU B 1 65 ? -15.062 22.703 5.824 1 98.62 65 LEU B O 1
ATOM 2610 N N . LEU B 1 66 ? -13.797 22.469 4.02 1 98.81 66 LEU B N 1
ATOM 2611 C CA . LEU B 1 66 ? -13.312 21.156 4.43 1 98.81 66 LEU B CA 1
ATOM 2612 C C . LEU B 1 66 ? -12.555 21.25 5.75 1 98.81 66 LEU B C 1
ATOM 2614 O O . LEU B 1 66 ? -12.688 20.375 6.609 1 98.81 66 LEU B O 1
ATOM 2618 N N . ARG B 1 67 ? -11.758 22.281 5.871 1 98.69 67 ARG B N 1
ATOM 2619 C CA . ARG B 1 67 ? -11.016 22.484 7.109 1 98.69 67 ARG B CA 1
ATOM 2620 C C . ARG B 1 67 ? -11.961 22.609 8.305 1 98.69 67 ARG B C 1
ATOM 2622 O O . ARG B 1 67 ? -11.727 22.016 9.352 1 98.69 67 ARG B O 1
ATOM 2629 N N . ALA B 1 68 ? -12.977 23.375 8.164 1 98.56 68 ALA B N 1
ATOM 2630 C CA . ALA B 1 68 ? -13.945 23.578 9.234 1 98.56 68 ALA B CA 1
ATOM 2631 C C . ALA B 1 68 ? -14.609 22.25 9.617 1 98.56 68 ALA B C 1
ATOM 2633 O O . ALA B 1 68 ? -14.836 21.984 10.797 1 98.56 68 ALA B O 1
ATOM 2634 N N . MET B 1 69 ? -14.922 21.484 8.664 1 98.69 69 MET B N 1
ATOM 2635 C CA . MET B 1 69 ? -15.531 20.188 8.914 1 98.69 69 MET B CA 1
ATOM 2636 C C . MET B 1 69 ? -14.562 19.25 9.633 1 98.69 69 MET B C 1
ATOM 2638 O O . MET B 1 69 ? -14.938 18.562 10.586 1 98.69 69 MET B O 1
ATOM 2642 N N . LEU B 1 70 ? -13.375 19.234 9.227 1 98.81 70 LEU B N 1
ATOM 2643 C CA . LEU B 1 70 ? -12.352 18.406 9.836 1 98.81 70 LEU B CA 1
ATOM 2644 C C . LEU B 1 70 ? -12.055 18.844 11.258 1 98.81 70 LEU B C 1
ATOM 2646 O O . LEU B 1 70 ? -11.828 18.016 12.141 1 98.81 70 LEU B O 1
ATOM 2650 N N . ASP B 1 71 ? -11.992 20.109 11.453 1 98.5 71 ASP B N 1
ATOM 2651 C CA . ASP B 1 71 ? -11.727 20.625 12.789 1 98.5 71 ASP B CA 1
ATOM 2652 C C . ASP B 1 71 ? -12.758 20.125 13.797 1 98.5 71 ASP B C 1
ATOM 2654 O O . ASP B 1 71 ? -12.453 20 14.984 1 98.5 71 ASP B O 1
ATOM 2658 N N . ARG B 1 72 ? -13.891 19.781 13.359 1 97.44 72 ARG B N 1
ATOM 2659 C CA . ARG B 1 72 ? -14.961 19.328 14.234 1 97.44 72 ARG B CA 1
ATOM 2660 C C . ARG B 1 72 ? -15 17.797 14.32 1 97.44 72 ARG B C 1
ATOM 2662 O O . ARG B 1 72 ? -15.781 17.234 15.078 1 97.44 72 ARG B O 1
ATOM 2669 N N . MET B 1 73 ? -14.227 17.203 13.492 1 97.88 73 MET B N 1
ATOM 2670 C CA . MET B 1 73 ? -14.195 15.742 13.469 1 97.88 73 MET B CA 1
ATOM 2671 C C . MET B 1 73 ? -13.633 15.188 14.773 1 97.88 73 MET B C 1
ATOM 2673 O O . MET B 1 73 ? -12.609 15.664 15.266 1 97.88 73 MET B O 1
ATOM 2677 N N . ARG B 1 74 ? -14.32 14.203 15.344 1 97.31 74 ARG B N 1
ATOM 2678 C CA . ARG B 1 74 ? -13.883 13.508 16.547 1 97.31 74 ARG B CA 1
ATOM 2679 C C . ARG B 1 74 ? -13.414 12.094 16.219 1 97.31 74 ARG B C 1
ATOM 2681 O O . ARG B 1 74 ? -13.828 11.516 15.211 1 97.31 74 ARG B O 1
ATOM 2688 N N . PRO B 1 75 ? -12.523 11.539 17.125 1 97.75 75 PRO B N 1
ATOM 2689 C CA . PRO B 1 75 ? -12.086 10.164 16.891 1 97.75 75 PRO B CA 1
ATOM 2690 C C . PRO B 1 75 ? -13.25 9.195 16.703 1 97.75 75 PRO B C 1
ATOM 2692 O O . PRO B 1 75 ? -13.195 8.32 15.836 1 97.75 75 PRO B O 1
ATOM 2695 N N . GLU B 1 76 ? -14.32 9.359 17.359 1 96.88 76 GLU B N 1
ATOM 2696 C CA . GLU B 1 76 ? -15.469 8.461 17.328 1 96.88 76 GLU B CA 1
ATOM 2697 C C . GLU B 1 76 ? -16.156 8.5 15.969 1 96.88 76 GLU B C 1
ATOM 2699 O O . GLU B 1 76 ? -16.812 7.531 15.57 1 96.88 76 GLU B O 1
ATOM 2704 N N . ASP B 1 77 ? -16.047 9.594 15.312 1 97.75 77 ASP B N 1
ATOM 2705 C CA . ASP B 1 77 ? -16.688 9.75 14.008 1 97.75 77 ASP B CA 1
ATOM 2706 C C . ASP B 1 77 ? -16.062 8.812 12.977 1 97.75 77 ASP B C 1
ATOM 2708 O O . ASP B 1 77 ? -16.656 8.57 11.922 1 97.75 77 ASP B O 1
ATOM 2712 N N . VAL B 1 78 ? -14.883 8.352 13.266 1 97.94 78 VAL B N 1
ATOM 2713 C CA . VAL B 1 78 ? -14.227 7.422 12.344 1 97.94 78 VAL B CA 1
ATOM 2714 C C . VAL B 1 78 ? -13.969 6.09 13.047 1 97.94 78 VAL B C 1
ATOM 2716 O O . VAL B 1 78 ? -13.062 5.348 12.664 1 97.94 78 VAL B O 1
ATOM 2719 N N . GLY B 1 79 ? -14.625 5.871 14.094 1 96.06 79 GLY B N 1
ATOM 2720 C CA . GLY B 1 79 ? -14.586 4.574 14.75 1 96.06 79 GLY B CA 1
ATOM 2721 C C . GLY B 1 79 ? -13.414 4.414 15.695 1 96.06 79 GLY B C 1
ATOM 2722 O O . GLY B 1 79 ? -13 3.295 15.992 1 96.06 79 GLY B O 1
ATOM 2723 N N . LEU B 1 80 ? -12.812 5.473 16.172 1 97.31 80 LEU B N 1
ATOM 2724 C CA . LEU B 1 80 ? -11.664 5.395 17.062 1 97.31 80 LEU B CA 1
ATOM 2725 C C . LEU B 1 80 ? -12.023 5.871 18.469 1 97.31 80 LEU B C 1
ATOM 2727 O O . LEU B 1 80 ? -13.062 6.504 18.672 1 97.31 80 LEU B O 1
ATOM 2731 N N . SER B 1 81 ? -11.234 5.426 19.375 1 94.25 81 SER B N 1
ATOM 2732 C CA . SER B 1 81 ? -11.32 5.883 20.766 1 94.25 81 SER B CA 1
ATOM 2733 C C . SER B 1 81 ? -9.938 5.895 21.422 1 94.25 81 SER B C 1
ATOM 2735 O O . SER B 1 81 ? -9.133 4.992 21.203 1 94.25 81 SER B O 1
ATOM 2737 N N . PRO B 1 82 ? -9.711 6.938 22.188 1 90.5 82 PRO B N 1
ATOM 2738 C CA . PRO B 1 82 ? -8.414 7 22.875 1 90.5 82 PRO B CA 1
ATOM 2739 C C . PRO B 1 82 ? -8.164 5.785 23.766 1 90.5 82 PRO B C 1
ATOM 2741 O O . PRO B 1 82 ? -7.016 5.504 24.125 1 90.5 82 PRO B O 1
ATOM 2744 N N . GLY B 1 83 ? -9.219 5.039 24.094 1 89.44 83 GLY B N 1
ATOM 2745 C CA . GLY B 1 83 ? -9.102 3.891 24.969 1 89.44 83 GLY B CA 1
ATOM 2746 C C . GLY B 1 83 ? -8.641 2.633 24.266 1 89.44 83 GLY B C 1
ATOM 2747 O O . GLY B 1 83 ? -8.367 1.615 24.906 1 89.44 83 GLY B O 1
ATOM 2748 N N . MET B 1 84 ? -8.578 2.754 23.016 1 91.75 84 MET B N 1
ATOM 2749 C CA . MET B 1 84 ? -8.117 1.596 22.266 1 91.75 84 MET B CA 1
ATOM 2750 C C . MET B 1 84 ? -6.691 1.22 22.656 1 91.75 84 MET B C 1
ATOM 2752 O O . MET B 1 84 ? -5.871 2.094 22.938 1 91.75 84 MET B O 1
ATOM 2756 N N . ARG B 1 85 ? -6.34 -0.045 22.531 1 87.56 85 ARG B N 1
ATOM 2757 C CA . ARG B 1 85 ? -5.062 -0.596 22.969 1 87.56 85 ARG B CA 1
ATOM 2758 C C . ARG B 1 85 ? -3.9 0.083 22.25 1 87.56 85 ARG B C 1
ATOM 2760 O O . ARG B 1 85 ? -2.85 0.325 22.859 1 87.56 85 ARG B O 1
ATOM 2767 N N . PHE B 1 86 ? -4.105 0.388 21.156 1 91.38 86 PHE B N 1
ATOM 2768 C CA . PHE B 1 86 ? -3.059 0.998 20.344 1 91.38 86 PHE B CA 1
ATOM 2769 C C . PHE B 1 86 ? -2.555 2.283 20.984 1 91.38 86 PHE B C 1
ATOM 2771 O O . PHE B 1 86 ? -1.352 2.553 20.984 1 91.38 86 PHE B O 1
ATOM 2778 N N . PHE B 1 87 ? -3.414 2.984 21.516 1 91.44 87 PHE B N 1
ATOM 2779 C CA . PHE B 1 87 ? -3.068 4.316 22 1 91.44 87 PHE B CA 1
ATOM 2780 C C . PHE B 1 87 ? -2.59 4.262 23.453 1 91.44 87 PHE B C 1
ATOM 2782 O O . PHE B 1 87 ? -2.145 5.273 24 1 91.44 87 PHE B O 1
ATOM 2789 N N . ARG B 1 88 ? -2.699 3.15 24.016 1 84.69 88 ARG B N 1
ATOM 2790 C CA . ARG B 1 88 ? -2.301 3.002 25.406 1 84.69 88 ARG B CA 1
ATOM 2791 C C . ARG B 1 88 ? -0.927 2.35 25.516 1 84.69 88 ARG B C 1
ATOM 2793 O O . ARG B 1 88 ? -0.333 2.322 26.594 1 84.69 88 ARG B O 1
ATOM 2800 N N . THR B 1 89 ? -0.576 1.724 24.391 1 74.44 89 THR B N 1
ATOM 2801 C CA . THR B 1 89 ? 0.698 1.014 24.422 1 74.44 89 THR B CA 1
ATOM 2802 C C . THR B 1 89 ? 1.865 1.996 24.438 1 74.44 89 THR B C 1
ATOM 2804 O O . THR B 1 89 ? 1.882 2.961 23.672 1 74.44 89 THR B O 1
ATOM 2807 N N . ARG B 1 90 ? 2.604 2.043 25.531 1 65.88 90 ARG B N 1
ATOM 2808 C CA . ARG B 1 90 ? 3.809 2.863 25.594 1 65.88 90 ARG B CA 1
ATOM 2809 C C . ARG B 1 90 ? 5.027 2.088 25.109 1 65.88 90 ARG B C 1
ATOM 2811 O O . ARG B 1 90 ? 5.137 0.881 25.328 1 65.88 90 ARG B O 1
ATOM 2818 N N . ASP B 1 91 ? 5.453 2.373 23.781 1 58.91 91 ASP B N 1
ATOM 2819 C CA . ASP B 1 91 ? 6.664 1.723 23.297 1 58.91 91 ASP B CA 1
ATOM 2820 C C . ASP B 1 91 ? 7.785 1.791 24.328 1 58.91 91 ASP B C 1
ATOM 2822 O O . ASP B 1 91 ? 8.273 2.877 24.641 1 58.91 91 ASP B O 1
ATOM 2826 N N . ASN B 1 92 ? 7.727 0.91 25.172 1 51.69 92 ASN B N 1
ATOM 2827 C CA . ASN B 1 92 ? 8.867 0.781 26.062 1 51.69 92 ASN B CA 1
ATOM 2828 C C . ASN B 1 92 ? 10.125 0.343 25.312 1 51.69 92 ASN B C 1
ATOM 2830 O O . ASN B 1 92 ? 11.016 -0.281 25.891 1 51.69 92 ASN B O 1
ATOM 2834 N N . ALA B 1 93 ? 10.094 0.579 24.141 1 51.75 93 ALA B N 1
ATOM 2835 C CA . ALA B 1 93 ? 11.336 0.065 23.562 1 51.75 93 ALA B CA 1
ATOM 2836 C C . ALA B 1 93 ? 12.555 0.674 24.25 1 51.75 93 ALA B C 1
ATOM 2838 O O . ALA B 1 93 ? 12.57 1.87 24.547 1 51.75 93 ALA B O 1
ATOM 2839 N N . ALA B 1 94 ? 13.531 -0.122 24.469 1 47.19 94 ALA B N 1
ATOM 2840 C CA . ALA B 1 94 ? 14.82 0.293 25.031 1 47.19 94 ALA B CA 1
ATOM 2841 C C . ALA B 1 94 ? 15.5 1.321 24.141 1 47.19 94 ALA B C 1
ATOM 2843 O O . ALA B 1 94 ? 15.406 1.247 22.906 1 47.19 94 ALA B O 1
ATOM 2844 N N . PRO B 1 95 ? 16.172 2.418 24.609 1 50.41 95 PRO B N 1
ATOM 2845 C CA . PRO B 1 95 ? 16.797 3.545 23.922 1 50.41 95 PRO B CA 1
ATOM 2846 C C . PRO B 1 95 ? 17.578 3.113 22.688 1 50.41 95 PRO B C 1
ATOM 2848 O O . PRO B 1 95 ? 17.719 3.889 21.734 1 50.41 95 PRO B O 1
ATOM 2851 N N . GLY B 1 96 ? 18.406 2.133 22.672 1 43.78 96 GLY B N 1
ATOM 2852 C CA . GLY B 1 96 ? 19.484 1.83 21.734 1 43.78 96 GLY B CA 1
ATOM 2853 C C . GLY B 1 96 ? 18.969 1.407 20.359 1 43.78 96 GLY B C 1
ATOM 2854 O O . GLY B 1 96 ? 19.562 1.77 19.344 1 43.78 96 GLY B O 1
ATOM 2855 N N . LYS B 1 97 ? 18.656 0.254 20.156 1 52.91 97 LYS B N 1
ATOM 2856 C CA . LYS B 1 97 ? 18.484 -0.438 18.891 1 52.91 97 LYS B CA 1
ATOM 2857 C C . LYS B 1 97 ? 17.203 0.002 18.188 1 52.91 97 LYS B C 1
ATOM 2859 O O . LYS B 1 97 ? 16.469 -0.825 17.641 1 52.91 97 LYS B O 1
ATOM 2864 N N . LYS B 1 98 ? 16.766 1.36 18.094 1 62.47 98 LYS B N 1
ATOM 2865 C CA . LYS B 1 98 ? 15.375 1.771 17.969 1 62.47 98 LYS B CA 1
ATOM 2866 C C . LYS B 1 98 ? 14.938 1.77 16.5 1 62.47 98 LYS B C 1
ATOM 2868 O O . LYS B 1 98 ? 15.234 2.705 15.758 1 62.47 98 LYS B O 1
ATOM 2873 N N . LYS B 1 99 ? 14.562 0.719 15.875 1 85.44 99 LYS B N 1
ATOM 2874 C CA . LYS B 1 99 ? 13.914 0.565 14.578 1 85.44 99 LYS B CA 1
ATOM 2875 C C . LYS B 1 99 ? 12.633 1.395 14.5 1 85.44 99 LYS B C 1
ATOM 2877 O O . LYS B 1 99 ? 11.93 1.557 15.5 1 85.44 99 LYS B O 1
ATOM 2882 N N . ASN B 1 100 ? 12.539 2.189 13.438 1 94.19 100 ASN B N 1
ATOM 2883 C CA . ASN B 1 100 ? 11.312 2.928 13.172 1 94.19 100 ASN B CA 1
ATOM 2884 C C . ASN B 1 100 ? 10.086 2.027 13.281 1 94.19 100 ASN B C 1
ATOM 2886 O O . ASN B 1 100 ? 9.922 1.099 12.484 1 94.19 100 ASN B O 1
ATOM 2890 N N . PRO B 1 101 ? 9.289 2.219 14.336 1 94.5 101 PRO B N 1
ATOM 2891 C CA . PRO B 1 101 ? 8.086 1.384 14.43 1 94.5 101 PRO B CA 1
ATOM 2892 C C . PRO B 1 101 ? 7.25 1.406 13.156 1 94.5 101 PRO B C 1
ATOM 2894 O O . PRO B 1 101 ? 7.203 2.424 12.461 1 94.5 101 PRO B O 1
ATOM 2897 N N . ALA B 1 102 ? 6.535 0.332 12.891 1 94.56 102 ALA B N 1
ATOM 2898 C CA . ALA B 1 102 ? 5.719 0.23 11.688 1 94.56 102 ALA B CA 1
ATOM 2899 C C . ALA B 1 102 ? 4.539 1.198 11.742 1 94.56 1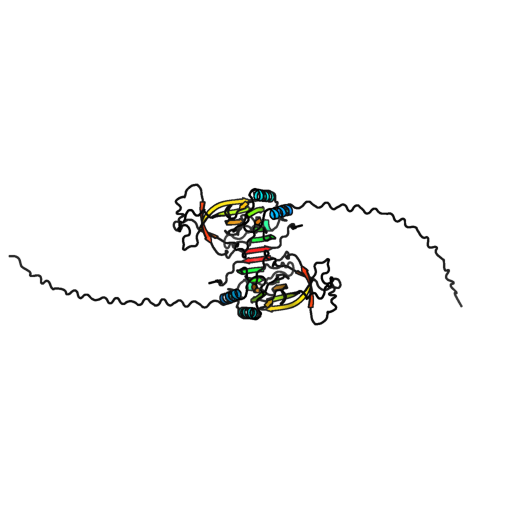02 ALA B C 1
ATOM 2901 O O . ALA B 1 102 ? 3.902 1.354 12.781 1 94.56 102 ALA B O 1
ATOM 2902 N N . ILE B 1 103 ? 4.285 1.79 10.648 1 97.19 103 ILE B N 1
ATOM 2903 C CA . ILE B 1 103 ? 3.141 2.68 10.492 1 97.19 103 ILE B CA 1
ATOM 2904 C C . ILE B 1 103 ? 1.998 1.931 9.805 1 97.19 103 ILE B C 1
ATOM 2906 O O . ILE B 1 103 ? 2.219 1.188 8.852 1 97.19 103 ILE B O 1
ATOM 2910 N N . THR B 1 104 ? 0.798 2.09 10.32 1 96.69 104 THR B N 1
ATOM 2911 C CA . THR B 1 104 ? -0.377 1.449 9.734 1 96.69 104 THR B CA 1
ATOM 2912 C C . THR B 1 104 ? -1.312 2.486 9.125 1 96.69 104 THR B C 1
ATOM 2914 O O . THR B 1 104 ? -1.467 3.586 9.664 1 96.69 104 THR B O 1
ATOM 2917 N N . HIS B 1 105 ? -1.825 2.16 7.988 1 97.19 105 HIS B N 1
ATOM 2918 C CA . HIS B 1 105 ? -2.844 3.041 7.43 1 97.19 105 HIS B CA 1
ATOM 2919 C C . HIS B 1 105 ? -4.082 2.256 7.012 1 97.19 105 HIS B C 1
ATOM 2921 O O . HIS B 1 105 ? -3.996 1.062 6.719 1 97.19 105 HIS B O 1
ATOM 2927 N N . ALA B 1 106 ? -5.211 2.824 7.09 1 96.81 106 ALA B N 1
ATOM 2928 C CA . ALA B 1 106 ? -6.496 2.32 6.621 1 96.81 106 ALA B CA 1
ATOM 2929 C C . ALA B 1 106 ? -7.145 3.295 5.641 1 96.81 106 ALA B C 1
ATOM 2931 O O . ALA B 1 106 ? -7.312 4.477 5.953 1 96.81 106 ALA B O 1
ATOM 2932 N N . THR B 1 107 ? -7.508 2.775 4.488 1 96.12 107 THR B N 1
ATOM 2933 C CA . THR B 1 107 ? -8.148 3.607 3.477 1 96.12 107 THR B CA 1
ATOM 2934 C C . THR B 1 107 ? -9.664 3.615 3.664 1 96.12 107 THR B C 1
ATOM 2936 O O . THR B 1 107 ? -10.305 2.562 3.643 1 96.12 107 THR B O 1
ATOM 2939 N N . ILE B 1 108 ? -10.172 4.785 3.859 1 97.12 108 ILE B N 1
ATOM 2940 C CA . ILE B 1 108 ? -11.617 4.953 3.984 1 97.12 108 ILE B CA 1
ATOM 2941 C C . ILE B 1 108 ? -12.25 5.012 2.598 1 97.12 108 ILE B C 1
ATOM 2943 O O . ILE B 1 108 ? -13.297 4.406 2.363 1 97.12 108 ILE B O 1
ATOM 2947 N N . TYR B 1 109 ? -11.609 5.777 1.791 1 95.81 109 TYR B N 1
ATOM 2948 C CA . TYR B 1 109 ? -12.086 5.984 0.429 1 95.81 109 TYR B CA 1
ATOM 2949 C C . TYR B 1 109 ? -10.93 6.312 -0.51 1 95.81 109 TYR B C 1
ATOM 2951 O O . TYR B 1 109 ? -9.984 6.996 -0.121 1 95.81 109 TYR B O 1
ATOM 2959 N N . LYS B 1 110 ? -11.062 5.816 -1.689 1 93.81 110 LYS B N 1
ATOM 2960 C CA . LYS B 1 110 ? -10.07 6.148 -2.707 1 93.81 110 LYS B CA 1
ATOM 2961 C C . LYS B 1 110 ? -10.711 6.246 -4.09 1 93.81 110 LYS B C 1
ATOM 2963 O O . LYS B 1 110 ? -11.492 5.375 -4.477 1 93.81 110 LYS B O 1
ATOM 2968 N N . SER B 1 111 ? -10.453 7.266 -4.848 1 92.56 111 SER B N 1
ATOM 2969 C CA . SER B 1 111 ? -10.82 7.492 -6.238 1 92.56 111 SER B CA 1
ATOM 2970 C C . SER B 1 111 ? -9.711 8.203 -7 1 92.56 111 SER B C 1
ATOM 2972 O O . SER B 1 111 ? -8.617 8.406 -6.465 1 92.56 111 SER B O 1
ATOM 2974 N N . GLU B 1 112 ? -9.992 8.508 -8.219 1 90.88 112 GLU B N 1
ATOM 2975 C CA . GLU B 1 112 ? -9.023 9.258 -9.016 1 90.88 112 GLU B CA 1
ATOM 2976 C C . GLU B 1 112 ? -8.906 10.695 -8.539 1 90.88 112 GLU B C 1
ATOM 2978 O O . GLU B 1 112 ? -7.883 11.352 -8.758 1 90.88 112 GLU B O 1
ATOM 2983 N N . ASN B 1 113 ? -9.914 11.195 -7.871 1 95.38 113 ASN B N 1
ATOM 2984 C CA . ASN B 1 113 ? -9.977 12.609 -7.523 1 95.38 113 ASN B CA 1
ATOM 2985 C C . ASN B 1 113 ? -9.406 12.867 -6.133 1 95.38 113 ASN B C 1
ATOM 2987 O O . ASN B 1 113 ? -8.75 13.883 -5.906 1 95.38 113 ASN B O 1
ATOM 2991 N N . PHE B 1 114 ? -9.75 11.953 -5.242 1 97.31 114 PHE B N 1
ATOM 2992 C CA . PHE B 1 114 ? -9.219 12.148 -3.898 1 97.31 114 PHE B CA 1
ATOM 2993 C C . PHE B 1 114 ? -9.25 10.844 -3.111 1 97.31 114 PHE B C 1
ATOM 2995 O O . PHE B 1 114 ? -9.828 9.852 -3.559 1 97.31 114 PHE B O 1
ATOM 3002 N N . SER B 1 115 ? -8.539 10.828 -2.014 1 97.5 115 SER B N 1
ATOM 3003 C CA . SER B 1 115 ? -8.555 9.695 -1.091 1 97.5 115 SER B CA 1
ATOM 3004 C C . SER B 1 115 ? -8.664 10.164 0.355 1 97.5 115 SER B C 1
ATOM 3006 O O . SER B 1 115 ? -8.344 11.312 0.67 1 97.5 115 SER B O 1
ATOM 3008 N N . MET B 1 116 ? -9.281 9.375 1.177 1 98.38 116 MET B N 1
ATOM 3009 C CA . MET B 1 116 ? -9.375 9.531 2.625 1 98.38 116 MET B CA 1
ATOM 3010 C C . MET B 1 116 ? -8.695 8.375 3.342 1 98.38 116 MET B C 1
ATOM 3012 O O . MET B 1 116 ? -9.055 7.215 3.139 1 98.38 116 MET B O 1
ATOM 3016 N N . VAL B 1 117 ? -7.75 8.703 4.133 1 98.5 117 VAL B N 1
ATOM 3017 C CA . VAL B 1 117 ? -6.961 7.66 4.773 1 98.5 117 VAL B CA 1
ATOM 3018 C C . VAL B 1 117 ? -6.719 8.023 6.234 1 98.5 117 VAL B C 1
ATOM 3020 O O . VAL B 1 117 ? -6.59 9.195 6.578 1 98.5 117 VAL B O 1
ATOM 3023 N N . ILE B 1 118 ? -6.699 7.039 7.125 1 98.62 118 ILE B N 1
ATOM 3024 C CA . ILE B 1 118 ? -6.246 7.23 8.5 1 98.62 118 ILE B CA 1
ATOM 3025 C C . ILE B 1 118 ? -4.859 6.609 8.672 1 98.62 118 ILE B C 1
ATOM 3027 O O . ILE B 1 118 ? -4.629 5.469 8.273 1 98.62 118 ILE B O 1
ATOM 3031 N N . LEU B 1 119 ? -3.975 7.352 9.219 1 98.56 119 LEU B N 1
ATOM 3032 C CA . LEU B 1 119 ? -2.643 6.867 9.562 1 98.56 119 LEU B CA 1
ATOM 3033 C C . LEU B 1 119 ? -2.512 6.645 11.062 1 98.56 119 LEU B C 1
ATOM 3035 O O . LEU B 1 119 ? -2.898 7.5 11.859 1 98.56 119 LEU B O 1
ATOM 3039 N N . PHE B 1 120 ? -2.029 5.508 11.453 1 97.94 120 PHE B N 1
ATOM 3040 C CA . PHE B 1 120 ? -1.731 5.164 12.836 1 97.94 120 PHE B CA 1
ATOM 3041 C C . PHE B 1 120 ? -0.227 5.078 13.062 1 97.94 120 PHE B C 1
ATOM 3043 O O . PHE B 1 120 ? 0.452 4.246 12.461 1 97.94 120 PHE B O 1
ATOM 3050 N N . LEU B 1 121 ? 0.287 5.914 13.898 1 97.69 121 LEU B N 1
ATOM 3051 C CA . LEU B 1 121 ? 1.707 5.918 14.227 1 97.69 121 LEU B CA 1
ATOM 3052 C C . LEU B 1 121 ? 1.921 5.566 15.695 1 97.69 121 LEU B C 1
ATOM 3054 O O . LEU B 1 121 ? 1.438 6.273 16.578 1 97.69 121 LEU B O 1
ATOM 3058 N N . PRO B 1 122 ? 2.615 4.477 15.961 1 96.56 122 PRO B N 1
ATOM 3059 C CA . PRO B 1 122 ? 3.047 4.258 17.344 1 96.56 122 PRO B CA 1
ATOM 3060 C C . PRO B 1 122 ? 3.996 5.348 17.844 1 96.56 122 PRO B C 1
ATOM 3062 O O . PRO B 1 122 ? 4.535 6.117 17.047 1 96.56 122 PRO B O 1
ATOM 3065 N N . GLN B 1 123 ? 4.121 5.371 19.125 1 95.62 123 GLN B N 1
ATOM 3066 C CA . GLN B 1 123 ? 5.09 6.305 19.688 1 95.62 123 GLN B CA 1
ATOM 3067 C C . GLN B 1 123 ? 6.461 6.137 19.031 1 95.62 123 GLN B C 1
ATOM 3069 O O . GLN B 1 123 ? 6.914 5.012 18.812 1 95.62 123 GLN B O 1
ATOM 3074 N N . ASN B 1 124 ? 7.055 7.25 18.641 1 95.56 124 ASN B N 1
ATOM 3075 C CA . ASN B 1 124 ? 8.398 7.355 18.094 1 95.56 124 ASN B CA 1
ATOM 3076 C C . ASN B 1 124 ? 8.422 6.988 16.609 1 95.56 124 ASN B C 1
ATOM 3078 O O . ASN B 1 124 ? 9.469 7.066 15.961 1 95.56 124 ASN B O 1
ATOM 3082 N N . ALA B 1 125 ? 7.34 6.555 16.094 1 97 125 ALA B N 1
ATOM 3083 C CA . ALA B 1 125 ? 7.32 6.285 14.656 1 97 125 ALA B CA 1
ATOM 3084 C C . ALA B 1 125 ? 7.539 7.566 13.852 1 97 125 ALA B C 1
ATOM 3086 O O . ALA B 1 125 ? 7.074 8.641 14.242 1 97 125 ALA B O 1
ATOM 3087 N N . VAL B 1 126 ? 8.219 7.391 12.75 1 97.69 126 VAL B N 1
ATOM 3088 C CA . VAL B 1 126 ? 8.539 8.531 11.906 1 97.69 126 VAL B CA 1
ATOM 3089 C C . VAL B 1 126 ? 8.094 8.258 10.469 1 97.69 126 VAL B C 1
ATOM 3091 O O . VAL B 1 126 ? 8.461 7.234 9.883 1 97.69 126 VAL B O 1
ATOM 3094 N N . ILE B 1 127 ? 7.227 9.062 9.922 1 98.25 127 ILE B N 1
ATOM 3095 C CA . ILE B 1 127 ? 7.121 9.148 8.469 1 98.25 127 ILE B CA 1
ATOM 3096 C C . ILE B 1 127 ? 8.172 10.117 7.938 1 98.25 127 ILE B C 1
ATOM 3098 O O . ILE B 1 127 ? 8.086 11.328 8.172 1 98.25 127 ILE B O 1
ATOM 3102 N N . PRO B 1 128 ? 9.094 9.617 7.246 1 98.06 128 PRO B N 1
ATOM 3103 C CA . PRO B 1 128 ? 10.211 10.469 6.824 1 98.06 128 PRO B CA 1
ATOM 3104 C C . PRO B 1 128 ? 9.766 11.617 5.918 1 98.06 128 PRO B C 1
ATOM 3106 O O . PRO B 1 128 ? 8.633 11.625 5.438 1 98.06 128 PRO B O 1
ATOM 3109 N N . LEU B 1 129 ? 10.734 12.586 5.781 1 98.31 129 LEU B N 1
ATOM 3110 C CA . LEU B 1 129 ? 10.469 13.734 4.922 1 98.31 129 LEU B CA 1
ATOM 3111 C C . LEU B 1 129 ? 10.086 13.281 3.516 1 98.31 129 LEU B C 1
ATOM 3113 O O . LEU B 1 129 ? 10.812 12.508 2.893 1 98.31 129 LEU B O 1
ATOM 3117 N N . HIS B 1 130 ? 8.945 13.672 3.043 1 98.31 130 HIS B N 1
ATOM 3118 C CA . HIS B 1 130 ? 8.414 13.273 1.739 1 98.31 130 HIS B CA 1
ATOM 3119 C C . HIS B 1 130 ? 7.523 14.367 1.154 1 98.31 130 HIS B C 1
ATOM 3121 O O . HIS B 1 130 ? 7.098 15.273 1.868 1 98.31 130 HIS B O 1
ATOM 3127 N N . ASN B 1 131 ? 7.246 14.25 -0.179 1 98.06 131 ASN B N 1
ATOM 3128 C CA . ASN B 1 131 ? 6.488 15.32 -0.823 1 98.06 131 ASN B CA 1
ATOM 3129 C C . ASN B 1 131 ? 5.09 14.844 -1.221 1 98.06 131 ASN B C 1
ATOM 3131 O O . ASN B 1 131 ? 4.762 13.664 -1.076 1 98.06 131 ASN B O 1
ATOM 3135 N N . HIS B 1 132 ? 4.285 15.758 -1.599 1 98.06 132 HIS B N 1
ATOM 3136 C CA . HIS B 1 132 ? 2.943 15.578 -2.139 1 98.06 132 HIS B CA 1
ATOM 3137 C C . HIS B 1 132 ? 2.779 16.312 -3.465 1 98.06 132 HIS B C 1
ATOM 3139 O O . HIS B 1 132 ? 2.045 17.297 -3.547 1 98.06 132 HIS B O 1
ATOM 3145 N N . PRO B 1 133 ? 3.32 15.812 -4.566 1 96.38 133 PRO B N 1
ATOM 3146 C CA . PRO B 1 133 ? 3.322 16.531 -5.84 1 96.38 133 PRO B CA 1
ATOM 3147 C C . PRO B 1 133 ? 1.915 16.766 -6.383 1 96.38 133 PRO B C 1
ATOM 3149 O O . PRO B 1 133 ? 1.155 15.82 -6.59 1 96.38 133 PRO B O 1
ATOM 3152 N N . GLY B 1 134 ? 1.621 18.047 -6.543 1 95.81 134 GLY B N 1
ATOM 3153 C CA . GLY B 1 134 ? 0.377 18.438 -7.195 1 95.81 134 GLY B CA 1
ATOM 3154 C C . GLY B 1 134 ? -0.84 18.25 -6.309 1 95.81 134 GLY B C 1
ATOM 3155 O O . GLY B 1 134 ? -1.974 18.25 -6.793 1 95.81 134 GLY B O 1
ATOM 3156 N N . MET B 1 135 ? -0.647 18.109 -5.055 1 97.44 135 MET B N 1
ATOM 3157 C CA . MET B 1 135 ? -1.769 17.719 -4.203 1 97.44 135 MET B CA 1
ATOM 3158 C C . MET B 1 135 ? -2.143 18.859 -3.254 1 97.44 135 MET B C 1
ATOM 3160 O O . MET B 1 135 ? -1.288 19.656 -2.873 1 97.44 135 MET B O 1
ATOM 3164 N N . THR B 1 136 ? -3.352 18.969 -2.951 1 98.44 136 THR B N 1
ATOM 3165 C CA . THR B 1 136 ? -3.842 19.594 -1.728 1 98.44 136 THR B CA 1
ATOM 3166 C C . THR B 1 136 ? -4.18 18.547 -0.677 1 98.44 136 THR B C 1
ATOM 3168 O O . THR B 1 136 ? -4.949 17.625 -0.945 1 98.44 136 THR B O 1
ATOM 3171 N N . VAL B 1 137 ? -3.574 18.656 0.46 1 98.81 137 VAL B N 1
ATOM 3172 C CA . VAL B 1 137 ? -3.756 17.641 1.498 1 98.81 137 VAL B CA 1
ATOM 3173 C C . VAL B 1 137 ? -4.234 18.312 2.787 1 98.81 137 VAL B C 1
ATOM 3175 O O . VAL B 1 137 ? -3.693 19.328 3.201 1 98.81 137 VAL B O 1
ATOM 3178 N N . LEU B 1 138 ? -5.273 17.828 3.373 1 98.88 138 LEU B N 1
ATOM 3179 C CA . LEU B 1 138 ? -5.742 18.219 4.699 1 98.88 138 LEU B CA 1
ATOM 3180 C C . LEU B 1 138 ? -5.496 17.109 5.711 1 98.88 138 LEU B C 1
ATOM 3182 O O . LEU B 1 138 ? -5.91 15.969 5.5 1 98.88 138 LEU B O 1
ATOM 3186 N N . SER B 1 139 ? -4.816 17.438 6.789 1 98.81 139 SER B N 1
ATOM 3187 C CA . SER B 1 139 ? -4.465 16.453 7.812 1 98.81 139 SER B CA 1
ATOM 3188 C C . SER B 1 139 ? -5.031 16.844 9.172 1 98.81 139 SER B C 1
ATOM 3190 O O . SER B 1 139 ? -4.707 17.922 9.703 1 98.81 139 SER B O 1
ATOM 3192 N N . LYS B 1 140 ? -5.832 16.031 9.719 1 98.81 140 LYS B N 1
ATOM 3193 C CA . LYS B 1 140 ? -6.434 16.25 11.031 1 98.81 140 LYS B CA 1
ATOM 3194 C C . LYS B 1 140 ? -5.895 15.258 12.055 1 98.81 140 LYS B C 1
ATOM 3196 O O . LYS B 1 140 ? -6.18 14.055 11.969 1 98.81 140 LYS B O 1
ATOM 3201 N N . LEU B 1 141 ? -5.129 15.742 13.016 1 98.75 141 LEU B N 1
ATOM 3202 C CA . LEU B 1 141 ? -4.703 14.914 14.141 1 98.75 141 LEU B CA 1
ATOM 3203 C C . LEU B 1 141 ? -5.875 14.609 15.062 1 98.75 141 LEU B C 1
ATOM 3205 O O . LEU B 1 141 ? -6.391 15.508 15.734 1 98.75 141 LEU B O 1
ATOM 3209 N N . LEU B 1 142 ? -6.254 13.391 15.172 1 98.62 142 LEU B N 1
ATOM 3210 C CA . LEU B 1 142 ? -7.438 13 15.93 1 98.62 142 LEU B CA 1
ATOM 3211 C C . LEU B 1 142 ? -7.066 12.617 17.359 1 98.62 142 LEU B C 1
ATOM 3213 O O . LEU B 1 142 ? -7.812 12.906 18.297 1 98.62 142 LEU B O 1
ATOM 3217 N N . ILE B 1 143 ? -6.043 11.891 17.516 1 98.25 143 ILE B N 1
ATOM 3218 C CA . ILE B 1 143 ? -5.57 11.398 18.797 1 98.25 143 ILE B CA 1
ATOM 3219 C C . ILE B 1 143 ? -4.047 11.508 18.859 1 98.25 143 ILE B C 1
ATOM 3221 O O . ILE B 1 143 ? -3.354 11.203 17.891 1 98.25 143 ILE B O 1
ATOM 3225 N N . GLY B 1 144 ? -3.516 11.977 20.016 1 97.62 144 GLY B N 1
ATOM 3226 C CA . GLY B 1 144 ? -2.09 11.883 20.281 1 97.62 144 GLY B CA 1
ATOM 3227 C C . GLY B 1 144 ? -1.355 13.195 20.031 1 97.62 144 GLY B C 1
ATOM 3228 O O . GLY B 1 144 ? -1.948 14.266 20.125 1 97.62 144 GLY B O 1
ATOM 3229 N N . SER B 1 145 ? -0.04 13.094 19.891 1 97.81 145 SER B N 1
ATOM 3230 C CA . SER B 1 145 ? 0.839 14.234 19.656 1 97.81 145 SER B CA 1
ATOM 3231 C C . SER B 1 145 ? 1.942 13.891 18.672 1 97.81 145 SER B C 1
ATOM 3233 O O . SER B 1 145 ? 2.451 12.766 18.656 1 97.81 145 SER B O 1
ATOM 3235 N N . MET B 1 146 ? 2.248 14.852 17.844 1 97.62 146 MET B N 1
ATOM 3236 C CA . MET B 1 146 ? 3.223 14.609 16.781 1 97.62 146 MET B CA 1
ATOM 3237 C C . MET B 1 146 ? 4.051 15.859 16.5 1 97.62 146 MET B C 1
ATOM 3239 O O . MET B 1 146 ? 3.537 16.984 16.562 1 97.62 146 MET B O 1
ATOM 3243 N N . HIS B 1 147 ? 5.312 15.664 16.266 1 98.62 147 HIS B N 1
ATOM 3244 C CA . HIS B 1 147 ? 6.172 16.719 15.75 1 98.62 147 HIS B CA 1
ATOM 3245 C C . HIS B 1 147 ? 6.086 16.797 14.227 1 98.62 147 HIS B C 1
ATOM 3247 O O . HIS B 1 147 ? 6.184 15.766 13.547 1 98.62 147 HIS B O 1
ATOM 3253 N N . VAL B 1 148 ? 5.859 17.984 13.703 1 98.44 148 VAL B N 1
ATOM 3254 C CA . VAL B 1 148 ? 5.785 18.203 12.266 1 98.44 148 VAL B CA 1
ATOM 3255 C C . VAL B 1 148 ? 6.895 19.156 11.828 1 98.44 148 VAL B C 1
ATOM 3257 O O . VAL B 1 148 ? 7.027 20.25 12.375 1 98.44 148 VAL B O 1
ATOM 3260 N N . ARG B 1 149 ? 7.695 18.719 10.984 1 97.62 149 ARG B N 1
ATOM 3261 C CA . ARG B 1 149 ? 8.672 19.547 10.289 1 97.62 149 ARG B CA 1
ATOM 3262 C C . ARG B 1 149 ? 8.383 19.609 8.797 1 97.62 149 ARG B C 1
ATOM 3264 O O . ARG B 1 149 ? 8.305 18.562 8.133 1 97.62 149 ARG B O 1
ATOM 3271 N N . SER B 1 150 ? 8.188 20.734 8.227 1 98 150 SER B N 1
ATOM 3272 C CA . SER B 1 150 ? 7.754 20.797 6.836 1 98 150 SER B CA 1
ATOM 3273 C C . SER B 1 150 ? 8.516 21.875 6.066 1 98 150 SER B C 1
ATOM 3275 O O . SER B 1 150 ? 9.062 22.812 6.664 1 98 150 SER B O 1
ATOM 3277 N N . TYR B 1 151 ? 8.578 21.688 4.766 1 96.69 151 TYR B N 1
ATOM 3278 C CA . TYR B 1 151 ? 9.312 22.562 3.865 1 96.69 151 TYR B CA 1
ATOM 3279 C C . TYR B 1 151 ? 8.516 22.844 2.6 1 96.69 151 TYR B C 1
ATOM 3281 O O . TYR B 1 151 ? 7.664 22.047 2.205 1 96.69 151 TYR B O 1
ATOM 3289 N N . ASP B 1 152 ? 8.805 23.969 2.027 1 97.19 152 ASP B N 1
ATOM 3290 C CA . ASP B 1 152 ? 8.492 24.25 0.631 1 97.19 152 ASP B CA 1
ATOM 3291 C C . ASP B 1 152 ? 9.742 24.641 -0.148 1 97.19 152 ASP B C 1
ATOM 3293 O O . ASP B 1 152 ? 10.719 25.125 0.435 1 97.19 152 ASP B O 1
ATOM 3297 N N . TRP B 1 153 ? 9.711 24.375 -1.44 1 94.5 153 TRP B N 1
ATOM 3298 C CA . TRP B 1 153 ? 10.844 24.812 -2.248 1 94.5 153 TRP B CA 1
ATOM 3299 C C . TRP B 1 153 ? 11.008 26.328 -2.191 1 94.5 153 TRP B C 1
ATOM 3301 O O . TRP B 1 153 ? 10.023 27.062 -2.242 1 94.5 153 TRP B O 1
ATOM 3311 N N . ALA B 1 154 ? 12.227 26.672 -2.104 1 90.38 154 ALA B N 1
ATOM 3312 C CA . ALA B 1 154 ? 12.516 28.094 -2.111 1 90.38 154 ALA B CA 1
ATOM 3313 C C . ALA B 1 154 ? 12.383 28.672 -3.518 1 90.38 154 ALA B C 1
ATOM 3315 O O . ALA B 1 154 ? 12.648 27.984 -4.508 1 90.38 154 ALA B O 1
ATOM 3316 N N . ASP B 1 155 ? 11.695 29.734 -3.707 1 76.12 155 ASP B N 1
ATOM 3317 C CA . ASP B 1 155 ? 11.594 30.406 -4.996 1 76.12 155 ASP B CA 1
ATOM 3318 C C . ASP B 1 155 ? 12.961 30.562 -5.648 1 76.12 155 ASP B C 1
ATOM 3320 O O . ASP B 1 155 ? 13.945 30.891 -4.977 1 76.12 155 ASP B O 1
ATOM 3324 N N . ASP B 1 156 ? 13.375 29.594 -6.469 1 55.56 156 ASP B N 1
ATOM 3325 C CA . ASP B 1 156 ? 14.648 29.812 -7.148 1 55.56 156 ASP B CA 1
ATOM 3326 C C . ASP B 1 156 ? 14.836 31.297 -7.496 1 55.56 156 ASP B C 1
ATOM 3328 O O . ASP B 1 156 ? 14.031 31.875 -8.227 1 55.56 156 ASP B O 1
ATOM 3332 N N . PRO B 1 157 ? 15.531 32.062 -6.789 1 47.88 157 PRO B N 1
ATOM 3333 C CA . PRO B 1 157 ? 15.773 33.312 -7.543 1 47.88 157 PRO B CA 1
ATOM 3334 C C . PRO B 1 157 ? 15.992 33.062 -9.031 1 47.88 157 PRO B C 1
ATOM 3336 O O . PRO B 1 157 ? 16.156 31.906 -9.445 1 47.88 157 PRO B O 1
ATOM 3339 N N . GLY B 1 158 ? 16.656 34.062 -9.945 1 41.09 158 GLY B N 1
ATOM 3340 C CA . GLY B 1 158 ? 17.172 34.031 -11.305 1 41.09 158 GLY B CA 1
ATOM 3341 C C . GLY B 1 158 ? 17.766 32.688 -11.688 1 41.09 158 GLY B C 1
ATOM 3342 O O . GLY B 1 158 ? 17.875 31.797 -10.852 1 41.09 158 GLY B O 1
ATOM 3343 N N . ASP B 1 159 ? 18.312 32.562 -13.047 1 38.91 159 ASP B N 1
ATOM 3344 C CA . ASP B 1 159 ? 19.219 31.734 -13.828 1 38.91 159 ASP B CA 1
ATOM 3345 C C . ASP B 1 159 ? 20.359 31.203 -12.969 1 38.91 159 ASP B C 1
ATOM 3347 O O . ASP B 1 159 ? 21.422 30.875 -13.484 1 38.91 159 ASP B O 1
ATOM 3351 N N . ASP B 1 160 ? 20.484 31.562 -11.719 1 39.59 160 ASP B N 1
ATOM 3352 C CA . ASP B 1 160 ? 21.797 31.266 -11.18 1 39.59 160 ASP B CA 1
ATOM 3353 C C . ASP B 1 160 ? 22.016 29.766 -11.023 1 39.59 160 ASP B C 1
ATOM 3355 O O . ASP B 1 160 ? 21.266 29.094 -10.312 1 39.59 160 ASP B O 1
ATOM 3359 N N . PRO B 1 161 ? 22.656 29.094 -11.922 1 42.69 161 PRO B N 1
ATOM 3360 C CA . PRO B 1 161 ? 23.156 27.719 -11.953 1 42.69 161 PRO B CA 1
ATOM 3361 C C . PRO B 1 161 ? 23.562 27.203 -10.57 1 42.69 161 PRO B C 1
ATOM 3363 O O . PRO B 1 161 ? 23.922 26.031 -10.43 1 42.69 161 PRO B O 1
ATOM 3366 N N . ALA B 1 162 ? 23.922 28.094 -9.719 1 42.25 162 ALA B N 1
ATOM 3367 C CA . ALA B 1 162 ? 24.562 27.719 -8.461 1 42.25 162 ALA B CA 1
ATOM 3368 C C . ALA B 1 162 ? 23.547 27.062 -7.516 1 42.25 162 ALA B C 1
ATOM 3370 O O . ALA B 1 162 ? 23.922 26.531 -6.469 1 42.25 162 ALA B O 1
ATOM 3371 N N . ALA B 1 163 ? 22.328 27.344 -7.531 1 47.22 163 ALA B N 1
ATOM 3372 C CA . ALA B 1 163 ? 21.375 26.828 -6.555 1 47.22 163 ALA B CA 1
ATOM 3373 C C . ALA B 1 163 ? 21.203 25.312 -6.703 1 47.22 163 ALA B C 1
ATOM 3375 O O . ALA B 1 163 ? 20.531 24.672 -5.895 1 47.22 163 ALA B O 1
ATOM 3376 N N . SER B 1 164 ? 21.25 24.75 -7.789 1 47.91 164 SER B N 1
ATOM 3377 C CA . SER B 1 164 ? 21.406 23.297 -7.961 1 47.91 164 SER B CA 1
ATOM 3378 C C . SER B 1 164 ? 22.875 22.891 -8.016 1 47.91 164 SER B C 1
ATOM 3380 O O . SER B 1 164 ? 23.625 23.422 -8.836 1 47.91 164 SER B O 1
ATOM 3382 N N . SER B 1 165 ? 23.578 22.875 -7.047 1 47.41 165 SER B N 1
ATOM 3383 C CA . SER B 1 165 ? 24.906 22.297 -7.293 1 47.41 165 SER B CA 1
ATOM 3384 C C . SER B 1 165 ? 24.812 21.109 -8.242 1 47.41 165 SER B C 1
ATOM 3386 O O . SER B 1 165 ? 23.969 20.234 -8.062 1 47.41 165 SER B O 1
ATOM 3388 N N . PRO B 1 166 ? 25.312 21.266 -9.438 1 48.62 166 PRO B N 1
ATOM 3389 C CA . PRO B 1 166 ? 25.328 20.203 -10.453 1 48.62 166 PRO B CA 1
ATOM 3390 C C . PRO B 1 166 ? 25.422 18.812 -9.844 1 48.62 166 PRO B C 1
ATOM 3392 O O . PRO B 1 166 ? 24.797 17.875 -10.344 1 48.62 166 PRO B O 1
ATOM 3395 N N . ASP B 1 167 ? 26.531 18.656 -9.062 1 50.41 167 ASP B N 1
ATOM 3396 C CA . ASP B 1 167 ? 26.938 17.281 -8.766 1 50.41 167 ASP B CA 1
ATOM 3397 C C . ASP B 1 167 ? 25.922 16.578 -7.875 1 50.41 167 ASP B C 1
ATOM 3399 O O . ASP B 1 167 ? 25.688 15.375 -8.016 1 50.41 167 ASP B O 1
ATOM 3403 N N . ASP B 1 168 ? 25.438 17.281 -6.633 1 57.78 168 ASP B N 1
ATOM 3404 C CA . ASP B 1 168 ? 24.938 16.453 -5.539 1 57.78 168 ASP B CA 1
ATOM 3405 C C . ASP B 1 168 ? 23.406 16.453 -5.512 1 57.78 168 ASP B C 1
ATOM 3407 O O . ASP B 1 168 ? 22.797 15.852 -4.621 1 57.78 168 ASP B O 1
ATOM 3411 N N . GLN B 1 169 ? 22.625 16.781 -6.535 1 74.75 169 GLN B N 1
ATOM 3412 C CA . GLN B 1 169 ? 21.172 16.688 -6.59 1 74.75 169 GLN B CA 1
ATOM 3413 C C . GLN B 1 169 ? 20.531 17.391 -5.395 1 74.75 169 GLN B C 1
ATOM 3415 O O . GLN B 1 169 ? 19.547 16.891 -4.824 1 74.75 169 GLN B O 1
ATOM 3420 N N . LEU B 1 170 ? 21.125 18.484 -4.848 1 86.06 170 LEU B N 1
ATOM 3421 C CA . LEU B 1 170 ? 20.594 19.25 -3.732 1 86.06 170 LEU B CA 1
ATOM 3422 C C . LEU B 1 170 ? 19.734 20.422 -4.238 1 86.06 170 LEU B C 1
ATOM 3424 O O . LEU B 1 170 ? 20.094 21.062 -5.227 1 86.06 170 LEU B O 1
ATOM 3428 N N . ARG B 1 171 ? 18.562 20.641 -3.543 1 90 171 ARG B N 1
ATOM 3429 C CA . ARG B 1 171 ? 17.688 21.766 -3.857 1 90 171 ARG B CA 1
ATOM 3430 C C . ARG B 1 171 ? 17.344 22.562 -2.602 1 90 171 ARG B C 1
ATOM 3432 O O . ARG B 1 171 ? 17.125 21.984 -1.537 1 90 171 ARG B O 1
ATOM 3439 N N . LEU B 1 172 ? 17.297 23.828 -2.713 1 90.62 172 LEU B N 1
ATOM 3440 C CA . LEU B 1 172 ? 17.047 24.719 -1.578 1 90.62 172 LEU B CA 1
ATOM 3441 C C . LEU B 1 172 ? 15.562 24.734 -1.225 1 90.62 172 LEU B C 1
ATOM 3443 O O . LEU B 1 172 ? 14.711 24.844 -2.111 1 90.62 172 LEU B O 1
ATOM 3447 N N . ALA B 1 173 ? 15.336 24.641 0.088 1 93.69 173 ALA B N 1
ATOM 3448 C CA . ALA B 1 173 ? 13.969 24.656 0.602 1 93.69 173 ALA B CA 1
ATOM 3449 C C . ALA B 1 173 ? 13.844 25.609 1.794 1 93.69 173 ALA B C 1
ATOM 3451 O O . ALA B 1 173 ? 14.844 25.922 2.439 1 93.69 173 ALA B O 1
ATOM 3452 N N . GLU B 1 174 ? 12.625 26.078 1.978 1 93.75 174 GLU B N 1
ATOM 3453 C CA . GLU B 1 174 ? 12.312 26.922 3.123 1 93.75 174 GLU B CA 1
ATOM 3454 C C . GLU B 1 174 ? 11.523 26.156 4.18 1 93.75 174 GLU B C 1
ATOM 3456 O O . GLU B 1 174 ? 10.539 25.5 3.863 1 93.75 174 GLU B O 1
ATOM 3461 N N . LEU B 1 175 ? 11.961 26.297 5.457 1 95 175 LEU B N 1
ATOM 3462 C CA . LEU B 1 175 ? 11.219 25.688 6.566 1 95 175 LEU B CA 1
ATOM 3463 C C . LEU B 1 175 ? 9.883 26.391 6.77 1 95 175 LEU B C 1
ATOM 3465 O O . LEU B 1 175 ? 9.836 27.609 6.934 1 95 175 LEU B O 1
ATOM 3469 N N . VAL B 1 176 ? 8.82 25.703 6.707 1 96.31 176 VAL B N 1
ATOM 3470 C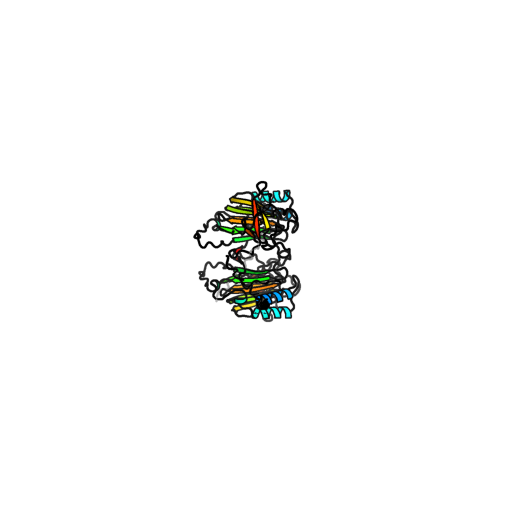 CA . VAL B 1 176 ? 7.48 26.266 6.84 1 96.31 176 VAL B CA 1
ATOM 3471 C C . VAL B 1 176 ? 6.973 26.062 8.266 1 96.31 176 VAL B C 1
ATOM 3473 O O . VAL B 1 176 ? 6.371 26.969 8.859 1 96.31 176 VAL B O 1
ATOM 3476 N N . LEU B 1 177 ? 7.156 24.891 8.781 1 95.75 177 LEU B N 1
ATOM 3477 C CA . LEU B 1 177 ? 6.688 24.531 10.117 1 95.75 177 LEU B CA 1
ATOM 3478 C C . LEU B 1 177 ? 7.707 23.641 10.82 1 95.75 177 LEU B C 1
ATOM 3480 O O . LEU B 1 177 ? 8.344 22.797 10.195 1 95.75 177 LEU B O 1
ATOM 3484 N N . ASP B 1 178 ? 7.906 23.781 12.039 1 96.31 178 ASP B N 1
ATOM 3485 C CA . ASP B 1 178 ? 8.695 22.969 12.945 1 96.31 178 ASP B CA 1
ATOM 3486 C C . ASP B 1 178 ? 8.141 23.031 14.367 1 96.31 178 ASP B C 1
ATOM 3488 O O . ASP B 1 178 ? 8.602 23.828 15.188 1 96.31 178 ASP B O 1
ATOM 3492 N N . ASP B 1 179 ? 7.168 22.188 14.602 1 97.44 179 ASP B N 1
ATOM 3493 C CA . ASP B 1 179 ? 6.445 22.344 15.859 1 97.44 179 ASP B CA 1
ATOM 3494 C C . ASP B 1 179 ? 5.77 21.031 16.266 1 97.44 179 ASP B C 1
ATOM 3496 O O . ASP B 1 179 ? 5.699 20.094 15.477 1 97.44 179 ASP B O 1
ATOM 3500 N N . VAL B 1 180 ? 5.348 20.984 17.516 1 98.19 180 VAL B N 1
ATOM 3501 C CA . VAL B 1 180 ? 4.625 19.844 18.062 1 98.19 180 VAL B CA 1
ATOM 3502 C C . VAL B 1 180 ? 3.135 20.156 18.125 1 98.19 180 VAL B C 1
ATOM 3504 O O . VAL B 1 180 ? 2.742 21.234 18.578 1 98.19 180 VAL B O 1
ATOM 3507 N N . PHE B 1 181 ? 2.338 19.266 17.672 1 97.94 181 PHE B N 1
ATOM 3508 C CA . PHE B 1 181 ? 0.886 19.391 17.734 1 97.94 181 PHE B CA 1
ATOM 3509 C C . PHE B 1 181 ? 0.294 18.297 18.625 1 97.94 181 PHE B C 1
ATOM 3511 O O . PHE B 1 181 ? 0.737 17.156 18.594 1 97.94 181 PHE B O 1
ATOM 3518 N N . THR B 1 182 ? -0.628 18.641 19.391 1 97.81 182 THR B N 1
ATOM 3519 C CA . THR B 1 182 ? -1.352 17.719 20.25 1 97.81 182 THR B CA 1
ATOM 3520 C C . THR B 1 182 ? -2.855 17.828 20.031 1 97.81 182 THR B C 1
ATOM 3522 O O . THR B 1 182 ? -3.406 18.922 20.016 1 97.81 182 THR B O 1
ATOM 3525 N N . ALA B 1 183 ? -3.473 16.703 19.891 1 97.12 183 ALA B N 1
ATOM 3526 C CA . ALA B 1 183 ? -4.922 16.703 19.688 1 97.12 183 ALA B CA 1
ATOM 3527 C C . ALA B 1 183 ? -5.656 17.078 20.969 1 97.12 183 ALA B C 1
ATOM 3529 O O . ALA B 1 183 ? -5.266 16.656 22.062 1 97.12 183 ALA B O 1
ATOM 3530 N N . PRO B 1 184 ? -6.688 17.875 20.906 1 95.69 184 PRO B N 1
ATOM 3531 C CA . PRO B 1 184 ? -7.27 18.391 19.672 1 95.69 184 PRO B CA 1
ATOM 3532 C C . PRO B 1 184 ? -6.52 19.609 19.125 1 95.69 184 PRO B C 1
ATOM 3534 O O . PRO B 1 184 ? -6.004 20.422 19.906 1 95.69 184 PRO B O 1
ATOM 3537 N N . CYS B 1 185 ? -6.352 19.75 17.906 1 96.38 185 CYS B N 1
ATOM 3538 C CA . CYS B 1 185 ? -5.742 20.891 17.234 1 96.38 185 CYS B CA 1
ATOM 3539 C C . CYS B 1 185 ? -6.379 21.125 15.867 1 96.38 185 CYS B C 1
ATOM 3541 O O . CYS B 1 185 ? -7.18 20.312 15.398 1 96.38 185 CYS B O 1
ATOM 3543 N N . ASP B 1 186 ? -6.082 22.188 15.289 1 97 186 ASP B N 1
ATOM 3544 C CA . ASP B 1 186 ? -6.656 22.547 13.992 1 97 186 ASP B CA 1
ATOM 3545 C C . ASP B 1 186 ? -6.07 21.688 12.883 1 97 186 ASP B C 1
ATOM 3547 O O . ASP B 1 186 ? -4.953 21.172 13.008 1 97 186 ASP B O 1
ATOM 3551 N N . THR B 1 187 ? -6.816 21.578 11.836 1 98.44 187 THR B N 1
ATOM 3552 C CA . THR B 1 187 ? -6.414 20.828 10.641 1 98.44 187 THR B CA 1
ATOM 3553 C C . THR B 1 187 ? -5.285 21.547 9.914 1 98.44 187 THR B C 1
ATOM 3555 O O . THR B 1 187 ? -5.316 22.781 9.758 1 98.44 187 THR B O 1
ATOM 3558 N N . SER B 1 188 ? -4.301 20.844 9.594 1 97.94 188 SER B N 1
ATOM 3559 C CA . SER B 1 188 ? -3.236 21.375 8.75 1 97.94 188 SER B CA 1
ATOM 3560 C C . SER B 1 188 ? -3.564 21.219 7.27 1 97.94 188 SER B C 1
ATOM 3562 O O . SER B 1 188 ? -4.121 20.188 6.859 1 97.94 188 SER B O 1
ATOM 3564 N N . VAL B 1 189 ? -3.193 22.203 6.461 1 98.38 189 VAL B N 1
ATOM 3565 C CA . VAL B 1 189 ? -3.434 22.156 5.02 1 98.38 189 VAL B CA 1
ATOM 3566 C C . VAL B 1 189 ? -2.129 22.422 4.273 1 98.38 189 VAL B C 1
ATOM 3568 O O . VAL B 1 189 ? -1.379 23.344 4.621 1 98.38 189 VAL B O 1
ATOM 3571 N N . LEU B 1 190 ? -1.883 21.609 3.311 1 98.38 190 LEU B N 1
ATOM 3572 C CA . LEU B 1 190 ? -0.79 21.891 2.387 1 98.38 190 LEU B CA 1
ATOM 3573 C C . LEU B 1 190 ? -1.292 21.922 0.947 1 98.38 190 LEU B C 1
ATOM 3575 O O . LEU B 1 190 ? -2.361 21.391 0.643 1 98.38 190 LEU B O 1
ATOM 3579 N N . TYR B 1 191 ? -0.549 22.609 0.083 1 97.69 191 TYR B N 1
ATOM 3580 C CA . TYR B 1 191 ? -0.855 22.812 -1.328 1 97.69 191 TYR B CA 1
ATOM 3581 C C . TYR B 1 191 ? 0.292 22.344 -2.211 1 97.69 191 TYR B C 1
ATOM 3583 O O . TYR B 1 191 ? 1.362 21.984 -1.711 1 97.69 191 TYR B O 1
ATOM 3591 N N . PRO B 1 192 ? 0.026 22.281 -3.49 1 96.75 192 PRO B N 1
ATOM 3592 C CA . PRO B 1 192 ? 1.068 21.781 -4.395 1 96.75 192 PRO B CA 1
ATOM 3593 C C . PRO B 1 192 ? 2.395 22.516 -4.223 1 96.75 192 PRO B C 1
ATOM 3595 O O . PRO B 1 192 ? 3.463 21.922 -4.379 1 96.75 192 PRO B O 1
ATOM 3598 N N . THR B 1 193 ? 2.338 23.781 -3.814 1 95.56 193 THR B N 1
ATOM 3599 C CA . THR B 1 193 ? 3.588 24.531 -3.777 1 95.56 193 THR B CA 1
ATOM 3600 C C . THR B 1 193 ? 3.729 25.281 -2.455 1 95.56 193 THR B C 1
ATOM 3602 O O . THR B 1 193 ? 4.648 26.094 -2.285 1 95.56 193 THR B O 1
ATOM 3605 N N . ALA B 1 194 ? 2.83 25.109 -1.57 1 96.56 194 ALA B N 1
ATOM 3606 C CA . ALA B 1 194 ? 2.867 25.859 -0.324 1 96.56 194 ALA B CA 1
ATOM 3607 C C . ALA B 1 194 ? 2.25 25.078 0.822 1 96.56 194 ALA B C 1
ATOM 3609 O O . ALA B 1 194 ? 1.636 24.031 0.601 1 96.56 194 ALA B O 1
ATOM 3610 N N . GLY B 1 195 ? 2.494 25.578 2.021 1 97.12 195 GLY B N 1
ATOM 3611 C CA . GLY B 1 195 ? 1.866 24.984 3.195 1 97.12 195 GLY B CA 1
ATOM 3612 C C . GLY B 1 195 ? 2.629 23.797 3.746 1 97.12 195 GLY B C 1
ATOM 3613 O O . GLY B 1 195 ? 2.078 23 4.504 1 97.12 195 GLY B O 1
ATOM 3614 N N . GLY B 1 196 ? 3.857 23.703 3.312 1 98.12 196 GLY B N 1
ATOM 3615 C CA . GLY B 1 196 ? 4.656 22.578 3.766 1 98.12 196 GLY B CA 1
ATOM 3616 C C . GLY B 1 196 ? 4.418 21.312 2.963 1 98.12 196 GLY B C 1
ATOM 3617 O O . GLY B 1 196 ? 4.156 20.25 3.529 1 98.12 196 GLY B O 1
ATOM 3618 N N . ASN B 1 197 ? 4.543 21.469 1.657 1 98.19 197 ASN B N 1
ATOM 3619 C CA . ASN B 1 197 ? 4.293 20.344 0.761 1 98.19 197 ASN B CA 1
ATOM 3620 C C . ASN B 1 197 ? 5.16 19.141 1.119 1 98.19 197 ASN B C 1
ATOM 3622 O O . ASN B 1 197 ? 4.715 17.984 1.004 1 98.19 197 ASN B O 1
ATOM 3626 N N . MET B 1 198 ? 6.316 19.422 1.46 1 98.12 198 MET B N 1
ATOM 3627 C CA . MET B 1 198 ? 7.184 18.375 1.991 1 98.12 198 MET B CA 1
ATOM 3628 C C . MET B 1 198 ? 7.141 18.359 3.516 1 98.12 198 MET B C 1
ATOM 3630 O O . MET B 1 198 ? 7.285 19.406 4.16 1 98.12 198 MET B O 1
ATOM 3634 N N . HIS B 1 199 ? 6.945 17.219 4.062 1 98.56 199 HIS B N 1
ATOM 3635 C CA . HIS B 1 199 ? 6.879 17.234 5.52 1 98.56 199 HIS B CA 1
ATOM 3636 C C . HIS B 1 199 ? 7.285 15.875 6.102 1 98.56 199 HIS B C 1
ATOM 3638 O O . HIS B 1 199 ? 7.312 14.875 5.383 1 98.56 199 HIS B O 1
ATOM 3644 N N . ARG B 1 200 ? 7.707 15.891 7.309 1 98.5 200 ARG B N 1
ATOM 3645 C CA . ARG B 1 200 ? 8.016 14.75 8.172 1 98.5 200 ARG B CA 1
ATOM 3646 C C . ARG B 1 200 ? 7.125 14.742 9.406 1 98.5 200 ARG B C 1
ATOM 3648 O O . ARG B 1 200 ? 6.898 15.781 10.023 1 98.5 200 ARG B O 1
ATOM 3655 N N . PHE B 1 201 ? 6.582 13.625 9.711 1 98.38 201 PHE B N 1
ATOM 3656 C CA . PHE B 1 201 ? 5.828 13.422 10.945 1 98.38 201 PHE B CA 1
ATOM 3657 C C . PHE B 1 201 ? 6.609 12.539 11.914 1 98.38 201 PHE B C 1
ATOM 3659 O O . PHE B 1 201 ? 7.133 11.492 11.523 1 98.38 201 PHE B O 1
ATOM 3666 N N . THR B 1 202 ? 6.691 12.906 13.125 1 98.06 202 THR B N 1
ATOM 3667 C CA . THR B 1 202 ? 7.238 12.094 14.203 1 98.06 202 THR B CA 1
ATOM 3668 C C . THR B 1 202 ? 6.25 12 15.359 1 98.06 202 THR B C 1
ATOM 3670 O O . THR B 1 202 ? 5.918 13.008 15.992 1 98.06 202 THR B O 1
ATOM 3673 N N . ALA B 1 203 ? 5.891 10.812 15.633 1 97.75 203 ALA B N 1
ATOM 3674 C CA . ALA B 1 203 ? 4.938 10.625 16.719 1 97.75 203 ALA B CA 1
ATOM 3675 C C . ALA B 1 203 ? 5.617 10.789 18.078 1 97.75 203 ALA B C 1
ATOM 3677 O O . ALA B 1 203 ? 6.566 10.07 18.391 1 97.75 203 ALA B O 1
ATOM 3678 N N . ILE B 1 204 ? 5.109 11.719 18.844 1 96.94 204 ILE B N 1
ATOM 3679 C CA . ILE B 1 204 ? 5.551 11.883 20.219 1 96.94 204 ILE B CA 1
ATOM 3680 C C . ILE B 1 204 ? 4.789 10.922 21.125 1 96.94 204 ILE B C 1
ATOM 3682 O O . ILE B 1 204 ? 5.383 10.273 21.984 1 96.94 204 ILE B O 1
ATOM 3686 N N . ALA B 1 205 ? 3.561 10.844 20.938 1 95.94 205 ALA B N 1
ATOM 3687 C CA . ALA B 1 205 ? 2.652 9.836 21.484 1 95.94 205 ALA B CA 1
ATOM 3688 C C . ALA B 1 205 ? 1.931 9.086 20.359 1 95.94 205 ALA B C 1
ATOM 3690 O O . ALA B 1 205 ? 1.893 9.555 19.219 1 95.94 205 ALA B O 1
ATOM 3691 N N . PRO B 1 206 ? 1.461 7.879 20.703 1 96.44 206 PRO B N 1
ATOM 3692 C CA . PRO B 1 206 ? 0.695 7.219 19.641 1 96.44 206 PRO B CA 1
ATOM 3693 C C . PRO B 1 206 ? -0.381 8.117 19.047 1 96.44 206 PRO B C 1
ATOM 3695 O O . PRO B 1 206 ? -1.124 8.773 19.781 1 96.44 206 PRO B O 1
ATOM 3698 N N . CYS B 1 207 ? -0.433 8.094 17.688 1 96.69 207 CYS B N 1
ATOM 3699 C CA . CYS B 1 207 ? -1.286 9.078 17.031 1 96.69 207 CYS B CA 1
ATOM 3700 C C . CYS B 1 207 ? -2.158 8.422 15.977 1 96.69 207 CYS B C 1
ATOM 3702 O O . CYS B 1 207 ? -1.815 7.355 15.461 1 96.69 207 CYS B O 1
ATOM 3704 N N . ALA B 1 208 ? -3.26 9.055 15.742 1 98.5 208 ALA B N 1
ATOM 3705 C CA . ALA B 1 208 ? -4.094 8.805 14.57 1 98.5 208 ALA B CA 1
ATOM 3706 C C . ALA B 1 208 ? -4.352 10.094 13.797 1 98.5 208 ALA B C 1
ATOM 3708 O O . ALA B 1 208 ? -4.785 11.094 14.375 1 98.5 208 ALA B O 1
ATOM 3709 N N . ILE B 1 209 ? -4.082 10.07 12.539 1 98.75 209 ILE B N 1
ATOM 3710 C CA . ILE B 1 209 ? -4.25 11.234 11.68 1 98.75 209 ILE B CA 1
ATOM 3711 C C . ILE B 1 209 ? -5.215 10.898 10.547 1 98.75 209 ILE B C 1
ATOM 3713 O O . ILE B 1 209 ? -5.062 9.875 9.875 1 98.75 209 ILE B O 1
ATOM 3717 N N . LEU B 1 210 ? -6.195 11.719 10.344 1 98.81 210 LEU B N 1
ATOM 3718 C CA . LEU B 1 210 ? -7.062 11.625 9.18 1 98.81 210 LEU B CA 1
ATOM 3719 C C . LEU B 1 210 ? -6.562 12.523 8.055 1 98.81 210 LEU B C 1
ATOM 3721 O O . LEU B 1 210 ? -6.504 13.75 8.211 1 98.81 210 LEU B O 1
ATOM 3725 N N . ASP B 1 211 ? -6.242 11.938 6.93 1 98.69 211 ASP B N 1
ATOM 3726 C CA . ASP B 1 211 ? -5.703 12.656 5.777 1 98.69 211 ASP B CA 1
ATOM 3727 C C . ASP B 1 211 ? -6.676 12.617 4.602 1 98.69 211 ASP B C 1
ATOM 3729 O O . ASP B 1 211 ? -7.18 11.547 4.238 1 98.69 211 ASP B O 1
ATOM 3733 N N . ILE B 1 212 ? -6.926 13.719 4.078 1 98.81 212 ILE B N 1
ATOM 3734 C CA . ILE B 1 212 ? -7.617 13.844 2.801 1 98.81 212 ILE B CA 1
ATOM 3735 C C . ILE B 1 212 ? -6.645 14.344 1.736 1 98.81 212 ILE B C 1
ATOM 3737 O O . ILE B 1 212 ? -6.09 15.438 1.856 1 98.81 212 ILE B O 1
ATOM 3741 N N . LEU B 1 213 ? -6.426 13.547 0.697 1 98.12 213 LEU B N 1
ATOM 3742 C CA . LEU B 1 213 ? -5.492 13.898 -0.368 1 98.12 213 LEU B CA 1
ATOM 3743 C C . LEU B 1 213 ? -6.223 14.062 -1.696 1 98.12 213 LEU B C 1
ATOM 3745 O O . LEU B 1 213 ? -6.953 13.172 -2.123 1 98.12 213 LEU B O 1
ATOM 3749 N N . GLY B 1 214 ? -6.094 15.219 -2.379 1 97.5 214 GLY B N 1
ATOM 3750 C CA . GLY B 1 214 ? -6.652 15.422 -3.705 1 97.5 214 GLY B CA 1
ATOM 3751 C C . GLY B 1 214 ? -5.668 16.047 -4.68 1 97.5 214 GLY B C 1
ATOM 3752 O O . GLY B 1 214 ? -5.223 17.172 -4.484 1 97.5 214 GLY B O 1
ATOM 3753 N N . PRO B 1 215 ? -5.305 15.422 -5.762 1 96.62 215 PRO B N 1
ATOM 3754 C CA . PRO B 1 215 ? -5.562 14.016 -6.105 1 96.62 215 PRO B CA 1
ATOM 3755 C C . PRO B 1 215 ? -4.691 13.047 -5.312 1 96.62 215 PRO B C 1
ATOM 3757 O O . PRO B 1 215 ? -3.811 13.477 -4.562 1 96.62 215 PRO B O 1
ATOM 3760 N N . PRO B 1 216 ? -4.992 11.719 -5.363 1 95.12 216 PRO B N 1
ATOM 3761 C CA . PRO B 1 216 ? -4.117 10.75 -4.695 1 95.12 216 PRO B CA 1
ATOM 3762 C C . PRO B 1 216 ? -2.791 10.555 -5.426 1 95.12 216 PRO B C 1
ATOM 3764 O O . PRO B 1 216 ? -2.633 11 -6.562 1 95.12 216 PRO B O 1
ATOM 3767 N N . TYR B 1 217 ? -1.843 9.953 -4.762 1 92.44 217 TYR B N 1
ATOM 3768 C CA . TYR B 1 217 ? -0.614 9.539 -5.43 1 92.44 217 TYR B CA 1
ATOM 3769 C C . TYR B 1 217 ? -0.92 8.641 -6.625 1 92.44 217 TYR B C 1
ATOM 3771 O O . TYR B 1 217 ? -1.86 7.844 -6.586 1 92.44 217 TYR B O 1
ATOM 3779 N N . SER B 1 218 ? -0.118 8.82 -7.676 1 87.12 218 SER B N 1
ATOM 3780 C CA . SER B 1 218 ? -0.3 8.039 -8.898 1 87.12 218 SER B CA 1
ATOM 3781 C C . SER B 1 218 ? 1.008 7.914 -9.672 1 87.12 218 SER B C 1
ATOM 3783 O O . SER B 1 218 ? 1.558 8.914 -10.141 1 87.12 218 SER B O 1
ATOM 3785 N N . LEU B 1 219 ? 1.396 6.699 -9.836 1 81.62 219 LEU B N 1
ATOM 3786 C CA . LEU B 1 219 ? 2.568 6.465 -10.672 1 81.62 219 LEU B CA 1
ATOM 3787 C C . LEU B 1 219 ? 2.26 6.762 -12.133 1 81.62 219 LEU B C 1
ATOM 3789 O O . LEU B 1 219 ? 3.074 7.367 -12.836 1 81.62 219 LEU B O 1
ATOM 3793 N N . ALA B 1 220 ? 1.078 6.359 -12.57 1 78.19 220 ALA B N 1
ATOM 3794 C CA . ALA B 1 220 ? 0.669 6.52 -13.961 1 78.19 220 ALA B CA 1
ATOM 3795 C C . ALA B 1 220 ? 0.677 7.988 -14.367 1 78.19 220 ALA B C 1
ATOM 3797 O O . ALA B 1 220 ? 0.953 8.312 -15.523 1 78.19 220 ALA B O 1
ATOM 3798 N N . GLU B 1 221 ? 0.442 8.812 -13.422 1 83.25 221 GLU B N 1
ATOM 3799 C CA . GLU B 1 221 ? 0.345 10.234 -13.734 1 83.25 221 GLU B CA 1
ATOM 3800 C C . GLU B 1 221 ? 1.564 11 -13.219 1 83.25 221 GLU B C 1
ATOM 3802 O O . GLU B 1 221 ? 1.514 12.219 -13.047 1 83.25 221 GLU B O 1
ATOM 3807 N N . ASP B 1 222 ? 2.596 10.336 -12.828 1 84.5 222 ASP B N 1
ATOM 3808 C CA . ASP B 1 222 ? 3.859 10.914 -12.391 1 84.5 222 ASP B CA 1
ATOM 3809 C C . ASP B 1 222 ? 3.664 11.773 -11.141 1 84.5 222 ASP B C 1
ATOM 3811 O O . ASP B 1 222 ? 4.145 12.914 -11.078 1 84.5 222 ASP B O 1
ATOM 3815 N N . ARG B 1 223 ? 2.846 11.336 -10.289 1 91.12 223 ARG B N 1
ATOM 3816 C CA . ARG B 1 223 ? 2.594 11.969 -9 1 91.12 223 ARG B CA 1
ATOM 3817 C C . ARG B 1 223 ? 2.922 11.016 -7.852 1 91.12 223 ARG B C 1
ATOM 3819 O O . ARG B 1 223 ? 2.123 10.859 -6.926 1 91.12 223 ARG B O 1
ATOM 3826 N N . ASP B 1 224 ? 4.07 10.461 -7.98 1 90.81 224 ASP B N 1
ATOM 3827 C CA . ASP B 1 224 ? 4.512 9.523 -6.957 1 90.81 224 ASP B CA 1
ATOM 3828 C C . ASP B 1 224 ? 5.227 10.242 -5.816 1 90.81 224 ASP B C 1
ATOM 3830 O O . ASP B 1 224 ? 5.688 11.367 -5.984 1 90.81 224 ASP B O 1
ATOM 3834 N N . CYS B 1 225 ? 5.34 9.57 -4.715 1 94.62 225 CYS B N 1
ATOM 3835 C CA . CYS B 1 225 ? 5.969 10.102 -3.512 1 94.62 225 CYS B CA 1
ATOM 3836 C C . CYS B 1 225 ? 7.488 10.125 -3.654 1 94.62 225 CYS B C 1
ATOM 3838 O O . CYS B 1 225 ? 8.086 9.18 -4.168 1 94.62 225 CYS B O 1
ATOM 3840 N N . THR B 1 226 ? 8.141 11.18 -3.314 1 95.44 226 THR B N 1
ATOM 3841 C CA . THR B 1 226 ? 9.586 11.305 -3.236 1 95.44 226 THR B CA 1
ATOM 3842 C C . THR B 1 226 ? 10.031 11.555 -1.8 1 95.44 226 THR B C 1
ATOM 3844 O O . THR B 1 226 ? 9.414 12.352 -1.085 1 95.44 226 THR B O 1
ATOM 3847 N N . TYR B 1 227 ? 11.086 10.922 -1.402 1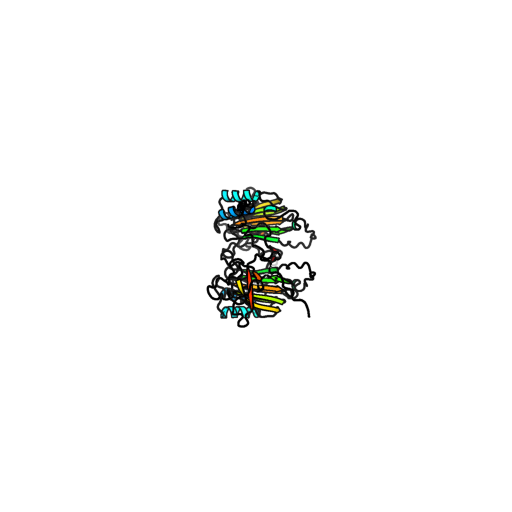 96.94 227 TYR B N 1
ATOM 3848 C CA . TYR B 1 227 ? 11.641 11.117 -0.069 1 96.94 227 TYR B CA 1
ATOM 3849 C C . TYR B 1 227 ? 12.859 12.031 -0.115 1 96.94 227 TYR B C 1
ATOM 3851 O O . TYR B 1 227 ? 13.562 12.086 -1.126 1 96.94 227 TYR B O 1
ATOM 3859 N N . TYR B 1 228 ? 13.094 12.711 1.023 1 96.75 228 TYR B N 1
ATOM 3860 C CA . TYR B 1 228 ? 14.195 13.664 1.101 1 96.75 228 TYR B CA 1
ATOM 3861 C C . TYR B 1 228 ? 14.938 13.531 2.426 1 96.75 228 TYR B C 1
ATOM 3863 O O . TYR B 1 228 ? 14.383 13.047 3.412 1 96.75 228 TYR B O 1
ATOM 3871 N N . GLU B 1 229 ? 16.188 13.938 2.35 1 95.31 229 GLU B N 1
ATOM 3872 C CA . GLU B 1 229 ? 16.969 14.227 3.549 1 95.31 229 GLU B CA 1
ATOM 3873 C C . GLU B 1 229 ? 17.344 15.703 3.619 1 95.31 229 GLU B C 1
ATOM 3875 O O . GLU B 1 229 ? 17.703 16.312 2.604 1 95.31 229 GLU B O 1
ATOM 3880 N N . ASP B 1 230 ? 17.188 16.234 4.75 1 91.06 230 ASP B N 1
ATOM 3881 C CA . ASP B 1 230 ? 17.625 17.609 4.93 1 91.06 230 ASP B CA 1
ATOM 3882 C C . ASP B 1 230 ? 19.094 17.672 5.355 1 91.06 230 ASP B C 1
ATOM 3884 O O . ASP B 1 230 ? 19.516 16.938 6.25 1 91.06 230 ASP B O 1
ATOM 3888 N N . VAL B 1 231 ? 19.859 18.406 4.629 1 85.06 231 VAL B N 1
ATOM 3889 C CA . VAL B 1 231 ? 21.281 18.594 4.898 1 85.06 231 VAL B CA 1
ATOM 3890 C C . VAL B 1 231 ? 21.516 20.016 5.406 1 85.06 231 VAL B C 1
ATOM 3892 O O . VAL B 1 231 ? 21.109 20.984 4.773 1 85.06 231 VAL B O 1
ATOM 3895 N N . PRO B 1 232 ? 22.125 20.062 6.68 1 75.19 232 PRO B N 1
ATOM 3896 C CA . PRO B 1 232 ? 22.375 21.406 7.211 1 75.19 232 PRO B CA 1
ATOM 3897 C C . PRO B 1 232 ? 23.297 22.219 6.312 1 75.19 232 PRO B C 1
ATOM 3899 O O . PRO B 1 232 ? 24.156 21.672 5.625 1 75.19 232 PRO B O 1
ATOM 3902 N N . CYS B 1 233 ? 22.984 23.5 6.258 1 64.56 233 CYS B N 1
ATOM 3903 C CA . CYS B 1 233 ? 23.797 24.438 5.5 1 64.56 233 CYS B CA 1
ATOM 3904 C C . CYS B 1 233 ? 25.188 24.594 6.117 1 64.56 233 CYS B C 1
ATOM 3906 O O . CYS B 1 233 ? 25.312 24.922 7.301 1 64.56 233 CYS B O 1
ATOM 3908 N N . SER B 1 234 ? 26.047 23.703 5.914 1 57.94 234 SER B N 1
ATOM 3909 C CA . SER B 1 234 ? 27.406 23.906 6.398 1 57.94 234 SER B CA 1
ATOM 3910 C C . SER B 1 234 ? 28.266 24.609 5.363 1 57.94 234 SER B C 1
ATOM 3912 O O . SER B 1 234 ? 27.812 24.891 4.254 1 57.94 234 SER B O 1
ATOM 3914 N N . SER B 1 235 ? 29.5 25.047 5.855 1 53.22 235 SER B N 1
ATOM 3915 C CA . SER B 1 235 ? 30.531 25.641 4.992 1 53.22 235 SER B CA 1
ATOM 3916 C C . SER B 1 235 ? 30.625 24.906 3.664 1 53.22 235 SER B C 1
ATOM 3918 O O . SER B 1 235 ? 31.016 25.484 2.65 1 53.22 235 SER B O 1
ATOM 3920 N N . GLN B 1 236 ? 30.312 23.75 3.654 1 52.66 236 GLN B N 1
ATOM 3921 C CA . GLN B 1 236 ? 30.438 22.953 2.441 1 52.66 236 GLN B CA 1
ATOM 3922 C C . GLN B 1 236 ? 29.234 23.141 1.526 1 52.66 236 GLN B C 1
ATOM 3924 O O . GLN B 1 236 ? 29.328 22.953 0.312 1 52.66 236 GLN B O 1
ATOM 3929 N N . HIS B 1 237 ? 28.219 23.453 2.115 1 54.91 237 HIS B N 1
ATOM 3930 C CA . HIS B 1 237 ? 27.031 23.766 1.34 1 54.91 237 HIS B CA 1
ATOM 3931 C C . HIS B 1 237 ? 26.422 25.109 1.768 1 54.91 237 HIS B C 1
ATOM 3933 O O . HIS B 1 237 ? 25.375 25.141 2.4 1 54.91 237 HIS B O 1
ATOM 3939 N N . PRO B 1 238 ? 27.281 26.141 1.608 1 55.28 238 PRO B N 1
ATOM 3940 C CA . PRO B 1 238 ? 26.859 27.453 2.113 1 55.28 238 PRO B CA 1
ATOM 3941 C C . PRO B 1 238 ? 25.578 27.953 1.444 1 55.28 238 PRO B C 1
ATOM 3943 O O . PRO B 1 238 ? 25.312 27.625 0.282 1 55.28 238 PRO B O 1
ATOM 3946 N N . ILE B 1 239 ? 24.578 28.203 2.234 1 54.16 239 ILE B N 1
ATOM 3947 C CA . ILE B 1 239 ? 23.5 28.984 1.653 1 54.16 239 ILE B CA 1
ATOM 3948 C C . ILE B 1 239 ? 24.031 30.359 1.224 1 54.16 239 ILE B C 1
ATOM 3950 O O . ILE B 1 239 ? 24.5 31.141 2.059 1 54.16 239 ILE B O 1
ATOM 3954 N N . VAL B 1 240 ? 24.797 30.359 0.08 1 45.31 240 VAL B N 1
ATOM 3955 C CA . VAL B 1 240 ? 25.391 31.609 -0.366 1 45.31 240 VAL B CA 1
ATOM 3956 C C . VAL B 1 240 ? 24.312 32.688 -0.43 1 45.31 240 VAL B C 1
ATOM 3958 O O . VAL B 1 240 ? 24.531 33.75 -1.019 1 45.31 240 VAL B O 1
ATOM 3961 N N . THR B 1 241 ? 23.094 32.312 -0.416 1 46 241 THR B N 1
ATOM 3962 C CA . THR B 1 241 ? 22.328 33.5 -0.827 1 46 241 THR B CA 1
ATOM 3963 C C . THR B 1 241 ? 22.594 34.656 0.124 1 46 241 THR B C 1
ATOM 3965 O O . THR B 1 241 ? 22.75 34.469 1.329 1 46 241 THR B O 1
ATOM 3968 N N . GLY B 1 242 ? 23.234 35.75 -0.275 1 40.25 242 GLY B N 1
ATOM 3969 C CA . GLY B 1 242 ? 23.188 37.094 0.252 1 40.25 242 GLY B CA 1
ATOM 3970 C C . GLY B 1 242 ? 21.938 37.375 1.073 1 40.25 242 GLY B C 1
ATOM 3971 O O . GLY B 1 242 ? 21.781 38.469 1.63 1 40.25 242 GLY B O 1
ATOM 3972 N N . ASN B 1 243 ? 20.828 36.875 0.602 1 39.31 243 ASN B N 1
ATOM 3973 C CA . ASN B 1 243 ? 19.594 37.25 1.286 1 39.31 243 ASN B CA 1
ATOM 3974 C C . ASN B 1 243 ? 19.438 36.5 2.611 1 39.31 243 ASN B C 1
ATOM 3976 O O . ASN B 1 243 ? 18.734 35.5 2.682 1 39.31 243 ASN B O 1
ATOM 3980 N N . GLU B 1 244 ? 20.453 36.062 3.268 1 43.97 244 GLU B N 1
ATOM 3981 C CA . GLU B 1 244 ? 20.234 35.938 4.707 1 43.97 244 GLU B CA 1
ATOM 3982 C C . GLU B 1 244 ? 19.109 36.875 5.156 1 43.97 244 GLU B C 1
ATOM 3984 O O . GLU B 1 244 ? 18.984 37.188 6.348 1 43.97 244 GLU B O 1
ATOM 3989 N N . GLN B 1 245 ? 18.641 37.688 4.215 1 42.34 245 GLN B N 1
ATOM 3990 C CA . GLN B 1 245 ? 17.672 38.656 4.707 1 42.34 245 GLN B CA 1
ATOM 3991 C C . GLN B 1 245 ? 16.797 38.031 5.797 1 42.34 245 GLN B C 1
ATOM 3993 O O . GLN B 1 245 ? 16.875 36.844 6.062 1 42.34 245 GLN B O 1
ATOM 3998 N N . GLU B 1 246 ? 15.383 38.438 5.809 1 48.69 246 GLU B N 1
ATOM 3999 C CA . GLU B 1 246 ? 14.281 38.656 6.742 1 48.69 246 GLU B CA 1
ATOM 4000 C C . GLU B 1 246 ? 13.68 37.312 7.195 1 48.69 246 GLU B C 1
ATOM 4002 O O . GLU B 1 246 ? 12.852 36.75 6.496 1 48.69 246 GLU B O 1
ATOM 4007 N N . GLY B 1 247 ? 14.203 36.688 8.188 1 66.12 247 GLY B N 1
ATOM 4008 C CA . GLY B 1 247 ? 13.539 35.812 9.133 1 66.12 247 GLY B CA 1
ATOM 4009 C C . GLY B 1 247 ? 13.234 34.438 8.562 1 66.12 247 GLY B C 1
ATOM 4010 O O . GLY B 1 247 ? 12.633 33.594 9.234 1 66.12 247 GLY B O 1
ATOM 4011 N N . ARG B 1 248 ? 13.883 34.125 7.215 1 77.06 248 ARG B N 1
ATOM 4012 C CA . ARG B 1 248 ? 13.57 32.844 6.625 1 77.06 248 ARG B CA 1
ATOM 4013 C C . ARG B 1 248 ? 14.594 31.781 7.035 1 77.06 248 ARG B C 1
ATOM 4015 O O . ARG B 1 248 ? 15.805 32.062 7.012 1 77.06 248 ARG B O 1
ATOM 4022 N N . ARG B 1 249 ? 14.102 30.562 7.438 1 86.56 249 ARG B N 1
ATOM 4023 C CA . ARG B 1 249 ? 14.93 29.406 7.746 1 86.56 249 ARG B CA 1
ATOM 4024 C C . ARG B 1 249 ? 15.031 28.469 6.543 1 86.56 249 ARG B C 1
ATOM 4026 O O . ARG B 1 249 ? 14.031 27.906 6.102 1 86.56 249 ARG B O 1
ATOM 4033 N N . LEU B 1 250 ? 16.234 28.375 5.934 1 88.38 250 LEU B N 1
ATOM 4034 C CA . LEU B 1 250 ? 16.453 27.609 4.711 1 88.38 250 LEU B CA 1
ATOM 4035 C C . LEU B 1 250 ? 17.203 26.312 5.008 1 88.38 250 LEU B C 1
ATOM 4037 O O . LEU B 1 250 ? 17.922 26.219 6.004 1 88.38 250 LEU B O 1
ATOM 4041 N N . ALA B 1 251 ? 17.016 25.281 4.148 1 89.62 251 ALA B N 1
ATOM 4042 C CA . ALA B 1 251 ? 17.719 24 4.215 1 89.62 251 ALA B CA 1
ATOM 4043 C C . ALA B 1 251 ? 17.891 23.406 2.822 1 89.62 251 ALA B C 1
ATOM 4045 O O . ALA B 1 251 ? 17.109 23.672 1.915 1 89.62 251 ALA B O 1
ATOM 4046 N N . TRP B 1 252 ? 18.984 22.672 2.689 1 90.75 252 TRP B N 1
ATOM 4047 C CA . TRP B 1 252 ? 19.156 21.891 1.474 1 90.75 252 TRP B CA 1
ATOM 4048 C C . TRP B 1 252 ? 18.484 20.531 1.604 1 90.75 252 TRP B C 1
ATOM 4050 O O . TRP B 1 252 ? 18.609 19.859 2.627 1 90.75 252 TRP B O 1
ATOM 4060 N N . LEU B 1 253 ? 17.703 20.234 0.552 1 93.94 253 LEU B N 1
ATOM 4061 C CA . LEU B 1 253 ? 17.094 18.922 0.52 1 93.94 253 LEU B CA 1
ATOM 4062 C C . LEU B 1 253 ? 17.688 18.062 -0.6 1 93.94 253 LEU B C 1
ATOM 4064 O O . LEU B 1 253 ? 17.922 18.562 -1.702 1 93.94 253 LEU B O 1
ATOM 4068 N N . LYS B 1 254 ? 17.938 16.812 -0.261 1 93.88 254 LYS B N 1
ATOM 4069 C CA . LYS B 1 254 ? 18.422 15.828 -1.218 1 93.88 254 LYS B CA 1
ATOM 4070 C C . LYS B 1 254 ? 17.422 14.695 -1.399 1 93.88 254 LYS B C 1
ATOM 4072 O O . LYS B 1 254 ? 16.938 14.125 -0.42 1 93.88 254 LYS B O 1
ATOM 4077 N N . GLU B 1 255 ? 17.078 14.438 -2.613 1 94.62 255 GLU B N 1
ATOM 4078 C CA . GLU B 1 255 ? 16.219 13.281 -2.883 1 94.62 255 GLU B CA 1
ATOM 4079 C C . GLU B 1 255 ? 16.922 11.984 -2.494 1 94.62 255 GLU B C 1
ATOM 4081 O O . GLU B 1 255 ? 18.109 11.805 -2.758 1 94.62 255 GLU B O 1
ATOM 4086 N N . VAL B 1 256 ? 16.188 11.148 -1.806 1 94.5 256 VAL B N 1
ATOM 4087 C CA . VAL B 1 256 ? 16.734 9.859 -1.397 1 94.5 256 VAL B CA 1
ATOM 4088 C C . VAL B 1 256 ? 15.719 8.758 -1.679 1 94.5 256 VAL B C 1
ATOM 4090 O O . VAL B 1 256 ? 14.547 9.031 -1.923 1 94.5 256 VAL B O 1
ATOM 4093 N N . GLU B 1 257 ? 16.266 7.516 -1.635 1 91.25 257 GLU B N 1
ATOM 4094 C CA . GLU B 1 257 ? 15.359 6.371 -1.692 1 91.25 257 GLU B CA 1
ATOM 4095 C C . GLU B 1 257 ? 14.562 6.23 -0.398 1 91.25 257 GLU B C 1
ATOM 4097 O O . GLU B 1 257 ? 14.914 6.824 0.622 1 91.25 257 GLU B O 1
ATOM 4102 N N . MET B 1 258 ? 13.508 5.441 -0.496 1 92.31 258 MET B N 1
ATOM 4103 C CA . MET B 1 258 ? 12.758 5.121 0.714 1 92.31 258 MET B CA 1
ATOM 4104 C C . MET B 1 258 ? 13.672 4.539 1.786 1 92.31 258 MET B C 1
ATOM 4106 O O . MET B 1 258 ? 14.461 3.633 1.511 1 92.31 258 MET B O 1
ATOM 4110 N N . PRO B 1 259 ? 13.578 5.129 2.963 1 93 259 PRO B N 1
ATOM 4111 C CA . PRO B 1 259 ? 14.422 4.602 4.035 1 93 259 PRO B CA 1
ATOM 4112 C C . PRO B 1 259 ? 14.203 3.107 4.273 1 93 259 PRO B C 1
ATOM 4114 O O . PRO B 1 259 ? 13.07 2.627 4.211 1 93 259 PRO B O 1
ATOM 4117 N N . ARG B 1 260 ? 15.195 2.357 4.652 1 91.06 260 ARG B N 1
ATOM 4118 C CA . ARG B 1 260 ? 15.172 0.905 4.785 1 91.06 260 ARG B CA 1
ATOM 4119 C C . ARG B 1 260 ? 14.336 0.476 5.984 1 91.06 260 ARG B C 1
ATOM 4121 O O . ARG B 1 260 ? 13.773 -0.622 5.992 1 91.06 260 ARG B O 1
ATOM 4128 N N . ASP B 1 261 ? 14.281 1.33 6.973 1 92.69 261 ASP B N 1
ATOM 4129 C CA . ASP B 1 261 ? 13.594 0.928 8.195 1 92.69 261 ASP B CA 1
ATOM 4130 C C . ASP B 1 261 ? 12.133 1.356 8.164 1 92.69 261 ASP B C 1
ATOM 4132 O O . ASP B 1 261 ? 11.406 1.179 9.148 1 92.69 261 ASP B O 1
ATOM 4136 N N . LEU B 1 262 ? 11.758 1.949 7.082 1 95.56 262 LEU B N 1
ATOM 4137 C CA . LEU B 1 262 ? 10.359 2.35 6.973 1 95.56 262 LEU B CA 1
ATOM 4138 C C . LEU B 1 262 ? 9.477 1.155 6.617 1 95.56 262 LEU B C 1
ATOM 4140 O O . LEU B 1 262 ? 9.734 0.462 5.633 1 95.56 262 LEU B O 1
ATOM 4144 N N . LYS B 1 263 ? 8.484 0.872 7.398 1 94.88 263 LYS B N 1
ATOM 4145 C CA . LYS B 1 263 ? 7.477 -0.159 7.168 1 94.88 263 LYS B CA 1
ATOM 4146 C C . LYS B 1 263 ? 6.066 0.43 7.207 1 94.88 263 LYS B C 1
ATOM 4148 O O . LYS B 1 263 ? 5.641 0.967 8.234 1 94.88 263 LYS B O 1
ATOM 4153 N N . MET B 1 264 ? 5.375 0.386 6.098 1 95.62 264 MET B N 1
ATOM 4154 C CA . MET B 1 264 ? 4.012 0.888 5.969 1 95.62 264 MET B CA 1
ATOM 4155 C C . MET B 1 264 ? 3.023 -0.262 5.801 1 95.62 264 MET B C 1
ATOM 4157 O O . MET B 1 264 ? 3.088 -1.003 4.816 1 95.62 264 MET B O 1
ATOM 4161 N N . CYS B 1 265 ? 2.039 -0.382 6.715 1 95.5 265 CYS B N 1
ATOM 4162 C CA . CYS B 1 265 ? 1.117 -1.513 6.711 1 95.5 265 CYS B CA 1
ATOM 4163 C C . CYS B 1 265 ? -0.299 -1.061 6.379 1 95.5 265 CYS B C 1
ATOM 4165 O O . CYS B 1 265 ? -0.81 -0.113 6.977 1 95.5 265 CYS B O 1
ATOM 4167 N N . SER B 1 266 ? -0.919 -1.707 5.48 1 94.81 266 SER B N 1
ATOM 4168 C CA . SER B 1 266 ? -2.311 -1.441 5.133 1 94.81 266 SER B CA 1
ATOM 4169 C C . SER B 1 266 ? -3.252 -2.404 5.848 1 94.81 266 SER B C 1
ATOM 4171 O O . SER B 1 266 ? -3.01 -3.613 5.875 1 94.81 266 SER B O 1
ATOM 4173 N N . VAL B 1 267 ? -4.328 -1.889 6.445 1 94.69 267 VAL B N 1
ATOM 4174 C CA . VAL B 1 267 ? -5.359 -2.682 7.105 1 94.69 267 VAL B CA 1
ATOM 4175 C C . VAL B 1 267 ? -6.742 -2.209 6.656 1 94.69 267 VAL B C 1
ATOM 4177 O O . VAL B 1 267 ? -6.875 -1.124 6.086 1 94.69 267 VAL B O 1
ATOM 4180 N N . ARG B 1 268 ? -7.707 -3.062 6.91 1 94.19 268 ARG B N 1
ATOM 4181 C CA . ARG B 1 268 ? -9.086 -2.715 6.574 1 94.19 268 ARG B CA 1
ATOM 4182 C C . ARG B 1 268 ? -9.609 -1.62 7.496 1 94.19 268 ARG B C 1
ATOM 4184 O O . ARG B 1 268 ? -9.391 -1.661 8.711 1 94.19 268 ARG B O 1
ATOM 4191 N N . TYR B 1 269 ? -10.266 -0.688 6.879 1 96.12 269 TYR B N 1
ATOM 4192 C CA . TYR B 1 269 ? -10.945 0.333 7.664 1 96.12 269 TYR B CA 1
ATOM 4193 C C . TYR B 1 269 ? -12.133 -0.262 8.414 1 96.12 269 TYR B C 1
ATOM 4195 O O . TYR B 1 269 ? -13.008 -0.89 7.816 1 96.12 269 TYR B O 1
ATOM 4203 N N . GLY B 1 270 ? -12.203 -0.017 9.758 1 92.44 270 GLY B N 1
ATOM 4204 C CA . GLY B 1 270 ? -13.227 -0.632 10.586 1 92.44 270 GLY B CA 1
ATOM 4205 C C . GLY B 1 270 ? -14.273 0.355 11.078 1 92.44 270 GLY B C 1
ATOM 4206 O O . GLY B 1 270 ? -15.141 0.001 11.875 1 92.44 270 GLY B O 1
ATOM 4207 N N . GLY B 1 271 ? -14.227 1.635 10.633 1 94.88 271 GLY B N 1
ATOM 4208 C CA . GLY B 1 271 ? -15.18 2.645 11.062 1 94.88 271 GLY B CA 1
ATOM 4209 C C . GLY B 1 271 ? -16.406 2.719 10.18 1 94.88 271 GLY B C 1
ATOM 4210 O O . GLY B 1 271 ? -16.688 1.797 9.406 1 94.88 271 GLY B O 1
ATOM 4211 N N . PRO B 1 272 ? -17.219 3.791 10.398 1 95.06 272 PRO B N 1
ATOM 4212 C CA . PRO B 1 272 ? -18.422 3.969 9.578 1 95.06 272 PRO B CA 1
ATOM 4213 C C . PRO B 1 272 ? -18.109 4.043 8.086 1 95.06 272 PRO B C 1
ATOM 4215 O O . PRO B 1 272 ? -17.156 4.723 7.684 1 95.06 272 PRO B O 1
ATOM 4218 N N . PRO B 1 273 ? -18.828 3.299 7.273 1 93.19 273 PRO B N 1
ATOM 4219 C CA . PRO B 1 273 ? -18.609 3.367 5.828 1 93.19 273 PRO B CA 1
ATOM 4220 C C . PRO B 1 273 ? -19.094 4.68 5.215 1 93.19 273 PRO B C 1
ATOM 4222 O O . PRO B 1 273 ? -19.859 5.414 5.848 1 93.19 273 PRO B O 1
ATOM 4225 N N . VAL B 1 274 ? -18.547 4.988 4.086 1 95.69 274 VAL B N 1
ATOM 4226 C CA . VAL B 1 274 ? -19.078 6.098 3.291 1 95.69 274 VAL B CA 1
ATOM 4227 C C . VAL B 1 274 ? -19.75 5.555 2.031 1 95.69 274 VAL B C 1
ATOM 4229 O O . VAL B 1 274 ? -19.375 4.496 1.523 1 95.69 274 VAL B O 1
ATOM 4232 N N . SER B 1 275 ? -20.766 6.238 1.559 1 90.62 275 SER B N 1
ATOM 4233 C CA . SER B 1 275 ? -21.5 5.789 0.379 1 90.62 275 SER B CA 1
ATOM 4234 C C . SER B 1 275 ? -21.703 6.93 -0.612 1 90.62 275 SER B C 1
ATOM 4236 O O . SER B 1 275 ? -21.938 8.07 -0.212 1 90.62 275 SER B O 1
ATOM 4238 N N . ASP B 1 276 ? -21.594 6.594 -1.896 1 84.25 276 ASP B N 1
ATOM 4239 C CA . ASP B 1 276 ? -21.812 7.57 -2.959 1 84.25 276 ASP B CA 1
ATOM 4240 C C . ASP B 1 276 ? -23.297 7.898 -3.1 1 84.25 276 ASP B C 1
ATOM 4242 O O . ASP B 1 276 ? -23.672 8.852 -3.789 1 84.25 276 ASP B O 1
ATOM 4246 N N . ARG B 1 277 ? -24.234 7.008 -2.604 1 68.88 277 ARG B N 1
ATOM 4247 C CA . ARG B 1 277 ? -25.672 7.215 -2.768 1 68.88 277 ARG B CA 1
ATOM 4248 C C . ARG B 1 277 ? -26.188 8.258 -1.784 1 68.88 277 ARG B C 1
ATOM 4250 O O . ARG B 1 277 ? -25.625 8.422 -0.695 1 68.88 277 ARG B O 1
#

Organism: Hordeum vulgare subsp. vulgare (NCBI:txid112509)

Secondary structure (DSSP, 8-state):
--------------------------------------HHHHHHHHHHHH---TT----HHHHHHHHHHHHT--GGGGT--TTSHHHH------SSS---PPEEEEEEEE-SS-EEEEEEE-TT-EEEEE--TT-EEEEEEEESEEEEEEEEE----SS-TTSS-TTT-EEEEEEEEEEEEESS-PPEEE-SSSS-SEEEEEESS-EEEEEEEESPPBTTTTB---EEEEE---TTS----S---TT--EEEEEEEPPPTT--EEEE---S------/--------------------------------------HHHHHHHHHHHH---TT----HHHHHHHHHHHHT--GGGGT--TTSHHHH------SSS---PPEEEEEEEE-SS-EEEEEEE-TT-EEEEE--TT-EEEEEEEESEEEEEEEEE----SS-TTSSBTTTTEEEEEEEEEEEEESS-PPEEE-SSSS-SEEEEEESS-EEEEEEEESPPBTTTTB---EEEEE---TTS----S---TT--EEEEEEEPPPTT--EEEE---S------

Sequence (554 aa):
MGAGAAGLDVAAGRRRVLAAKNRAGRPRQARRRAQPPTALQRLFRACRAVFRGPGTVPAPPEVALLRAMLDRMRPEDVGLSPGMRFFRTRDNAAPGKKKNPAITHATIYKSENFSMVILFLPQNAVIPLHNHPGMTVLSKLLIGSMHVRSYDWADDPGDDPAASSPDDQLRLAELVLDDVFTAPCDTSVLYPTAGGNMHRFTAIAPCAILDILGPPYSLAEDRDCTYYEDVPCSSQHPIVTGNEQEGRRLAWLKEVEMPRDLKMCSVRYGGPPVSDRMGAGAAGLDVAAGRRRVLAAKNRAGRPRQARRRAQPPTALQRLFRACRAVFRGPGTVPAPPEVALLRAMLDRMRPEDVGLSPGMRFFRTRDNAAPGKKKNPAITHATIYKSENFSMVILFLPQNAVIPLHNHPGMTVLSKLLIGSMHVRSYDWADDPGDDPAASSPDDQLRLAELVLDDVFTAPCDTSVLYPTAGGNMHRFTAIAPCAILDILGPPYSLAEDRDCTYYEDVPCSSQHPIVTGNEQEGRRLAWLKEVEMPRDLKMCSVRYGGPPVSDR

InterPro domains:
  IPR011051 RmlC-like cupin domain superfamily [SSF51182] (36-239)
  IPR012864 Cysteine oxygenase/2-aminoethanethiol dioxygenase [PF07847] (69-274)
  IPR012864 Cysteine oxygenase/2-aminoethanethiol dioxygenase [PTHR22966] (40-273)
  IPR014710 RmlC-like jelly roll fold [G3DSA:2.60.120.10] (34-255)

Solvent-accessible surface area (backbone atoms only — not comparable to full-atom values): 31276 Å² total; per-residue (Å²): 139,80,83,78,78,78,77,80,81,75,80,77,77,79,76,78,73,77,73,74,75,70,74,70,69,71,71,72,73,70,72,74,70,76,72,76,78,49,70,50,42,52,52,50,54,51,45,61,70,51,39,82,18,74,93,48,75,67,50,68,70,54,49,51,50,54,42,57,54,48,50,67,54,50,42,61,56,57,60,41,57,80,80,39,65,70,54,64,55,71,70,71,68,66,87,76,84,69,68,47,48,60,31,37,33,24,60,72,42,78,54,62,23,32,28,32,35,37,39,38,31,42,42,63,11,57,50,66,36,29,45,42,62,62,16,40,36,40,39,30,49,49,40,37,26,32,36,38,40,20,25,24,71,43,78,72,69,76,91,60,69,70,60,42,48,84,85,76,59,36,41,54,24,30,59,65,44,78,48,76,48,49,46,82,52,73,48,45,59,25,29,53,76,35,64,25,29,27,34,25,44,33,21,69,31,28,27,33,33,43,35,37,30,23,24,46,77,29,70,78,73,73,25,52,79,48,31,44,44,81,42,77,64,35,91,86,48,56,74,68,62,82,69,73,54,86,91,68,52,70,38,33,34,27,75,45,73,74,56,74,59,47,34,45,28,41,38,53,57,84,38,73,80,70,71,96,120,133,86,88,80,80,79,81,83,83,78,80,80,79,82,77,80,75,81,75,76,80,72,78,71,72,74,72,76,73,70,72,74,74,77,73,78,78,50,70,51,41,51,52,49,54,50,45,60,73,51,40,83,18,76,92,48,75,68,51,68,69,54,50,51,50,53,41,57,54,48,50,69,56,50,43,61,56,56,60,41,57,80,82,40,65,70,55,66,55,69,72,70,68,65,88,77,84,70,69,46,47,61,31,37,35,24,61,72,42,77,52,60,23,32,28,33,34,37,40,38,31,42,42,64,11,58,50,66,36,29,45,42,62,62,17,39,36,39,40,31,50,49,40,38,26,33,36,38,40,19,26,25,72,43,78,71,69,80,91,60,69,71,61,41,47,83,86,74,59,37,40,55,26,29,60,65,44,77,49,76,47,50,46,81,51,73,48,44,59,26,28,54,76,35,62,25,27,26,33,25,44,33,21,69,30,28,28,34,33,44,35,38,30,25,22,46,77,30,69,78,72,73,24,51,78,48,31,44,43,78,44,78,64,36,91,87,46,56,74,69,61,83,69,72,54,86,91,70,51,71,38,32,34,28,75,45,72,74,56,74,59,47,35,46,27,41,39,52,60,82,37,74,78,72,71,96,120

Nearest PDB structures (foldseek):
  7chi-assembly1_A  TM=9.071E-01  e=1.131E-25  Arabidopsis thaliana
  6sbp-assembly1_A  TM=8.758E-01  e=1.682E-25  Arabidopsis thaliana
  7chj-assembly1_A  TM=8.834E-01  e=4.163E-25  Arabidopsis thaliana
  6s7e-assembly1_A  TM=8.697E-01  e=1.154E-24  Arabidopsis thaliana
  7lvz-assembly4_D  TM=7.835E-01  e=4.583E-23  Mus musculus

Foldseek 3Di:
DDDPPPPPPPPPPPPPPPPPPPPPPPPPPPPPPPPPDFLVQVLVVLLVVQFDAFPDDGDPVSVVVSQVSLLPDALVSQPDDCPDPQQVDDCPPDPPPDQQDAKEKAWQDADRFKTKMKIKGAAFHKDAWKFFARKKKKKAWHAAKKWKKFWFFDPPDPPPPLQCPVPQQKHKIWTDDTDMDGPPDGIQIAGNGGRRRIMMITGNGTTMMIMMMTRDADVVVPRHMWGKDWDACDPVNHPPPPPCDDDIDMTIIHTDDDDPSHHYHYDHRDGDHHDPD/DDDPCPPDPPPPDPPPPPPPPPPPPPPPPPPPPDPPDFLVQVLVVLLVVQFDAFPDDGDPVSVVVSQVSLLPDALVSQPDDCPDPQQVDDPPPDPPPDQQDAKEKAWQDADRFKTKMKIKGAAFHKDAWKFFARKKKKKAWHAAKKWKKFWFFDPPDPPPPPQCPVPQQKHKIWTDDTDMDGPPDGIQIAGNGDRRRIMMITGNGTTMMIMMMTRDADVVVPRHMWGKDWDACDPVNHPPPPPCDDDIDMTIIHTDDDDPSHHYHYDHRDGDHHDPD

pLDDT: mean 80.66, std 25.16, range [17.52, 98.88]

Radius of gyration: 35.12 Å; Cα contacts (8 Å, |Δi|>4): 1084; chains: 2; bounding box: 179×108×53 Å